Protein AF-A0A955R612-F1 (afdb_monomer_lite)

Secondary structure (DSSP, 8-state):
-EEEETTEEEEEEESHHHHHHHHHHHHHTT-EE---SS-SEEEEEE-SPPPPP-SEEEEEETTEEEEE-SSEEEEE-SSEEEEEETTSSEEEEEEGGG-PPPHHHHHHHHHHHHHHTTEEEESEEEEEETTEEEEEE-STTSSHHHHHHHHHHTTPEEEESS-EEEEEETTEEEEEES--SEEE-GGG-TTS-EE--TTSSTT-EEE---S--B-SEEEEEEEEEEEE--SSS-EEEE--THHHHHHHHHHTTGGGS-HHHHHHHHHHHHHHHHH-EEEEEEE-THHHH-HHHHHHHHHHHHHHHHTT--PPPPPSS--SSPPPPPSSS-EEE-TTS-EEEE-TTT--EEEE-HHHHHHHHHGGG-HHHHHHHHHHHH---HHHHHHHHHHHHHHHHHTTSS-S--

Foldseek 3Di:
DWKAQQNFIEAEEEDVLQSVVLVVLVVQQVIGDDDDDDGQAYEYEYADDDDDDDADFQFADDQWTWGDDPAFIWTDHPFKIKTAGPLLRYMYIHGPPPDHDDLVNSVVSVQVSVLQLQKAKFQWWWWADVQEIEIEFEDPPLCRLLLLVLLQVLAIAGFEHRMWIWGDDPLFIKTFYRRFFRKDACVVPVVFDFDADSNDPDRITTTDDPDGHYDGIHRYAEYEYGHAQQAADKDKDWDQLLVCLLRRLVRSVLLRDGQFSSLSNQQSSQSSLVRYTYIYIHDYPCSPVPSNVVSVVVVVRSVVRPVVDDDDDDDSGRHHRDDTRDPAWRKHAHPQQKIWTQANPRGNIDTGHNVLSLLVVQPVVHLVSSLVVVCVVPVDDSVVSSVVSQVSVVVCVVSVRDPDHD

Sequence (406 aa):
MDLALHGLLVRVEGEPASVERAVEILTHFGAERASGAHPQLSLSFDLDAAPSPAGDVTAHHLDLTITRDDHGLWLSSAAAVAWIDVDGTRSRTWVSGGGVVPIPVFTAVLFHQLRLRGGYAVHAACVARGDAGALVVGPSGSGKSTLTLALARAGLELVSDDSVLLAAEAGHVYALALRRGIHLDPADHPDRTFVPCPLLEGTKQQLVVEGIGRRAACDPVLVLVPELSGEPRTTFEALAPIDVCWTLCAESRLGELDHRDAGRHLAVLGALMGQVQVFRARLGTDVLTDPVSVASAVSDLLRATRSARHAPERPEGLGPRAAPSPPGPPYATLPDGAAILLHPADLTPIALDAQGARVWEALADGVDAAVDTLTAESGAPRAEVEEAVRAFADELHEAGIVRGSP

Structure (mmCIF, N/CA/C/O backbone):
data_AF-A0A955R612-F1
#
_entry.id   AF-A0A955R612-F1
#
loop_
_atom_site.group_PDB
_atom_site.id
_atom_site.type_symbol
_atom_site.label_atom_id
_atom_site.label_alt_id
_atom_site.label_comp_id
_atom_site.label_asym_id
_atom_site.label_entity_id
_atom_site.label_seq_id
_atom_site.pdbx_PDB_ins_code
_atom_site.Cartn_x
_atom_site.Cartn_y
_atom_site.Cartn_z
_atom_site.occupancy
_atom_site.B_iso_or_equiv
_atom_site.auth_seq_id
_atom_site.auth_comp_id
_atom_site.auth_asym_id
_atom_site.auth_atom_id
_atom_site.pdbx_PDB_model_num
ATOM 1 N N . MET A 1 1 ? 7.004 -14.180 -22.805 1.00 93.19 1 MET A N 1
ATOM 2 C CA . MET A 1 1 ? 6.251 -15.060 -21.894 1.00 93.19 1 MET A CA 1
ATOM 3 C C . MET A 1 1 ? 5.050 -14.291 -21.390 1.00 93.19 1 MET A C 1
ATOM 5 O O . MET A 1 1 ? 5.216 -13.141 -21.009 1.00 93.19 1 MET A O 1
ATOM 9 N N . ASP A 1 2 ? 3.877 -14.917 -21.410 1.00 96.25 2 ASP A N 1
ATOM 10 C CA . ASP A 1 2 ? 2.623 -14.281 -21.013 1.00 96.25 2 ASP A CA 1
ATOM 11 C C . ASP A 1 2 ? 2.169 -14.830 -19.649 1.00 96.25 2 ASP A C 1
ATOM 13 O O . ASP A 1 2 ? 2.189 -16.040 -19.395 1.00 96.25 2 ASP A O 1
ATOM 17 N N . LEU A 1 3 ? 1.808 -13.916 -18.753 1.00 96.81 3 LEU A N 1
ATOM 18 C CA . LEU A 1 3 ? 1.451 -14.168 -17.359 1.00 96.81 3 LEU A CA 1
ATOM 19 C C . LEU A 1 3 ? 0.167 -13.409 -17.005 1.00 96.81 3 LEU A C 1
ATOM 21 O O . LEU A 1 3 ? -0.105 -12.362 -17.579 1.00 96.81 3 LEU A O 1
ATOM 25 N N . ALA A 1 4 ? -0.609 -13.903 -16.047 1.00 95.12 4 ALA A N 1
ATOM 26 C CA . ALA A 1 4 ? -1.752 -13.212 -15.469 1.00 95.12 4 ALA A CA 1
ATOM 27 C C . ALA A 1 4 ? -1.417 -12.778 -14.043 1.00 95.12 4 ALA A C 1
ATOM 29 O O . ALA A 1 4 ? -1.112 -13.622 -13.203 1.00 95.12 4 ALA A O 1
ATOM 30 N N . LEU A 1 5 ? -1.503 -11.479 -13.759 1.00 94.31 5 LEU A N 1
ATOM 31 C CA . LEU A 1 5 ? -1.311 -10.909 -12.425 1.00 94.31 5 LEU A CA 1
ATOM 32 C C . LEU A 1 5 ? -2.481 -9.972 -12.119 1.00 94.31 5 LEU A C 1
ATOM 34 O O . LEU A 1 5 ? -2.677 -8.981 -12.813 1.00 94.31 5 LEU A O 1
ATOM 38 N N . HIS A 1 6 ? -3.278 -10.296 -11.098 1.00 92.19 6 HIS A N 1
ATOM 39 C CA . HIS A 1 6 ? -4.452 -9.502 -10.701 1.00 92.19 6 HIS A CA 1
ATOM 40 C C . HIS A 1 6 ? -5.418 -9.175 -11.860 1.00 92.19 6 HIS A C 1
ATOM 42 O O . HIS A 1 6 ? -5.918 -8.058 -11.970 1.00 92.19 6 HIS A O 1
ATOM 48 N N . GLY A 1 7 ? -5.659 -10.151 -12.742 1.00 89.94 7 GLY A N 1
ATOM 49 C CA . GLY A 1 7 ? -6.530 -10.003 -13.917 1.00 89.94 7 GLY A CA 1
ATOM 50 C C . GLY A 1 7 ? -5.894 -9.270 -15.107 1.00 89.94 7 GLY A C 1
ATOM 51 O O . GLY A 1 7 ? -6.517 -9.157 -16.160 1.00 89.94 7 GLY A O 1
ATOM 52 N N . LEU A 1 8 ? -4.646 -8.806 -14.984 1.00 93.19 8 LEU A N 1
ATOM 53 C CA . LEU A 1 8 ? -3.890 -8.210 -16.084 1.00 93.19 8 LEU A CA 1
ATOM 54 C C . LEU A 1 8 ? -3.082 -9.278 -16.820 1.00 93.19 8 LEU A C 1
ATOM 56 O O . LEU A 1 8 ? -2.338 -10.028 -16.186 1.00 93.19 8 LEU A O 1
ATOM 60 N N . LEU A 1 9 ? -3.166 -9.302 -18.152 1.00 95.62 9 LEU A N 1
ATOM 61 C CA . LEU A 1 9 ? -2.219 -10.039 -18.981 1.00 95.62 9 LEU A CA 1
ATOM 62 C C . LEU A 1 9 ? -0.921 -9.230 -19.084 1.00 95.62 9 LEU A C 1
ATOM 64 O O . LEU A 1 9 ? -0.903 -8.111 -19.603 1.00 95.62 9 LEU A O 1
ATOM 68 N N . VAL A 1 10 ? 0.160 -9.815 -18.585 1.00 97.19 10 VAL A N 1
ATOM 69 C CA . VAL A 1 10 ? 1.511 -9.262 -18.558 1.00 97.19 10 VAL A CA 1
ATOM 70 C C . VAL A 1 10 ? 2.370 -10.026 -19.555 1.00 97.19 10 VAL A C 1
ATOM 72 O O . VAL A 1 10 ? 2.573 -11.233 -19.412 1.00 97.19 10 VAL A O 1
ATOM 75 N N . ARG A 1 11 ? 2.892 -9.326 -20.561 1.00 97.75 11 ARG A N 1
ATOM 76 C CA . ARG A 1 11 ? 3.867 -9.864 -21.509 1.00 97.75 11 ARG A CA 1
ATOM 77 C C . ARG A 1 11 ? 5.271 -9.472 -21.085 1.00 97.75 11 ARG A C 1
ATOM 79 O O . ARG A 1 11 ? 5.548 -8.300 -20.869 1.00 97.75 11 ARG A O 1
ATOM 86 N N . VAL A 1 12 ? 6.153 -10.459 -21.005 1.00 97.81 12 VAL A N 1
ATOM 87 C CA . VAL A 1 12 ? 7.567 -10.284 -20.667 1.00 97.81 12 VAL A CA 1
ATOM 88 C C . VAL A 1 12 ? 8.432 -10.774 -21.821 1.00 97.81 12 VAL A C 1
ATOM 90 O O . VAL A 1 12 ? 8.302 -11.930 -22.230 1.00 97.81 12 VAL A O 1
ATOM 93 N N . GLU A 1 13 ? 9.306 -9.934 -22.357 1.00 96.88 13 GLU A N 1
ATOM 94 C CA . GLU A 1 13 ? 10.134 -10.264 -23.523 1.00 96.88 13 GLU A CA 1
ATOM 95 C C . GLU A 1 13 ? 11.515 -9.599 -23.481 1.00 96.88 13 GLU A C 1
ATOM 97 O O . GLU A 1 13 ? 11.776 -8.741 -22.641 1.00 96.88 13 GLU A O 1
ATOM 102 N N . GLY A 1 14 ? 12.410 -10.014 -24.380 1.00 95.12 14 GLY A N 1
ATOM 103 C CA . GLY A 1 14 ? 13.768 -9.479 -24.479 1.00 95.12 14 GLY A CA 1
ATOM 104 C C . GLY A 1 14 ? 14.845 -10.468 -24.036 1.00 95.12 14 GLY A C 1
ATOM 105 O O . GLY A 1 14 ? 14.737 -11.669 -24.293 1.00 95.12 14 GLY A O 1
ATOM 106 N N . GLU A 1 15 ? 15.897 -9.945 -23.409 1.00 94.38 15 GLU A N 1
ATOM 107 C CA . GLU A 1 15 ? 17.072 -10.697 -22.957 1.00 94.38 15 GLU A CA 1
ATOM 108 C C . GLU A 1 15 ? 16.687 -11.890 -22.046 1.00 94.38 15 GLU A C 1
ATOM 110 O O . GLU A 1 15 ? 16.000 -11.687 -21.040 1.00 94.38 15 GLU A O 1
ATOM 115 N N . PRO A 1 16 ? 17.098 -13.135 -22.372 1.00 94.81 16 PRO A N 1
ATOM 116 C CA . PRO A 1 16 ? 16.617 -14.337 -21.690 1.00 94.81 16 PRO A CA 1
ATOM 117 C C . PRO A 1 16 ? 16.796 -14.368 -20.167 1.00 94.81 16 PRO A C 1
ATOM 119 O O . PRO A 1 16 ? 15.863 -14.775 -19.475 1.00 94.81 16 PRO A O 1
ATOM 122 N N . ALA A 1 17 ? 17.944 -13.949 -19.629 1.00 93.69 17 ALA A N 1
ATOM 123 C CA . ALA A 1 17 ? 18.201 -14.018 -18.189 1.00 93.69 17 ALA A CA 1
ATOM 124 C C . ALA A 1 17 ? 17.342 -13.009 -17.404 1.00 93.69 17 ALA A C 1
ATOM 126 O O . ALA A 1 17 ? 16.840 -13.303 -16.318 1.00 93.69 17 ALA A O 1
ATOM 127 N N . SER A 1 18 ? 17.103 -11.833 -17.981 1.00 95.38 18 SER A N 1
ATOM 128 C CA . SER A 1 18 ? 16.208 -10.805 -17.449 1.00 95.38 18 SER A CA 1
ATOM 129 C C . SER A 1 18 ? 14.745 -11.223 -17.543 1.00 95.38 18 SER A C 1
ATOM 131 O O . SER A 1 18 ? 13.989 -10.998 -16.599 1.00 95.38 18 SER A O 1
ATOM 133 N N . VAL A 1 19 ? 14.350 -11.901 -18.626 1.00 96.19 19 VAL A N 1
ATOM 134 C CA . VAL A 1 19 ? 13.022 -12.521 -18.744 1.00 96.19 19 VAL A CA 1
ATOM 135 C C . VAL A 1 19 ? 12.823 -13.585 -17.664 1.00 96.19 19 VAL A C 1
ATOM 137 O O . VAL A 1 19 ? 11.791 -13.577 -16.997 1.00 96.19 19 VAL A O 1
ATOM 140 N N . GLU A 1 20 ? 13.794 -14.477 -17.455 1.00 95.25 20 GLU A N 1
ATOM 141 C CA . GLU A 1 20 ? 13.725 -15.512 -16.416 1.00 95.25 20 GLU A CA 1
ATOM 142 C C . GLU A 1 20 ? 13.574 -14.894 -15.021 1.00 95.25 20 GLU A C 1
ATOM 144 O O . GLU A 1 20 ? 12.649 -15.250 -14.286 1.00 95.25 20 GLU A O 1
ATOM 149 N N . ARG A 1 21 ? 14.402 -13.894 -14.692 1.00 93.94 21 ARG A N 1
ATOM 150 C CA . ARG A 1 21 ? 14.307 -13.166 -13.422 1.00 93.94 21 ARG A CA 1
ATOM 151 C C . ARG A 1 21 ? 12.965 -12.458 -13.262 1.00 93.94 21 ARG A C 1
ATOM 153 O O . ARG A 1 21 ? 12.350 -12.551 -12.207 1.00 93.94 21 ARG A O 1
ATOM 160 N N . ALA A 1 22 ? 12.478 -11.765 -14.285 1.00 95.50 22 ALA A N 1
ATOM 161 C CA . ALA A 1 22 ? 11.180 -11.098 -14.231 1.00 95.50 22 ALA A CA 1
ATOM 162 C C . ALA A 1 22 ? 10.033 -12.090 -13.983 1.00 95.50 22 ALA A C 1
ATOM 164 O O . ALA A 1 22 ? 9.141 -11.821 -13.179 1.00 95.50 22 ALA A O 1
ATOM 165 N N . VAL A 1 23 ? 10.067 -13.259 -14.630 1.00 95.38 23 VAL A N 1
ATOM 166 C CA . VAL A 1 23 ? 9.079 -14.328 -14.430 1.00 95.38 23 VAL A CA 1
ATOM 167 C C . VAL A 1 23 ? 9.157 -14.895 -13.011 1.00 95.38 23 VAL A C 1
ATOM 169 O O . VAL A 1 23 ? 8.111 -15.105 -12.398 1.00 95.38 23 VAL A O 1
ATOM 172 N N . GLU A 1 24 ? 10.357 -15.109 -12.468 1.00 92.44 24 GLU A N 1
ATOM 173 C CA . GLU A 1 24 ? 10.568 -15.538 -11.078 1.00 92.44 24 GLU A CA 1
ATOM 174 C C . GLU A 1 24 ? 9.910 -14.556 -10.094 1.00 92.44 24 GLU A C 1
ATOM 176 O O . GLU A 1 24 ? 9.115 -14.956 -9.239 1.00 92.44 24 GLU A O 1
ATOM 181 N N . ILE A 1 25 ? 10.165 -13.257 -10.274 1.00 92.75 25 ILE A N 1
ATOM 182 C CA . ILE A 1 25 ? 9.602 -12.192 -9.439 1.00 92.75 25 ILE A CA 1
ATOM 183 C C . ILE A 1 25 ? 8.075 -12.135 -9.557 1.00 92.75 25 ILE A C 1
ATOM 185 O O . ILE A 1 25 ? 7.373 -12.101 -8.548 1.00 92.75 25 ILE A O 1
ATOM 189 N N . LEU A 1 26 ? 7.541 -12.145 -10.781 1.00 94.62 26 LEU A N 1
ATOM 190 C CA . LEU A 1 26 ? 6.096 -12.117 -11.011 1.00 94.62 26 LEU A CA 1
ATOM 191 C C . LEU A 1 26 ? 5.413 -13.347 -10.405 1.00 94.62 26 LEU A C 1
ATOM 193 O O . LEU A 1 26 ? 4.351 -13.219 -9.802 1.00 94.62 26 LEU A O 1
ATOM 197 N N . THR A 1 27 ? 6.036 -14.523 -10.499 1.00 91.94 27 THR A N 1
ATOM 198 C CA . THR A 1 27 ? 5.530 -15.756 -9.878 1.00 91.94 27 THR A CA 1
ATOM 199 C C . THR A 1 27 ? 5.505 -15.637 -8.355 1.00 91.94 27 THR A C 1
ATOM 201 O O . THR A 1 27 ? 4.536 -16.061 -7.725 1.00 91.94 27 THR A O 1
ATOM 204 N N . HIS A 1 28 ? 6.514 -15.003 -7.747 1.00 89.06 28 HIS A N 1
ATOM 205 C CA . HIS A 1 28 ? 6.483 -14.686 -6.317 1.00 89.06 28 HIS A CA 1
ATOM 206 C C . HIS A 1 28 ? 5.323 -13.744 -5.963 1.00 89.06 28 HIS A C 1
ATOM 208 O O . HIS A 1 28 ? 4.683 -13.922 -4.923 1.00 89.06 28 HIS A O 1
ATOM 214 N N . PHE A 1 29 ? 4.989 -12.803 -6.853 1.00 91.81 29 PHE A N 1
ATOM 215 C CA . PHE A 1 29 ? 3.787 -11.978 -6.720 1.00 91.81 29 PHE A CA 1
ATOM 216 C C . PHE A 1 29 ? 2.473 -12.706 -7.059 1.00 91.81 29 PHE A C 1
ATOM 218 O O . PHE A 1 29 ? 1.392 -12.120 -7.063 1.00 91.81 29 PHE A O 1
ATOM 225 N N . GLY A 1 30 ? 2.539 -14.014 -7.310 1.00 90.44 30 GLY A N 1
ATOM 226 C CA . GLY A 1 30 ? 1.377 -14.844 -7.585 1.00 90.44 30 GLY A CA 1
ATOM 227 C C . GLY A 1 30 ? 0.880 -14.769 -9.022 1.00 90.44 30 GLY A C 1
ATOM 228 O O . GLY A 1 30 ? -0.282 -15.099 -9.258 1.00 90.44 30 GLY A O 1
ATOM 229 N N . ALA A 1 31 ? 1.719 -14.329 -9.962 1.00 93.88 31 ALA A N 1
ATOM 230 C CA . ALA A 1 31 ? 1.394 -14.397 -11.373 1.00 93.88 31 ALA A CA 1
ATOM 231 C C . ALA A 1 31 ? 1.366 -15.851 -11.857 1.00 93.88 31 ALA A C 1
ATOM 233 O O . ALA A 1 31 ? 2.213 -16.669 -11.495 1.00 93.88 31 ALA A O 1
ATOM 234 N N . GLU A 1 32 ? 0.404 -16.160 -12.716 1.00 94.31 32 GLU A N 1
ATOM 235 C CA . GLU A 1 32 ? 0.203 -17.499 -13.268 1.00 94.31 32 GLU A CA 1
ATOM 236 C C . GLU A 1 32 ? 0.389 -17.474 -14.783 1.00 94.31 32 GLU A C 1
ATOM 238 O O . GLU A 1 32 ? 0.231 -16.436 -15.419 1.00 94.31 32 GLU A O 1
ATOM 243 N N . ARG A 1 33 ? 0.747 -18.606 -15.397 1.00 94.69 33 ARG A N 1
ATOM 244 C CA . ARG A 1 33 ? 0.858 -18.666 -16.862 1.00 94.69 33 ARG A CA 1
ATOM 245 C C . ARG A 1 33 ? -0.498 -18.387 -17.500 1.00 94.69 33 ARG A C 1
ATOM 247 O O . ARG A 1 33 ? -1.495 -18.996 -17.128 1.00 94.69 33 ARG A O 1
ATOM 254 N N . ALA A 1 34 ? -0.499 -17.526 -18.508 1.00 93.69 34 ALA A N 1
ATOM 255 C CA . ALA A 1 34 ? -1.688 -17.183 -19.270 1.00 93.69 34 ALA A CA 1
ATOM 256 C C . ALA A 1 34 ? -1.367 -17.070 -20.760 1.00 93.69 34 ALA A C 1
ATOM 258 O O . ALA A 1 34 ? -0.210 -17.083 -21.179 1.00 93.69 34 ALA A O 1
ATOM 259 N N . SER A 1 35 ? -2.416 -16.982 -21.570 1.00 87.88 35 SER A N 1
ATOM 260 C CA . SER A 1 35 ? -2.319 -16.764 -23.009 1.00 87.88 35 SER A CA 1
ATOM 261 C C . SER A 1 35 ? -3.362 -15.744 -23.437 1.00 87.88 35 SER A C 1
ATOM 263 O O . SER A 1 35 ? -4.535 -15.892 -23.096 1.00 87.88 35 SER A O 1
ATOM 265 N N . GLY A 1 36 ? -2.961 -14.752 -24.226 1.00 84.75 36 GLY A N 1
ATOM 266 C CA . GLY A 1 36 ? -3.889 -13.793 -24.811 1.00 84.75 36 GLY A CA 1
ATOM 267 C C . GLY A 1 36 ? -3.219 -12.907 -25.856 1.00 84.75 36 GLY A C 1
ATOM 268 O O . GLY A 1 36 ? -2.000 -12.745 -25.884 1.00 84.75 36 GLY A O 1
ATOM 269 N N . ALA A 1 37 ? -4.025 -12.346 -26.755 1.00 81.38 37 ALA A N 1
ATOM 270 C CA . ALA A 1 37 ? -3.511 -11.542 -27.862 1.00 81.38 37 ALA A CA 1
ATOM 271 C C . ALA A 1 37 ? -3.097 -10.124 -27.428 1.00 81.38 37 ALA A C 1
ATOM 273 O O . ALA A 1 37 ? -2.147 -9.568 -27.980 1.00 81.38 37 ALA A O 1
ATOM 274 N N . HIS A 1 38 ? -3.783 -9.559 -26.431 1.00 87.69 38 HIS A N 1
ATOM 275 C CA . HIS A 1 38 ? -3.678 -8.148 -26.057 1.00 87.69 38 HIS A CA 1
ATOM 276 C C . HIS A 1 38 ? -3.207 -8.004 -24.603 1.00 87.69 38 HIS A C 1
ATOM 278 O O . HIS A 1 38 ? -4.044 -8.032 -23.702 1.00 87.69 38 HIS A O 1
ATOM 284 N N . PRO A 1 39 ? -1.889 -7.892 -24.351 1.00 92.25 39 PRO A N 1
ATOM 285 C CA . PRO A 1 39 ? -1.383 -7.666 -23.003 1.00 92.25 39 PRO A CA 1
ATOM 286 C C . PRO A 1 39 ? -1.744 -6.260 -22.510 1.00 92.25 39 PRO A C 1
ATOM 288 O O . PRO A 1 39 ? -1.552 -5.278 -23.227 1.00 92.25 39 PRO A O 1
ATOM 291 N N . GLN A 1 40 ? -2.234 -6.154 -21.274 1.00 94.00 40 GLN A N 1
ATOM 292 C CA . GLN A 1 40 ? -2.456 -4.865 -20.611 1.00 94.00 40 GLN A CA 1
ATOM 293 C C . GLN A 1 40 ? -1.144 -4.215 -20.155 1.00 94.00 40 GLN A C 1
ATOM 295 O O . GLN A 1 40 ? -1.091 -2.984 -20.054 1.00 94.00 40 GLN A O 1
ATOM 300 N N . LEU A 1 41 ? -0.121 -5.035 -19.878 1.00 96.19 41 LEU A N 1
ATOM 301 C CA . LEU A 1 41 ? 1.233 -4.626 -19.505 1.00 96.19 41 LEU A CA 1
ATOM 302 C C . LEU A 1 41 ? 2.262 -5.374 -20.361 1.00 96.19 41 LEU A C 1
ATOM 304 O O . LEU A 1 41 ? 2.180 -6.592 -20.508 1.00 96.19 41 LEU A O 1
ATOM 308 N N . SER A 1 42 ? 3.241 -4.660 -20.904 1.00 97.19 42 SER A N 1
ATOM 309 C CA . SER A 1 42 ? 4.373 -5.226 -21.641 1.00 97.19 42 SER A CA 1
ATOM 310 C C . SER A 1 42 ? 5.683 -4.749 -21.023 1.00 97.19 42 SER A C 1
ATOM 312 O O . SER A 1 42 ? 5.902 -3.548 -20.880 1.00 97.19 42 SER A O 1
ATOM 314 N N . LEU A 1 43 ? 6.542 -5.697 -20.666 1.00 98.12 43 LEU A N 1
ATOM 315 C CA . LEU A 1 43 ? 7.835 -5.498 -20.026 1.00 98.12 43 LEU A CA 1
ATOM 316 C C . LEU A 1 43 ? 8.913 -6.037 -20.979 1.00 98.12 43 LEU A C 1
ATOM 318 O O . LEU A 1 43 ? 8.976 -7.250 -21.195 1.00 98.12 43 LEU A O 1
ATOM 322 N N . SER A 1 44 ? 9.734 -5.162 -21.565 1.00 97.25 44 SER A N 1
ATOM 323 C CA . SER A 1 44 ? 10.820 -5.561 -22.470 1.00 97.25 44 SER A CA 1
ATOM 324 C C . SER A 1 44 ? 12.205 -5.282 -21.879 1.00 97.25 44 SER A C 1
ATOM 326 O O . SER A 1 44 ? 12.431 -4.219 -21.297 1.00 97.25 44 SER A O 1
ATOM 328 N N . PHE A 1 45 ? 13.143 -6.211 -22.065 1.00 96.62 45 PHE A N 1
ATOM 329 C CA . PHE A 1 45 ? 14.531 -6.089 -21.606 1.00 96.62 45 PHE A CA 1
ATOM 330 C C . PHE A 1 45 ? 15.507 -6.052 -22.779 1.00 96.62 45 PHE A C 1
ATOM 332 O O . PHE A 1 45 ? 15.623 -7.029 -23.521 1.00 96.62 45 PHE A O 1
ATOM 339 N N . ASP A 1 46 ? 16.235 -4.949 -22.909 1.00 90.88 46 ASP A N 1
ATOM 340 C CA . ASP A 1 46 ? 17.142 -4.698 -24.025 1.00 90.88 46 ASP A CA 1
ATOM 341 C C . ASP A 1 46 ? 18.610 -4.795 -23.578 1.00 90.88 46 ASP A C 1
ATOM 343 O O . ASP A 1 46 ? 18.976 -4.408 -22.465 1.00 90.88 46 ASP A O 1
ATOM 347 N N . LEU A 1 47 ? 19.459 -5.296 -24.481 1.00 82.38 47 LEU A N 1
ATOM 348 C CA . LEU A 1 47 ? 20.920 -5.371 -24.315 1.00 82.38 47 LEU A CA 1
ATOM 349 C C . LEU A 1 47 ? 21.665 -4.179 -24.930 1.00 82.38 47 LEU A C 1
ATOM 351 O O . LEU A 1 47 ? 22.877 -4.048 -24.755 1.00 82.38 47 LEU A O 1
ATOM 355 N N . ASP A 1 48 ? 20.955 -3.344 -25.686 1.00 84.75 48 ASP A N 1
ATOM 356 C CA . ASP A 1 48 ? 21.542 -2.201 -26.372 1.00 84.75 48 ASP A CA 1
ATOM 357 C C . ASP A 1 48 ? 21.945 -1.098 -25.384 1.00 84.75 48 ASP A C 1
ATOM 359 O O . ASP A 1 48 ? 21.588 -1.109 -24.203 1.00 84.75 48 ASP A O 1
ATOM 363 N N . ALA A 1 49 ? 22.698 -0.114 -25.876 1.00 85.50 49 ALA A N 1
ATOM 364 C CA . ALA A 1 49 ? 23.053 1.047 -25.074 1.00 85.50 49 ALA A CA 1
ATOM 365 C C . ALA A 1 49 ? 21.788 1.771 -24.587 1.00 85.50 49 ALA A C 1
ATOM 367 O O . ALA A 1 49 ? 20.920 2.135 -25.386 1.00 85.50 49 ALA A O 1
ATOM 368 N N . ALA A 1 50 ? 21.717 1.999 -23.275 1.00 88.44 50 ALA A N 1
ATOM 369 C CA . ALA A 1 50 ? 20.635 2.758 -22.675 1.00 88.44 50 ALA A CA 1
ATOM 370 C C . ALA A 1 50 ? 20.601 4.185 -23.254 1.00 88.44 50 ALA A C 1
ATOM 372 O O . ALA A 1 50 ? 21.654 4.824 -23.375 1.00 88.44 50 ALA A O 1
ATOM 373 N N . PRO A 1 51 ? 19.415 4.716 -23.585 1.00 88.50 51 PRO A N 1
ATOM 374 C CA . PRO A 1 51 ? 19.276 6.130 -23.889 1.00 88.50 51 PRO A CA 1
ATOM 375 C C . PRO A 1 51 ? 19.571 6.960 -22.634 1.00 88.50 51 PRO A C 1
ATOM 377 O O . PRO A 1 51 ? 19.450 6.485 -21.503 1.00 88.50 51 PRO A O 1
ATOM 380 N N . SER A 1 52 ? 19.946 8.221 -22.831 1.00 85.31 52 SER A N 1
ATOM 381 C CA . SER A 1 52 ? 20.070 9.159 -21.717 1.00 85.31 52 SER A CA 1
ATOM 382 C C . SER A 1 52 ? 18.673 9.532 -21.213 1.00 85.31 52 SER A C 1
ATOM 384 O O . SER A 1 52 ? 17.878 10.019 -22.021 1.00 85.31 52 SER A O 1
ATOM 386 N N . PRO A 1 53 ? 18.368 9.329 -19.916 1.00 85.12 53 PRO A N 1
ATOM 387 C CA . PRO A 1 53 ? 17.125 9.811 -19.328 1.00 85.12 53 PRO A CA 1
ATOM 388 C C . PRO A 1 53 ? 16.969 11.309 -19.585 1.00 85.12 53 PRO A C 1
ATOM 390 O O . PRO A 1 53 ? 17.925 12.073 -19.434 1.00 85.12 53 PRO A O 1
ATOM 393 N N . ALA A 1 54 ? 15.771 11.713 -19.990 1.00 78.81 54 ALA A N 1
ATOM 394 C CA . ALA A 1 54 ? 15.419 13.105 -20.218 1.00 78.81 54 ALA A CA 1
ATOM 395 C C . ALA A 1 54 ? 14.366 13.562 -19.199 1.00 78.81 54 ALA A C 1
ATOM 397 O O . ALA A 1 54 ? 13.744 12.751 -18.505 1.00 78.81 54 ALA A O 1
ATOM 398 N N . GLY A 1 55 ? 14.173 14.878 -19.125 1.00 85.75 55 GLY A N 1
ATOM 399 C CA . GLY A 1 55 ? 13.151 15.496 -18.289 1.00 85.75 55 GLY A CA 1
ATOM 400 C C . GLY A 1 55 ? 13.616 15.867 -16.884 1.00 85.75 55 GLY A C 1
ATOM 401 O O . GLY A 1 55 ? 14.786 15.724 -16.524 1.00 85.75 55 GLY A O 1
ATOM 402 N N . ASP A 1 56 ? 12.668 16.377 -16.107 1.00 86.25 56 ASP A N 1
ATOM 403 C CA . ASP A 1 56 ? 12.919 16.887 -14.764 1.00 86.25 56 ASP A CA 1
ATOM 404 C C . ASP A 1 56 ? 12.926 15.742 -13.751 1.00 86.25 56 ASP A C 1
ATOM 406 O O . ASP A 1 56 ? 12.146 14.792 -13.866 1.00 86.25 56 ASP A O 1
ATOM 410 N N . VAL A 1 57 ? 13.795 15.834 -12.741 1.00 89.06 57 VAL A N 1
ATOM 411 C CA . VAL A 1 57 ? 13.778 14.907 -11.603 1.00 89.06 57 VAL A CA 1
ATOM 412 C C . VAL A 1 57 ? 12.498 15.140 -10.811 1.00 89.06 57 VAL A C 1
ATOM 414 O O . VAL A 1 57 ? 12.267 16.237 -10.309 1.00 89.06 57 VAL A O 1
ATOM 417 N N . THR A 1 58 ? 11.676 14.100 -10.697 1.00 85.88 58 THR A N 1
ATOM 418 C CA . THR A 1 58 ? 10.395 14.160 -9.985 1.00 85.88 58 THR A CA 1
ATOM 419 C C . THR A 1 58 ? 10.445 13.485 -8.623 1.00 85.88 58 THR A C 1
ATOM 421 O O . THR A 1 58 ? 9.655 13.845 -7.761 1.00 85.88 58 THR A O 1
ATOM 424 N N . ALA A 1 59 ? 11.322 12.491 -8.433 1.00 87.06 59 ALA A N 1
ATOM 425 C CA . ALA A 1 59 ? 11.437 11.746 -7.179 1.00 87.06 59 ALA A CA 1
ATOM 426 C C . ALA A 1 59 ? 12.736 10.921 -7.098 1.00 87.06 59 ALA A C 1
ATOM 428 O O . ALA A 1 59 ? 13.421 10.692 -8.100 1.00 87.06 59 ALA A O 1
ATOM 429 N N . HIS A 1 60 ? 13.022 10.416 -5.898 1.00 88.38 60 HIS A N 1
ATOM 430 C CA . HIS A 1 60 ? 14.038 9.398 -5.641 1.00 88.38 60 HIS A CA 1
ATOM 431 C C . HIS A 1 60 ? 13.411 8.211 -4.901 1.00 88.38 60 HIS A C 1
ATOM 433 O O . HIS A 1 60 ? 12.620 8.407 -3.982 1.00 88.38 60 HIS A O 1
ATOM 439 N N . HIS A 1 61 ? 13.788 6.991 -5.282 1.00 85.50 61 HIS A N 1
ATOM 440 C CA . HIS A 1 61 ? 13.357 5.750 -4.633 1.00 85.50 61 HIS A CA 1
ATOM 441 C C . HIS A 1 61 ? 14.566 4.833 -4.467 1.00 85.50 61 HIS A C 1
ATOM 443 O O . HIS A 1 61 ? 15.059 4.290 -5.454 1.00 85.50 61 HIS A O 1
ATOM 449 N N . LEU A 1 62 ? 15.044 4.646 -3.233 1.00 84.25 62 LEU A N 1
ATOM 450 C CA . LEU A 1 62 ? 16.290 3.915 -2.960 1.00 84.25 62 LEU A CA 1
ATOM 451 C C . LEU A 1 62 ? 17.471 4.519 -3.753 1.00 84.25 62 LEU A C 1
ATOM 453 O O . LEU A 1 62 ? 17.797 5.689 -3.567 1.00 84.25 62 LEU A O 1
ATOM 457 N N . ASP A 1 63 ? 18.108 3.745 -4.636 1.00 87.81 63 ASP A N 1
ATOM 458 C CA . ASP A 1 63 ? 19.178 4.183 -5.539 1.00 87.81 63 ASP A CA 1
ATOM 459 C C . ASP A 1 63 ? 18.669 4.666 -6.913 1.00 87.81 63 ASP A C 1
ATOM 461 O O . ASP A 1 63 ? 19.471 5.010 -7.785 1.00 87.81 63 ASP A O 1
ATOM 465 N N . LEU A 1 64 ? 17.348 4.700 -7.123 1.00 91.56 64 LEU A N 1
ATOM 466 C CA . LEU A 1 64 ? 16.727 5.143 -8.367 1.00 91.56 64 LEU A CA 1
ATOM 467 C C . LEU A 1 64 ? 16.479 6.649 -8.348 1.00 91.56 64 LEU A C 1
ATOM 469 O O . LEU A 1 64 ? 15.854 7.198 -7.440 1.00 91.56 64 LEU A O 1
ATOM 473 N N . THR A 1 65 ? 16.910 7.306 -9.419 1.00 93.38 65 THR A N 1
ATOM 474 C CA . THR A 1 65 ? 16.442 8.644 -9.788 1.00 93.38 65 THR A CA 1
ATOM 475 C C . THR A 1 65 ? 15.286 8.502 -10.763 1.00 93.38 65 THR A C 1
ATOM 477 O O . THR A 1 65 ? 15.403 7.773 -11.750 1.00 93.38 65 THR A O 1
ATOM 480 N N . ILE A 1 66 ? 14.182 9.187 -10.477 1.00 92.12 66 ILE A N 1
ATOM 481 C CA . ILE A 1 66 ? 12.972 9.156 -11.291 1.00 92.12 66 ILE A CA 1
ATOM 482 C C . ILE A 1 66 ? 12.843 10.498 -12.009 1.00 92.12 66 ILE A C 1
ATOM 484 O O . ILE A 1 66 ? 12.785 11.542 -11.356 1.00 92.12 66 ILE A O 1
ATOM 488 N N . THR A 1 67 ? 12.793 10.472 -13.342 1.00 92.50 67 THR A N 1
ATOM 489 C CA . THR A 1 67 ? 12.570 11.668 -14.170 1.00 92.50 67 THR A CA 1
ATOM 490 C C . THR A 1 67 ? 11.353 11.499 -15.066 1.00 92.50 67 THR A C 1
ATOM 492 O O . THR A 1 67 ? 10.961 10.379 -15.397 1.00 92.50 67 THR A O 1
ATOM 495 N N . ARG A 1 68 ? 10.723 12.605 -15.464 1.00 90.50 68 ARG A N 1
ATOM 496 C CA . ARG A 1 68 ? 9.541 12.580 -16.335 1.00 90.50 68 ARG A CA 1
ATOM 497 C C . ARG A 1 68 ? 9.678 13.576 -17.479 1.00 90.50 68 ARG A C 1
ATOM 499 O O . ARG A 1 68 ? 10.077 14.718 -17.268 1.00 90.50 68 ARG A O 1
ATOM 506 N N . ASP A 1 69 ? 9.273 13.147 -18.669 1.00 90.19 69 ASP A N 1
ATOM 507 C CA . ASP A 1 69 ? 9.137 13.981 -19.863 1.00 90.19 69 ASP A CA 1
ATOM 508 C C . ASP A 1 69 ? 7.752 13.783 -20.520 1.00 90.19 69 ASP A C 1
ATOM 510 O O . ASP A 1 69 ? 6.866 13.116 -19.973 1.00 90.19 69 ASP A O 1
ATOM 514 N N . ASP A 1 70 ? 7.555 14.370 -21.702 1.00 88.44 70 ASP A N 1
ATOM 515 C CA . ASP A 1 70 ? 6.310 14.254 -22.477 1.00 88.44 70 ASP A CA 1
ATOM 516 C C . ASP A 1 70 ? 6.061 12.839 -23.033 1.00 88.44 70 ASP A C 1
ATOM 518 O O . ASP A 1 70 ? 4.960 12.524 -23.493 1.00 88.44 70 ASP A O 1
ATOM 522 N N . HIS A 1 71 ? 7.072 11.972 -23.013 1.00 89.00 71 HIS A N 1
ATOM 523 C CA . HIS A 1 71 ? 7.041 10.629 -23.581 1.00 89.00 71 HIS A CA 1
ATOM 524 C C . HIS A 1 71 ? 6.910 9.534 -22.523 1.00 89.00 71 HIS A C 1
ATOM 526 O O . HIS A 1 71 ? 6.517 8.413 -22.860 1.00 89.00 71 HIS A O 1
ATOM 532 N N . GLY A 1 72 ? 7.192 9.822 -21.254 1.00 91.75 72 GLY A N 1
ATOM 533 C CA . GLY A 1 72 ? 7.013 8.854 -20.188 1.00 91.75 72 GLY A CA 1
ATOM 534 C C . GLY A 1 72 ? 7.752 9.162 -18.894 1.00 91.75 72 GLY A C 1
ATOM 535 O O . GLY A 1 72 ? 8.108 10.296 -18.583 1.00 91.75 72 GLY A O 1
ATOM 536 N N . LEU A 1 73 ? 7.916 8.104 -18.107 1.00 93.19 73 LEU A N 1
ATOM 537 C CA . LEU A 1 73 ? 8.654 8.088 -16.851 1.00 93.19 73 LEU A CA 1
ATOM 538 C C . LEU A 1 73 ? 9.957 7.319 -17.053 1.00 93.19 73 LEU A C 1
ATOM 540 O O . LEU A 1 73 ? 9.942 6.219 -17.603 1.00 93.19 73 LEU A O 1
ATOM 544 N N . TRP A 1 74 ? 11.056 7.860 -16.557 1.00 94.88 74 TRP A N 1
ATOM 545 C CA . TRP A 1 74 ? 12.361 7.222 -16.540 1.00 94.88 74 TRP A CA 1
ATOM 546 C C . TRP A 1 74 ? 12.748 6.868 -15.108 1.00 94.88 74 TRP A C 1
ATOM 548 O O . TRP A 1 74 ? 12.534 7.652 -14.189 1.00 94.88 74 TRP A O 1
ATOM 558 N N . LEU A 1 75 ? 13.333 5.688 -14.926 1.00 94.50 75 LEU A N 1
ATOM 559 C CA . LEU A 1 75 ? 13.922 5.234 -13.672 1.00 94.50 75 LEU A CA 1
ATOM 560 C C . LEU A 1 75 ? 15.371 4.855 -13.959 1.00 94.50 75 LEU A C 1
ATOM 562 O O . LEU A 1 75 ? 15.624 3.981 -14.785 1.00 94.50 75 LEU A O 1
ATOM 566 N N . SER A 1 76 ? 16.325 5.500 -13.301 1.00 94.00 76 SER A N 1
ATOM 567 C CA . SER A 1 76 ? 17.748 5.284 -13.574 1.00 94.00 76 SER A CA 1
ATOM 568 C C . SER A 1 76 ? 18.552 5.056 -12.303 1.00 94.00 76 SER A C 1
ATOM 570 O O . SER A 1 76 ? 18.433 5.831 -11.354 1.00 94.00 76 SER A O 1
ATOM 572 N N . SER A 1 77 ? 19.424 4.051 -12.329 1.00 92.75 77 SER A N 1
ATOM 573 C CA . SER A 1 77 ? 20.532 3.871 -11.388 1.00 92.75 77 SER A CA 1
ATOM 574 C C . SER A 1 77 ? 21.816 3.522 -12.142 1.00 92.75 77 SER A C 1
ATOM 576 O O . SER A 1 77 ? 21.845 3.458 -13.372 1.00 92.75 77 SER A O 1
ATOM 578 N N . ALA A 1 78 ? 22.901 3.260 -11.412 1.00 90.81 78 ALA A N 1
ATOM 579 C CA . ALA A 1 78 ? 24.136 2.762 -12.017 1.00 90.81 78 ALA A CA 1
ATOM 580 C C . ALA A 1 78 ? 23.948 1.394 -12.710 1.00 90.81 78 ALA A C 1
ATOM 582 O O . ALA A 1 78 ? 24.656 1.074 -13.667 1.00 90.81 78 ALA A O 1
ATOM 583 N N . ALA A 1 79 ? 22.999 0.582 -12.230 1.00 91.00 79 ALA A N 1
ATOM 584 C CA . ALA A 1 79 ? 22.815 -0.795 -12.675 1.00 91.00 79 ALA A CA 1
ATOM 585 C C . ALA A 1 79 ? 21.859 -0.941 -13.869 1.00 91.00 79 ALA A C 1
ATOM 587 O O . ALA A 1 79 ? 22.001 -1.893 -14.635 1.00 91.00 79 ALA A O 1
ATOM 588 N N . ALA A 1 80 ? 20.891 -0.039 -14.036 1.00 94.00 80 ALA A N 1
ATOM 589 C CA . ALA A 1 80 ? 19.962 -0.079 -15.161 1.00 94.00 80 ALA A CA 1
ATOM 590 C C . ALA A 1 80 ? 19.273 1.270 -15.395 1.00 94.00 80 ALA A C 1
ATOM 592 O O . ALA A 1 80 ? 19.156 2.101 -14.492 1.00 94.00 80 ALA A O 1
ATOM 593 N N . VAL A 1 81 ? 18.745 1.432 -16.605 1.00 95.62 81 VAL A N 1
ATOM 594 C CA . VAL A 1 81 ? 17.804 2.493 -16.971 1.00 95.62 81 VAL A CA 1
ATOM 595 C C . VAL A 1 81 ? 16.516 1.830 -17.430 1.00 95.62 81 VAL A C 1
ATOM 597 O O . VAL A 1 81 ? 16.555 0.873 -18.196 1.00 95.62 81 VAL A O 1
ATOM 600 N N . ALA A 1 82 ? 15.373 2.326 -16.983 1.00 96.38 82 ALA A N 1
ATOM 601 C CA . ALA A 1 82 ? 14.066 1.890 -17.436 1.00 96.38 82 ALA A CA 1
ATOM 602 C C . ALA A 1 82 ? 13.230 3.086 -17.881 1.00 96.38 82 ALA A C 1
ATOM 604 O O . ALA A 1 82 ? 13.317 4.168 -17.310 1.00 96.38 82 ALA A O 1
ATOM 605 N N . TRP A 1 83 ? 12.400 2.864 -18.889 1.00 96.56 83 TRP A N 1
ATOM 606 C CA . TRP A 1 83 ? 11.403 3.804 -19.373 1.00 96.56 83 TRP A CA 1
ATOM 607 C C . TRP A 1 83 ? 10.024 3.161 -19.309 1.00 96.56 83 TRP A C 1
ATOM 609 O O . TRP A 1 83 ? 9.879 1.981 -19.628 1.00 96.56 83 TRP A O 1
ATOM 619 N N . ILE A 1 84 ? 9.016 3.937 -18.925 1.00 95.81 84 ILE A N 1
ATOM 620 C CA . ILE A 1 84 ? 7.604 3.559 -18.904 1.00 95.81 84 ILE A CA 1
ATOM 621 C C . ILE A 1 84 ? 6.840 4.579 -19.740 1.00 95.81 84 ILE A C 1
ATOM 623 O O . ILE A 1 84 ? 6.957 5.781 -19.501 1.00 95.81 84 ILE A O 1
ATOM 627 N N . ASP A 1 85 ? 6.035 4.113 -20.693 1.00 94.31 85 ASP A N 1
ATOM 628 C CA . ASP A 1 85 ? 5.242 5.012 -21.529 1.00 94.31 85 ASP A CA 1
ATOM 629 C C . ASP A 1 85 ? 4.161 5.764 -20.734 1.00 94.31 85 ASP A C 1
ATOM 631 O O . ASP A 1 85 ? 3.763 5.367 -19.637 1.00 94.31 85 ASP A O 1
ATOM 635 N N . VAL A 1 86 ? 3.662 6.872 -21.292 1.00 90.31 86 VAL A N 1
ATOM 636 C CA . VAL A 1 86 ? 2.660 7.745 -20.640 1.00 90.31 86 VAL A CA 1
ATOM 637 C C . VAL A 1 86 ? 1.405 6.981 -20.187 1.00 90.31 86 VAL A C 1
ATOM 639 O O . VAL A 1 86 ? 0.767 7.342 -19.190 1.00 90.31 86 VAL A O 1
ATOM 642 N N . ASP A 1 87 ? 1.040 5.921 -20.909 1.00 89.62 87 ASP A N 1
ATOM 643 C CA . ASP A 1 87 ? -0.116 5.076 -20.610 1.00 89.62 87 ASP A CA 1
ATOM 644 C C . ASP A 1 87 ? 0.159 3.989 -19.558 1.00 89.62 87 ASP A C 1
ATOM 646 O O . ASP A 1 87 ? -0.782 3.328 -19.096 1.00 89.62 87 ASP A O 1
ATOM 650 N N . GLY A 1 88 ? 1.423 3.773 -19.182 1.00 91.69 88 GLY A N 1
ATOM 651 C CA . GLY A 1 88 ? 1.842 2.690 -18.294 1.00 91.69 88 GLY A CA 1
ATOM 652 C C . GLY A 1 88 ? 1.601 1.302 -18.875 1.00 91.69 88 GLY A C 1
ATOM 653 O O . GLY A 1 88 ? 1.466 0.342 -18.125 1.00 91.69 88 GLY A O 1
ATOM 654 N N . THR A 1 89 ? 1.443 1.194 -20.195 1.00 94.31 89 THR A N 1
ATOM 655 C CA . THR A 1 89 ? 1.184 -0.072 -20.898 1.00 94.31 89 THR A CA 1
ATOM 656 C C . THR A 1 89 ? 2.471 -0.793 -21.247 1.00 94.31 89 THR A C 1
ATOM 658 O O . THR A 1 89 ? 2.484 -2.019 -21.335 1.00 94.31 89 THR A O 1
ATOM 661 N N . ARG A 1 90 ? 3.545 -0.038 -21.480 1.00 96.44 90 ARG A N 1
ATOM 662 C CA . ARG A 1 90 ? 4.817 -0.556 -21.963 1.00 96.44 90 ARG A CA 1
ATOM 663 C C . ARG A 1 90 ? 5.933 -0.021 -21.099 1.00 96.44 90 ARG A C 1
ATOM 665 O O . ARG A 1 90 ? 5.948 1.158 -20.753 1.00 96.44 90 ARG A O 1
ATOM 672 N N . SER A 1 91 ? 6.879 -0.889 -20.788 1.00 97.56 91 SER A N 1
ATOM 673 C CA . SER A 1 91 ? 8.165 -0.483 -20.260 1.00 97.56 91 SER A CA 1
ATOM 674 C C . SER A 1 91 ? 9.284 -1.159 -21.014 1.00 97.56 91 SER A C 1
ATOM 676 O O . SER A 1 91 ? 9.144 -2.286 -21.494 1.00 97.56 91 SER A O 1
ATOM 678 N N . ARG A 1 92 ? 10.417 -0.477 -21.038 1.00 97.19 92 ARG A N 1
ATOM 679 C CA . ARG A 1 92 ? 11.656 -0.977 -21.597 1.00 97.19 92 ARG A CA 1
ATOM 680 C C . ARG A 1 92 ? 12.778 -0.732 -20.610 1.00 97.19 92 ARG A C 1
ATOM 682 O O . ARG A 1 92 ? 12.903 0.382 -20.112 1.00 97.19 92 ARG A O 1
ATOM 689 N N . THR A 1 93 ? 13.575 -1.756 -20.349 1.00 97.38 93 THR A N 1
ATOM 690 C CA . THR A 1 93 ? 14.666 -1.695 -19.379 1.00 97.38 93 THR A CA 1
ATOM 691 C C . THR A 1 93 ? 15.969 -2.127 -20.030 1.00 97.38 93 THR A C 1
ATOM 693 O O . THR A 1 93 ? 16.047 -3.203 -20.617 1.00 97.38 93 THR A O 1
ATOM 696 N N . TRP A 1 94 ? 16.993 -1.294 -19.884 1.00 96.12 94 TRP A N 1
ATOM 697 C CA . TRP A 1 94 ? 18.360 -1.526 -20.330 1.00 96.12 94 TRP A CA 1
ATOM 698 C C . TRP A 1 94 ? 19.240 -1.799 -19.117 1.00 96.12 94 TRP A C 1
ATOM 700 O O . TRP A 1 94 ? 19.318 -0.971 -18.204 1.00 96.12 94 TRP A O 1
ATOM 710 N N . VAL A 1 95 ? 19.897 -2.956 -19.096 1.00 93.38 95 VAL A N 1
ATOM 711 C CA . VAL A 1 95 ? 20.730 -3.381 -17.964 1.00 93.38 95 VAL A CA 1
ATOM 712 C C . VAL A 1 95 ? 22.201 -3.099 -18.256 1.00 93.38 95 VAL A C 1
ATOM 714 O O . VAL A 1 95 ? 22.742 -3.510 -19.282 1.00 93.38 95 VAL A O 1
ATOM 717 N N . SER A 1 96 ? 22.874 -2.411 -17.336 1.00 87.88 96 SER A N 1
ATOM 718 C CA . SER A 1 96 ? 24.290 -2.075 -17.467 1.00 87.88 96 SER A CA 1
ATOM 719 C C . SER A 1 96 ? 25.174 -3.323 -17.372 1.00 87.88 96 SER A C 1
ATOM 721 O O . SER A 1 96 ? 24.951 -4.213 -16.551 1.00 87.88 96 SER A O 1
ATOM 723 N N . GLY A 1 97 ? 26.234 -3.375 -18.185 1.00 80.06 97 GLY A N 1
ATOM 724 C CA . GLY A 1 97 ? 27.312 -4.362 -18.038 1.00 80.06 97 GLY A CA 1
ATOM 725 C C . GLY A 1 97 ? 26.945 -5.816 -18.362 1.00 80.06 97 GLY A C 1
ATOM 726 O O . GLY A 1 97 ? 27.666 -6.713 -17.934 1.00 80.06 97 GLY A O 1
ATOM 727 N N . GLY A 1 98 ? 25.852 -6.064 -19.095 1.00 71.75 98 GLY A N 1
ATOM 728 C CA . GLY A 1 98 ? 25.411 -7.422 -19.449 1.00 71.75 98 GLY A CA 1
ATOM 729 C C . GLY A 1 98 ? 24.870 -8.227 -18.262 1.00 71.75 98 GLY A C 1
ATOM 730 O O . GLY A 1 98 ? 24.901 -9.456 -18.286 1.00 71.75 98 GLY A O 1
ATOM 731 N N . GLY A 1 99 ? 24.434 -7.537 -17.204 1.00 82.44 99 GLY A N 1
ATOM 732 C CA . GLY A 1 99 ? 23.796 -8.147 -16.044 1.00 82.44 99 GLY A CA 1
ATOM 733 C C . GLY A 1 99 ? 22.336 -8.537 -16.287 1.00 82.44 99 GLY A C 1
ATOM 734 O O . GLY A 1 99 ? 21.758 -8.288 -17.340 1.00 82.44 99 GLY A O 1
ATOM 735 N N . VAL A 1 100 ? 21.730 -9.120 -15.255 1.00 91.00 100 VAL A N 1
ATOM 736 C CA . VAL A 1 100 ? 20.290 -9.406 -15.184 1.00 91.00 100 VAL A CA 1
ATOM 737 C C . VAL A 1 100 ? 19.574 -8.202 -14.583 1.00 91.00 100 VAL A C 1
ATOM 739 O O . VAL A 1 100 ? 20.141 -7.539 -13.710 1.00 91.00 100 VAL A O 1
ATOM 742 N N . VAL A 1 101 ? 18.332 -7.936 -15.003 1.00 93.00 101 VAL A N 1
ATOM 743 C CA . VAL A 1 101 ? 17.530 -6.833 -14.451 1.00 93.00 101 VAL A CA 1
ATOM 744 C C . VAL A 1 101 ? 17.580 -6.796 -12.907 1.00 93.00 101 VAL A C 1
ATOM 746 O O . VAL A 1 101 ? 17.236 -7.788 -12.250 1.00 93.00 101 VAL A O 1
ATOM 749 N N . PRO A 1 102 ? 18.008 -5.667 -12.302 1.00 91.62 102 PRO A N 1
ATOM 750 C CA . PRO A 1 102 ? 18.020 -5.520 -10.854 1.00 91.62 102 PRO A CA 1
ATOM 751 C C . PRO A 1 102 ? 16.607 -5.565 -10.282 1.00 91.62 102 PRO A C 1
ATOM 753 O O . PRO A 1 102 ? 15.673 -4.984 -10.835 1.00 91.62 102 PRO A O 1
ATOM 756 N N . ILE A 1 103 ? 16.465 -6.219 -9.134 1.00 89.94 103 ILE A N 1
ATOM 757 C CA . ILE A 1 103 ? 15.171 -6.390 -8.474 1.00 89.94 103 ILE A CA 1
ATOM 758 C C . ILE A 1 103 ? 14.512 -5.046 -8.134 1.00 89.94 103 ILE A C 1
ATOM 760 O O . ILE A 1 103 ? 13.364 -4.886 -8.544 1.00 89.94 103 ILE A O 1
ATOM 764 N N . PRO A 1 104 ? 15.203 -4.066 -7.507 1.00 89.00 104 PRO A N 1
ATOM 765 C CA . PRO A 1 104 ? 14.599 -2.766 -7.204 1.00 89.00 104 PRO A CA 1
ATOM 766 C C . PRO A 1 104 ? 14.069 -2.051 -8.452 1.00 89.00 104 PRO A C 1
ATOM 768 O O . PRO A 1 104 ? 12.954 -1.533 -8.443 1.00 89.00 104 PRO A O 1
ATOM 771 N N . VAL A 1 105 ? 14.824 -2.102 -9.558 1.00 92.50 105 VAL A N 1
ATOM 772 C CA . VAL A 1 105 ? 14.424 -1.521 -10.852 1.00 92.50 105 VAL A CA 1
ATOM 773 C C . VAL A 1 105 ? 13.167 -2.213 -11.374 1.00 92.50 105 VAL A C 1
ATOM 775 O O . VAL A 1 105 ? 12.198 -1.547 -11.735 1.00 92.50 105 VAL A O 1
ATOM 778 N N . PHE A 1 106 ? 13.154 -3.549 -11.390 1.00 94.00 106 PHE A N 1
ATOM 779 C CA . PHE A 1 106 ? 12.006 -4.313 -11.868 1.00 94.00 106 PHE A CA 1
ATOM 780 C C . PHE A 1 106 ? 10.750 -4.052 -11.028 1.00 94.00 106 PHE A C 1
ATOM 782 O O . PHE A 1 106 ? 9.682 -3.796 -11.583 1.00 94.00 106 PHE A O 1
ATOM 789 N N . THR A 1 107 ? 10.860 -4.093 -9.696 1.00 92.94 107 THR A N 1
ATOM 790 C CA . THR A 1 107 ? 9.718 -3.863 -8.803 1.00 92.94 107 THR A CA 1
ATOM 791 C C . THR A 1 107 ? 9.208 -2.433 -8.893 1.00 92.94 107 THR A C 1
ATOM 793 O O . THR A 1 107 ? 7.996 -2.240 -8.910 1.00 92.94 107 THR A O 1
ATOM 796 N N . ALA A 1 108 ? 10.093 -1.439 -9.029 1.00 92.62 108 ALA A N 1
ATOM 797 C CA . ALA A 1 108 ? 9.686 -0.052 -9.223 1.00 92.62 108 ALA A CA 1
ATOM 798 C C . ALA A 1 108 ? 8.911 0.120 -10.541 1.00 92.62 108 ALA A C 1
ATOM 800 O O . ALA A 1 108 ? 7.808 0.670 -10.537 1.00 92.62 108 ALA A O 1
ATOM 801 N N . VAL A 1 109 ? 9.419 -0.433 -11.651 1.00 95.31 109 VAL A N 1
ATOM 802 C CA . VAL A 1 109 ? 8.720 -0.419 -12.949 1.00 95.31 109 VAL A CA 1
ATOM 803 C C . VAL A 1 109 ? 7.346 -1.079 -12.848 1.00 95.31 109 VAL A C 1
ATOM 805 O O . VAL A 1 109 ? 6.342 -0.486 -13.253 1.00 95.31 109 VAL A O 1
ATOM 808 N N . LEU A 1 110 ? 7.283 -2.280 -12.266 1.00 95.38 110 LEU A N 1
ATOM 809 C CA . LEU A 1 110 ? 6.032 -3.010 -12.092 1.00 95.38 110 LEU A CA 1
ATOM 810 C C . LEU A 1 110 ? 5.036 -2.216 -11.239 1.00 95.38 110 LEU A C 1
ATOM 812 O O . LEU A 1 110 ? 3.875 -2.094 -11.617 1.00 95.38 110 LEU A O 1
ATOM 816 N N . PHE A 1 111 ? 5.464 -1.651 -10.110 1.00 93.56 111 PHE A N 1
ATOM 817 C CA . PHE A 1 111 ? 4.572 -0.919 -9.209 1.00 93.56 111 PHE A CA 1
ATOM 818 C C . PHE A 1 111 ? 4.070 0.393 -9.816 1.00 93.56 111 PHE A C 1
ATOM 820 O O . PHE A 1 111 ? 2.903 0.731 -9.617 1.00 93.56 111 PHE A O 1
ATOM 827 N N . HIS A 1 112 ? 4.875 1.098 -10.618 1.00 92.50 112 HIS A N 1
ATOM 828 C CA . HIS A 1 112 ? 4.389 2.247 -11.390 1.00 92.50 112 HIS A CA 1
ATOM 829 C C . HIS A 1 112 ? 3.338 1.836 -12.430 1.00 92.50 112 HIS A C 1
ATOM 831 O O . HIS A 1 112 ? 2.297 2.486 -12.545 1.00 92.50 112 HIS A O 1
ATOM 837 N N . GLN A 1 113 ? 3.554 0.735 -13.154 1.00 94.12 113 GLN A N 1
ATOM 838 C CA . GLN A 1 113 ? 2.569 0.233 -14.113 1.00 94.12 113 GLN A CA 1
ATOM 839 C C . GLN A 1 113 ? 1.273 -0.246 -13.439 1.00 94.12 113 GLN A C 1
ATOM 841 O O . GLN A 1 113 ? 0.183 0.105 -13.894 1.00 94.12 113 GLN A O 1
ATOM 846 N N . LEU A 1 114 ? 1.368 -0.986 -12.327 1.00 94.12 114 LEU A N 1
ATOM 847 C CA . LEU A 1 114 ? 0.206 -1.408 -11.536 1.00 94.12 114 LEU A CA 1
ATOM 848 C C . LEU A 1 114 ? -0.580 -0.198 -11.021 1.00 94.12 114 LEU A C 1
ATOM 850 O O . LEU A 1 114 ? -1.806 -0.185 -11.126 1.00 94.12 114 LEU A O 1
ATOM 854 N N . ARG A 1 115 ? 0.105 0.859 -10.567 1.00 91.56 115 ARG A N 1
ATOM 855 C CA . ARG A 1 115 ? -0.525 2.116 -10.130 1.00 91.56 115 ARG A CA 1
ATOM 856 C C . ARG A 1 115 ? -1.334 2.770 -11.238 1.00 91.56 115 ARG A C 1
ATOM 858 O O . ARG A 1 115 ? -2.468 3.187 -11.014 1.00 91.56 115 ARG A O 1
ATOM 865 N N . LEU A 1 116 ? -0.801 2.789 -12.458 1.00 89.69 116 LEU A N 1
ATOM 866 C CA . LEU A 1 116 ? -1.517 3.292 -13.632 1.00 89.69 116 LEU A CA 1
ATOM 867 C C . LEU A 1 116 ? -2.694 2.396 -14.053 1.00 89.69 116 LEU A C 1
ATOM 869 O O . LEU A 1 116 ? -3.506 2.826 -14.870 1.00 89.69 116 LEU A O 1
ATOM 873 N N . ARG A 1 117 ? -2.826 1.195 -13.478 1.00 91.00 117 ARG A N 1
ATOM 874 C CA . ARG A 1 117 ? -3.987 0.290 -13.579 1.00 91.00 117 ARG A CA 1
ATOM 875 C C . ARG A 1 117 ? -4.837 0.253 -12.305 1.00 91.00 117 ARG A C 1
ATOM 877 O O . ARG A 1 117 ? -5.672 -0.625 -12.144 1.00 91.00 117 ARG A O 1
ATOM 884 N N . GLY A 1 118 ? -4.638 1.200 -11.389 1.00 89.75 118 GLY A N 1
ATOM 885 C CA . GLY A 1 118 ? -5.429 1.303 -10.162 1.00 89.75 118 GLY A CA 1
ATOM 886 C C . GLY A 1 118 ? -5.026 0.328 -9.052 1.00 89.75 118 GLY A C 1
ATOM 887 O O . GLY A 1 118 ? -5.818 0.114 -8.139 1.00 89.75 118 GLY A O 1
ATOM 888 N N . GLY A 1 119 ? -3.828 -0.261 -9.120 1.00 93.19 119 GLY A N 1
ATOM 889 C CA . GLY A 1 119 ? -3.231 -1.067 -8.056 1.00 93.19 119 GLY A CA 1
ATOM 890 C C . GLY A 1 119 ? -2.165 -0.288 -7.284 1.00 93.19 119 GLY A C 1
ATOM 891 O O . GLY A 1 119 ? -1.145 0.101 -7.845 1.00 93.19 119 GLY A O 1
ATOM 892 N N . TYR A 1 120 ? -2.360 -0.094 -5.987 1.00 94.06 120 TYR A N 1
ATOM 893 C CA . TYR A 1 120 ? -1.544 0.768 -5.140 1.00 94.06 120 TYR A CA 1
ATOM 894 C C . TYR A 1 120 ? -0.857 -0.045 -4.042 1.00 94.06 120 TYR A C 1
ATOM 896 O O . TYR A 1 120 ? -1.510 -0.575 -3.147 1.00 94.06 120 TYR A O 1
ATOM 904 N N . ALA A 1 121 ? 0.464 -0.198 -4.135 1.00 94.44 121 ALA A N 1
ATOM 905 C CA . ALA A 1 121 ? 1.227 -0.986 -3.171 1.00 94.44 121 ALA A CA 1
ATOM 906 C C . ALA A 1 121 ? 1.431 -0.219 -1.855 1.00 94.44 121 ALA A C 1
ATOM 908 O O . ALA A 1 121 ? 1.856 0.935 -1.875 1.00 94.44 121 ALA A O 1
ATOM 909 N N . VAL A 1 122 ? 1.186 -0.894 -0.731 1.00 94.81 122 VAL A N 1
ATOM 910 C CA . VAL A 1 122 ? 1.395 -0.392 0.635 1.00 94.81 122 VAL A CA 1
ATOM 911 C C . VAL A 1 122 ? 2.256 -1.391 1.407 1.00 94.81 122 VAL A C 1
ATOM 913 O O . VAL A 1 122 ? 2.007 -2.599 1.335 1.00 94.81 122 VAL A O 1
ATOM 916 N N . HIS A 1 123 ? 3.248 -0.913 2.164 1.00 93.94 123 HIS A N 1
ATOM 917 C CA . HIS A 1 123 ? 4.040 -1.740 3.077 1.00 93.94 123 HIS A CA 1
ATOM 918 C C . HIS A 1 123 ? 3.205 -2.131 4.307 1.00 93.94 123 HIS A C 1
ATOM 920 O O . HIS A 1 123 ? 3.236 -1.523 5.375 1.00 93.94 123 HIS A O 1
ATOM 926 N N . ALA A 1 124 ? 2.406 -3.172 4.138 1.00 95.69 124 ALA A N 1
ATOM 927 C CA . ALA A 1 124 ? 1.492 -3.685 5.141 1.00 95.69 124 ALA A CA 1
ATOM 928 C C . ALA A 1 124 ? 1.441 -5.211 5.066 1.00 95.69 124 ALA A C 1
ATOM 930 O O . ALA A 1 124 ? 1.937 -5.829 4.122 1.00 95.69 124 ALA A O 1
ATOM 931 N N . ALA A 1 125 ? 0.799 -5.814 6.057 1.00 97.50 125 ALA A N 1
ATOM 932 C CA . ALA A 1 125 ? 0.345 -7.193 5.979 1.00 97.50 125 ALA A CA 1
ATOM 933 C C . ALA A 1 125 ? -1.186 -7.238 6.007 1.00 97.50 125 ALA A C 1
ATOM 935 O O . ALA A 1 125 ? -1.843 -6.259 6.360 1.00 97.50 125 ALA A O 1
ATOM 936 N N . CYS A 1 126 ? -1.769 -8.359 5.602 1.00 98.19 126 CYS A N 1
ATOM 937 C CA . CYS A 1 126 ? -3.208 -8.528 5.558 1.00 98.19 126 CYS A CA 1
ATOM 938 C C . CYS A 1 126 ? -3.613 -9.975 5.831 1.00 98.19 126 CYS A C 1
ATOM 940 O O . CYS A 1 126 ? -3.102 -10.914 5.212 1.00 98.19 126 CYS A O 1
ATOM 942 N N . VAL A 1 127 ? -4.576 -10.137 6.734 1.00 98.25 127 VAL A N 1
ATOM 943 C CA . VAL A 1 127 ? -5.252 -11.406 7.023 1.00 98.25 127 VAL A CA 1
ATOM 944 C C . VAL A 1 127 ? -6.755 -11.234 6.881 1.00 98.25 127 VAL A C 1
ATOM 946 O O . VAL A 1 127 ? -7.267 -10.127 7.017 1.00 98.25 127 VAL A O 1
ATOM 949 N N . ALA A 1 128 ? -7.481 -12.317 6.643 1.00 97.44 128 ALA A N 1
ATOM 950 C CA . ALA A 1 128 ? -8.923 -12.274 6.464 1.00 97.44 128 ALA A CA 1
ATOM 951 C C . ALA A 1 128 ? -9.644 -13.415 7.182 1.00 97.44 128 ALA A C 1
ATOM 953 O O . ALA A 1 128 ? -9.067 -14.457 7.497 1.00 97.44 128 ALA A O 1
ATOM 954 N N . ARG A 1 129 ? -10.942 -13.219 7.416 1.00 95.19 129 ARG A N 1
ATOM 955 C CA . ARG A 1 129 ? -11.879 -14.266 7.823 1.00 95.19 129 ARG A CA 1
ATOM 956 C C . ARG A 1 129 ? -13.077 -14.246 6.882 1.00 95.19 129 ARG A C 1
ATOM 958 O O . ARG A 1 129 ? -13.981 -13.419 7.032 1.00 95.19 129 ARG A O 1
ATOM 965 N N . GLY A 1 130 ? -13.095 -15.159 5.912 1.00 90.50 130 GLY A N 1
ATOM 966 C CA . GLY A 1 130 ? -13.983 -14.991 4.764 1.00 90.50 130 GLY A CA 1
ATOM 967 C C . GLY A 1 130 ? -13.558 -13.741 3.994 1.00 90.50 130 GLY A C 1
ATOM 968 O O . GLY A 1 130 ? -12.368 -13.493 3.834 1.00 90.50 130 GLY A O 1
ATOM 969 N N . ASP A 1 131 ? -14.508 -12.916 3.566 1.00 89.75 131 ASP A N 1
ATOM 970 C CA . ASP A 1 131 ? -14.170 -11.718 2.785 1.00 89.75 131 ASP A CA 1
ATOM 971 C C . ASP A 1 131 ? -13.748 -10.522 3.645 1.00 89.75 131 ASP A C 1
ATOM 973 O O . ASP A 1 131 ? -13.189 -9.585 3.100 1.00 89.75 131 ASP A O 1
ATOM 977 N N . ALA A 1 132 ? -13.960 -10.547 4.967 1.00 94.50 132 ALA A N 1
ATOM 978 C CA . ALA A 1 132 ? -13.571 -9.445 5.849 1.00 94.50 132 ALA A CA 1
ATOM 979 C C . ALA A 1 132 ? -12.076 -9.509 6.186 1.00 94.50 132 ALA A C 1
ATOM 981 O O . ALA A 1 132 ? -11.612 -10.475 6.799 1.00 94.50 132 ALA A O 1
ATOM 982 N N . GLY A 1 133 ? -11.344 -8.469 5.798 1.00 96.56 133 GLY A N 1
ATOM 983 C CA . GLY A 1 133 ? -9.905 -8.329 5.964 1.00 96.56 133 GLY A CA 1
ATOM 984 C C . GLY A 1 133 ? -9.498 -7.370 7.078 1.00 96.56 133 GLY A C 1
ATOM 985 O O . GLY A 1 133 ? -10.143 -6.346 7.309 1.00 96.56 133 GLY A O 1
ATOM 986 N N . ALA A 1 134 ? -8.383 -7.693 7.726 1.00 98.12 134 ALA A N 1
ATOM 987 C CA . ALA A 1 134 ? -7.630 -6.814 8.602 1.00 98.12 134 ALA A CA 1
ATOM 988 C C . ALA A 1 134 ? -6.290 -6.480 7.941 1.00 98.12 134 ALA A C 1
ATOM 990 O O . ALA A 1 134 ? -5.483 -7.375 7.676 1.00 98.12 134 ALA A O 1
ATOM 991 N N . LEU A 1 135 ? -6.050 -5.197 7.686 1.00 98.19 135 LEU A N 1
ATOM 992 C CA . LEU A 1 135 ? -4.729 -4.680 7.351 1.00 98.19 135 LEU A CA 1
ATOM 993 C C . LEU A 1 135 ? -3.934 -4.487 8.640 1.00 98.19 135 LEU A C 1
ATOM 995 O O . LEU A 1 135 ? -4.461 -3.991 9.631 1.00 98.19 135 LEU A O 1
ATOM 999 N N . VAL A 1 136 ? -2.660 -4.854 8.622 1.00 98.25 136 VAL A N 1
ATOM 1000 C CA . VAL A 1 136 ? -1.722 -4.628 9.720 1.00 98.25 136 VAL A CA 1
ATOM 1001 C C . VAL A 1 136 ? -0.663 -3.657 9.223 1.00 98.25 136 VAL A C 1
ATOM 1003 O O . VAL A 1 136 ? 0.112 -3.989 8.322 1.00 98.25 136 VAL A O 1
ATOM 1006 N N . VAL A 1 137 ? -0.655 -2.451 9.785 1.00 96.81 137 VAL A N 1
ATOM 1007 C CA . VAL A 1 137 ? 0.114 -1.308 9.276 1.00 96.81 137 VAL A CA 1
ATOM 1008 C C . VAL A 1 137 ? 0.922 -0.695 10.407 1.00 96.81 137 VAL A C 1
ATOM 1010 O O . VAL A 1 137 ? 0.417 -0.489 11.502 1.00 96.81 137 VAL A O 1
ATOM 1013 N N . GLY A 1 138 ? 2.187 -0.402 10.145 1.00 94.06 138 GLY A N 1
ATOM 1014 C CA . GLY A 1 138 ? 3.113 0.142 11.129 1.00 94.06 138 GLY A CA 1
ATOM 1015 C C . GLY A 1 138 ? 4.544 0.076 10.609 1.00 94.06 138 GLY A C 1
ATOM 1016 O O . GLY A 1 138 ? 4.792 -0.641 9.637 1.00 94.06 138 GLY A O 1
ATOM 1017 N N . PRO A 1 139 ? 5.499 0.742 11.271 1.00 91.88 139 PRO A N 1
ATOM 1018 C CA . PRO A 1 139 ? 6.892 0.767 10.837 1.00 91.88 139 PRO A CA 1
ATOM 1019 C C . PRO A 1 139 ? 7.518 -0.633 10.795 1.00 91.88 139 PRO A C 1
ATOM 1021 O O . PRO A 1 139 ? 6.990 -1.609 11.353 1.00 91.88 139 PRO A O 1
ATOM 1024 N N . SER A 1 140 ? 8.662 -0.767 10.121 1.00 88.38 140 SER A N 1
ATOM 1025 C CA . SER A 1 140 ? 9.473 -1.988 10.209 1.00 88.38 140 SER A CA 1
ATOM 1026 C C . SER A 1 140 ? 9.792 -2.315 11.677 1.00 88.38 140 SER A C 1
ATOM 1028 O O . SER A 1 140 ? 10.021 -1.419 12.484 1.00 88.38 140 SER A O 1
ATOM 1030 N N . GLY A 1 141 ? 9.744 -3.597 12.045 1.00 89.00 141 GLY A N 1
ATOM 1031 C CA . GLY A 1 141 ? 9.963 -4.048 13.427 1.00 89.00 141 GLY A CA 1
ATOM 1032 C C . GLY A 1 141 ? 8.765 -3.911 14.383 1.00 89.00 141 GLY A C 1
ATOM 1033 O O . GLY A 1 141 ? 8.817 -4.463 15.475 1.00 89.00 141 GLY A O 1
ATOM 1034 N N . SER A 1 142 ? 7.647 -3.291 13.982 1.00 92.94 142 SER A N 1
ATOM 1035 C CA . SER A 1 142 ? 6.430 -3.175 14.822 1.00 92.94 142 SER A CA 1
ATOM 1036 C C . SER A 1 142 ? 5.702 -4.499 15.115 1.00 92.94 142 SER A C 1
ATOM 1038 O O . SER A 1 142 ? 4.756 -4.527 15.895 1.00 92.94 142 SER A O 1
ATOM 1040 N N . GLY A 1 143 ? 6.120 -5.609 14.496 1.00 93.31 143 GLY A N 1
ATOM 1041 C CA . GLY A 1 143 ? 5.510 -6.927 14.695 1.00 93.31 143 GLY A CA 1
ATOM 1042 C C . GLY A 1 143 ? 4.454 -7.330 13.658 1.00 93.31 143 GLY A C 1
ATOM 1043 O O . GLY A 1 143 ? 3.800 -8.350 13.860 1.00 93.31 143 GLY A O 1
ATOM 1044 N N . LYS A 1 144 ? 4.299 -6.603 12.535 1.00 95.38 144 LYS A N 1
ATOM 1045 C CA . LYS A 1 144 ? 3.310 -6.910 11.470 1.00 95.38 144 LYS A CA 1
ATOM 1046 C C . LYS A 1 144 ? 3.320 -8.376 11.023 1.00 95.38 144 LYS A C 1
ATOM 1048 O O . LYS A 1 144 ? 2.291 -9.049 11.077 1.00 95.38 144 LYS A O 1
ATOM 1053 N N . SER A 1 145 ? 4.485 -8.870 10.608 1.00 94.38 145 SER A N 1
ATOM 1054 C CA . SER A 1 145 ? 4.649 -10.227 10.073 1.00 94.38 145 SER A CA 1
ATOM 1055 C C . SER A 1 145 ? 4.496 -11.291 11.163 1.00 94.38 145 SER A C 1
ATOM 1057 O O . SER A 1 145 ? 3.887 -12.334 10.931 1.00 94.38 145 SER A O 1
ATOM 1059 N N . THR A 1 146 ? 4.953 -11.004 12.388 1.00 94.31 146 THR A N 1
ATOM 1060 C CA . THR A 1 146 ? 4.775 -11.883 13.556 1.00 94.31 146 THR A CA 1
ATOM 1061 C C . THR A 1 146 ? 3.304 -12.017 13.947 1.00 94.31 146 THR A C 1
ATOM 1063 O O . THR A 1 146 ? 2.823 -13.134 14.138 1.00 94.31 146 THR A O 1
ATOM 1066 N N . LEU A 1 147 ? 2.567 -10.904 14.001 1.00 96.81 147 LEU A N 1
ATOM 1067 C CA . LEU A 1 147 ? 1.126 -10.900 14.249 1.00 96.81 147 LEU A CA 1
ATOM 1068 C C . LEU A 1 147 ? 0.376 -11.624 13.125 1.00 96.81 147 LEU A C 1
ATOM 1070 O O . LEU A 1 147 ? -0.447 -12.493 13.389 1.00 96.81 147 LEU A O 1
ATOM 1074 N N . THR A 1 148 ? 0.702 -11.326 11.869 1.00 97.25 148 THR A N 1
ATOM 1075 C CA . THR A 1 148 ? 0.102 -11.965 10.687 1.00 97.25 148 THR A CA 1
ATOM 1076 C C . THR A 1 148 ? 0.273 -13.481 10.715 1.00 97.25 148 THR A C 1
ATOM 1078 O O . THR A 1 148 ? -0.682 -14.225 10.505 1.00 97.25 148 THR A O 1
ATOM 1081 N N . LEU A 1 149 ? 1.472 -13.954 11.055 1.00 95.94 149 LEU A N 1
ATOM 1082 C CA . LEU A 1 149 ? 1.770 -15.368 11.241 1.00 95.94 149 LEU A CA 1
ATOM 1083 C C . LEU A 1 149 ? 0.970 -16.003 12.383 1.00 95.94 149 LEU A C 1
ATOM 1085 O O . LEU A 1 149 ? 0.468 -17.117 12.220 1.00 95.94 149 LEU A O 1
ATOM 1089 N N . ALA A 1 150 ? 0.875 -15.327 13.530 1.00 95.94 150 ALA A N 1
ATOM 1090 C CA . ALA A 1 150 ? 0.102 -15.793 14.677 1.00 95.94 150 ALA A CA 1
ATOM 1091 C C . ALA A 1 150 ? -1.378 -15.969 14.304 1.00 95.94 150 ALA A C 1
ATOM 1093 O O . ALA A 1 150 ? -1.945 -17.046 14.494 1.00 95.94 150 ALA A O 1
ATOM 1094 N N . LEU A 1 151 ? -1.965 -14.952 13.670 1.00 98.00 151 LEU A N 1
ATOM 1095 C CA . LEU A 1 151 ? -3.351 -14.961 13.207 1.00 98.00 151 LEU A CA 1
ATOM 1096 C C . LEU A 1 151 ? -3.596 -16.045 12.146 1.00 98.00 151 LEU A C 1
ATOM 1098 O O . LEU A 1 151 ? -4.571 -16.790 12.245 1.00 98.00 151 LEU A O 1
ATOM 1102 N N . ALA A 1 152 ? -2.694 -16.183 11.169 1.00 96.88 152 ALA A N 1
ATOM 1103 C CA . ALA A 1 152 ? -2.817 -17.183 10.110 1.00 96.88 152 ALA A CA 1
ATOM 1104 C C . ALA A 1 152 ? -2.761 -18.622 10.652 1.00 96.88 152 ALA A C 1
ATOM 1106 O O . ALA A 1 152 ? -3.538 -19.486 10.246 1.00 96.88 152 ALA A O 1
ATOM 1107 N N . ARG A 1 153 ? -1.874 -18.892 11.619 1.00 95.12 153 ARG A N 1
ATOM 1108 C CA . ARG A 1 153 ? -1.789 -20.202 12.291 1.00 95.12 153 ARG A CA 1
ATOM 1109 C C . ARG A 1 153 ? -3.007 -20.519 13.150 1.00 95.12 153 ARG A C 1
ATOM 1111 O O . ARG A 1 153 ? -3.329 -21.687 13.334 1.00 95.12 153 ARG A O 1
ATOM 1118 N N . ALA A 1 154 ? -3.674 -19.491 13.658 1.00 96.56 154 ALA A N 1
ATOM 1119 C CA . ALA A 1 154 ? -4.890 -19.610 14.448 1.00 96.56 154 ALA A CA 1
ATOM 1120 C C . ALA A 1 154 ? -6.181 -19.586 13.600 1.00 96.56 154 ALA A C 1
ATOM 1122 O O . ALA A 1 154 ? -7.279 -19.468 14.144 1.00 96.56 154 ALA A O 1
ATOM 1123 N N . GLY A 1 155 ? -6.068 -19.743 12.276 1.00 95.81 155 GLY A N 1
ATOM 1124 C CA . GLY A 1 155 ? -7.203 -20.009 11.390 1.00 95.81 155 GLY A CA 1
ATOM 1125 C C . GLY A 1 155 ? -7.750 -18.802 10.628 1.00 95.81 155 GLY A C 1
ATOM 1126 O O . GLY A 1 155 ? -8.772 -18.949 9.957 1.00 95.81 155 GLY A O 1
ATOM 1127 N N . LEU A 1 156 ? -7.101 -17.634 10.693 1.00 97.75 156 LEU A N 1
ATOM 1128 C CA . LEU A 1 156 ? -7.327 -16.592 9.686 1.00 97.75 156 LEU A CA 1
ATOM 1129 C C . LEU A 1 156 ? -6.589 -16.955 8.387 1.00 97.75 156 LEU A C 1
ATOM 1131 O O . LEU A 1 156 ? -5.622 -17.714 8.376 1.00 97.75 156 LEU A O 1
ATOM 1135 N N . GLU A 1 157 ? -7.053 -16.413 7.270 1.00 97.38 157 GLU A N 1
ATOM 1136 C CA . GLU A 1 157 ? -6.462 -16.633 5.954 1.00 97.38 157 GLU A CA 1
ATOM 1137 C C . GLU A 1 157 ? -5.440 -15.534 5.664 1.00 97.38 157 GLU A C 1
ATOM 1139 O O . GLU A 1 157 ? -5.753 -14.350 5.766 1.00 97.38 157 GLU A O 1
ATOM 1144 N N . LEU A 1 158 ? -4.220 -15.905 5.277 1.00 97.69 158 LEU A N 1
ATOM 1145 C CA . LEU A 1 158 ? -3.220 -14.949 4.813 1.00 97.69 158 LEU A CA 1
ATOM 1146 C C . LEU A 1 158 ? -3.656 -14.366 3.465 1.00 97.69 158 LEU A C 1
ATOM 1148 O O . LEU A 1 158 ? -3.855 -15.113 2.504 1.00 97.69 158 LEU A O 1
ATOM 1152 N N . VAL A 1 159 ? -3.749 -13.042 3.383 1.00 96.62 159 VAL A N 1
ATOM 1153 C CA . VAL A 1 159 ? -3.914 -12.337 2.108 1.00 96.62 159 VAL A CA 1
ATOM 1154 C C . VAL A 1 159 ? -2.546 -11.910 1.597 1.00 96.62 159 VAL A C 1
ATOM 1156 O O . VAL A 1 159 ? -2.143 -12.318 0.515 1.00 96.62 159 VAL A O 1
ATOM 1159 N N . SER A 1 160 ? -1.788 -11.151 2.386 1.00 95.62 160 SER A N 1
ATOM 1160 C CA . SER A 1 160 ? -0.443 -10.711 2.004 1.00 95.62 160 SER A CA 1
ATOM 1161 C C . SER A 1 160 ? 0.417 -10.431 3.231 1.00 95.62 160 SER A C 1
ATOM 1163 O O . SER A 1 160 ? -0.112 -10.144 4.300 1.00 95.62 160 SER A O 1
ATOM 1165 N N . ASP A 1 161 ? 1.735 -10.448 3.078 1.00 94.38 161 ASP A N 1
ATOM 1166 C CA . ASP A 1 161 ? 2.683 -9.960 4.087 1.00 94.38 161 ASP A CA 1
ATOM 1167 C C . ASP A 1 161 ? 3.792 -9.145 3.409 1.00 94.38 161 ASP A C 1
ATOM 1169 O O . ASP A 1 161 ? 4.118 -9.392 2.250 1.00 94.38 161 ASP A O 1
ATOM 1173 N N . ASP A 1 162 ? 4.359 -8.167 4.117 1.00 91.19 162 ASP A N 1
ATOM 1174 C CA . ASP A 1 162 ? 5.363 -7.192 3.641 1.00 91.19 162 ASP A CA 1
ATOM 1175 C C . ASP A 1 162 ? 4.879 -6.184 2.576 1.00 91.19 162 ASP A C 1
ATOM 1177 O O . ASP A 1 162 ? 5.275 -5.019 2.593 1.00 91.19 162 ASP A O 1
ATOM 1181 N N . SER A 1 163 ? 4.003 -6.577 1.653 1.00 92.19 163 SER A N 1
ATOM 1182 C CA . SER A 1 163 ? 3.375 -5.648 0.708 1.00 92.19 163 SER A CA 1
ATOM 1183 C C . SER A 1 163 ? 1.954 -6.086 0.385 1.00 92.19 163 SER A C 1
ATOM 1185 O O . SER A 1 163 ? 1.733 -7.242 0.033 1.00 92.19 163 SER A O 1
ATOM 1187 N N . VAL A 1 164 ? 0.989 -5.174 0.465 1.00 95.88 164 VAL A N 1
ATOM 1188 C CA . VAL A 1 164 ? -0.414 -5.382 0.067 1.00 95.88 164 VAL A CA 1
ATOM 1189 C C . VAL A 1 164 ? -0.704 -4.483 -1.128 1.00 95.88 164 VAL A C 1
ATOM 1191 O O . VAL A 1 164 ? -0.259 -3.338 -1.151 1.00 95.88 164 VAL A O 1
ATOM 1194 N N . LEU A 1 165 ? -1.448 -4.980 -2.116 1.00 95.94 165 LEU A N 1
ATOM 1195 C CA . LEU A 1 165 ? -1.892 -4.163 -3.242 1.00 95.94 165 LEU A CA 1
ATOM 1196 C C . LEU A 1 165 ? -3.337 -3.721 -3.003 1.00 95.94 165 LEU A C 1
ATOM 1198 O O . LEU A 1 165 ? -4.244 -4.548 -3.008 1.00 95.94 165 LEU A O 1
ATOM 1202 N N . LEU A 1 166 ? -3.560 -2.430 -2.787 1.00 95.50 166 LEU A N 1
ATOM 1203 C CA . LEU A 1 166 ? -4.899 -1.858 -2.709 1.00 95.50 166 LEU A CA 1
ATOM 1204 C C . LEU A 1 166 ? -5.436 -1.606 -4.116 1.00 95.50 166 LEU A C 1
ATOM 1206 O O . LEU A 1 166 ? -4.715 -1.116 -4.980 1.00 95.50 166 LEU A O 1
ATOM 1210 N N . ALA A 1 167 ? -6.703 -1.910 -4.347 1.00 92.19 167 ALA A N 1
ATOM 1211 C CA . ALA A 1 167 ? -7.403 -1.567 -5.576 1.00 92.19 167 ALA A CA 1
ATOM 1212 C C . ALA A 1 167 ? -8.676 -0.809 -5.222 1.00 92.19 167 ALA A C 1
ATOM 1214 O O . ALA A 1 167 ? -9.349 -1.181 -4.267 1.00 92.19 167 ALA A O 1
ATOM 1215 N N . ALA A 1 168 ? -9.008 0.235 -5.977 1.00 86.69 168 ALA A N 1
ATOM 1216 C CA . ALA A 1 168 ? -10.237 0.990 -5.765 1.00 86.69 168 ALA A CA 1
ATOM 1217 C C . ALA A 1 168 ? -11.154 0.883 -6.982 1.00 86.69 168 ALA A C 1
ATOM 1219 O O . ALA A 1 168 ? -10.721 1.103 -8.113 1.00 86.69 168 ALA A O 1
ATOM 1220 N N . GLU A 1 169 ? -12.427 0.593 -6.739 1.00 81.62 169 GLU A N 1
ATOM 1221 C CA . GLU A 1 169 ? -13.475 0.594 -7.753 1.00 81.62 169 GLU A CA 1
ATOM 1222 C C . GLU A 1 169 ? -14.733 1.248 -7.187 1.00 81.62 169 GLU A C 1
ATOM 1224 O O . GLU A 1 169 ? -15.163 0.927 -6.083 1.00 81.62 169 GLU A O 1
ATOM 1229 N N . ALA A 1 170 ? -15.304 2.203 -7.930 1.00 78.62 170 ALA A N 1
ATOM 1230 C CA . ALA A 1 170 ? -16.504 2.942 -7.523 1.00 78.62 170 ALA A CA 1
ATOM 1231 C C . ALA A 1 170 ? -16.442 3.508 -6.080 1.00 78.62 170 ALA A C 1
ATOM 1233 O O . ALA A 1 170 ? -17.450 3.557 -5.381 1.00 78.62 170 ALA A O 1
ATOM 1234 N N . GLY A 1 171 ? -15.251 3.929 -5.630 1.00 79.00 171 GLY A N 1
ATOM 1235 C CA . GLY A 1 171 ? -15.025 4.479 -4.286 1.00 79.00 171 GLY A CA 1
ATOM 1236 C C . GLY A 1 171 ? -14.881 3.440 -3.167 1.00 79.00 171 GLY A C 1
ATOM 1237 O O . GLY A 1 171 ? -14.678 3.826 -2.020 1.00 79.00 171 GLY A O 1
ATOM 1238 N N . HIS A 1 172 ? -14.950 2.144 -3.477 1.00 88.50 172 HIS A N 1
ATOM 1239 C CA . HIS A 1 172 ? -14.706 1.054 -2.533 1.00 88.50 172 HIS A CA 1
ATOM 1240 C C . HIS A 1 172 ? -13.300 0.479 -2.723 1.00 88.50 172 HIS A C 1
ATOM 1242 O O . HIS A 1 172 ? -12.837 0.333 -3.857 1.00 88.50 172 HIS A O 1
ATOM 1248 N N . VAL A 1 173 ? -12.618 0.152 -1.624 1.00 92.88 173 VAL A N 1
ATOM 1249 C CA . VAL A 1 173 ? -11.233 -0.332 -1.639 1.00 92.88 173 VAL A CA 1
ATOM 1250 C C . VAL A 1 173 ? -11.190 -1.825 -1.341 1.00 92.88 173 VAL A C 1
ATOM 1252 O O . VAL A 1 173 ? -11.777 -2.295 -0.379 1.00 92.88 173 VAL A O 1
ATOM 1255 N N . TYR A 1 174 ? -10.429 -2.576 -2.128 1.00 94.06 174 TYR A N 1
ATOM 1256 C CA . TYR A 1 174 ? -10.119 -3.983 -1.900 1.00 94.06 174 TYR A CA 1
ATOM 1257 C C . TYR A 1 174 ? -8.632 -4.150 -1.600 1.00 94.06 174 TYR A C 1
ATOM 1259 O O . TYR A 1 174 ? -7.792 -3.456 -2.173 1.00 94.06 174 TYR A O 1
ATOM 1267 N N . ALA A 1 175 ? -8.293 -5.119 -0.753 1.00 95.44 175 ALA A N 1
ATOM 1268 C CA . ALA A 1 175 ? -6.915 -5.526 -0.514 1.00 95.44 175 ALA A CA 1
ATOM 1269 C C . ALA A 1 175 ? -6.626 -6.814 -1.288 1.00 95.44 175 ALA A C 1
ATOM 1271 O O . ALA A 1 175 ? -7.319 -7.817 -1.122 1.00 95.44 175 ALA A O 1
ATOM 1272 N N . LEU A 1 176 ? -5.604 -6.787 -2.139 1.00 95.06 176 LEU A N 1
ATOM 1273 C CA . LEU A 1 176 ? -5.163 -7.899 -2.971 1.00 95.06 176 LEU A CA 1
ATOM 1274 C C . LEU A 1 176 ? -3.823 -8.445 -2.464 1.00 95.06 176 LEU A C 1
ATOM 1276 O O . LEU A 1 176 ? -2.934 -7.706 -2.029 1.00 95.06 176 LEU A O 1
ATOM 1280 N N . ALA A 1 177 ? -3.682 -9.763 -2.559 1.00 94.19 177 ALA A N 1
ATOM 1281 C CA . ALA A 1 177 ? -2.474 -10.497 -2.218 1.00 94.19 177 ALA A CA 1
ATOM 1282 C C . ALA A 1 177 ? -1.335 -10.163 -3.185 1.00 94.19 177 ALA A C 1
ATOM 1284 O O . ALA A 1 177 ? -1.319 -10.697 -4.290 1.00 94.19 177 ALA A O 1
ATOM 1285 N N . LEU A 1 178 ? -0.371 -9.338 -2.779 1.00 91.50 178 LEU A N 1
ATOM 1286 C CA . LEU A 1 178 ? 0.806 -9.074 -3.607 1.00 91.50 178 LEU A CA 1
ATOM 1287 C C . LEU A 1 178 ? 1.919 -10.075 -3.307 1.00 91.50 178 LEU A C 1
ATOM 1289 O O . LEU A 1 178 ? 2.471 -10.658 -4.220 1.00 91.50 178 LEU A O 1
ATOM 1293 N N . ARG A 1 179 ? 2.222 -10.340 -2.036 1.00 89.50 179 ARG A N 1
ATOM 1294 C CA . ARG A 1 179 ? 3.236 -11.310 -1.605 1.00 89.50 179 ARG A CA 1
ATOM 1295 C C . ARG A 1 179 ? 2.555 -12.428 -0.822 1.00 89.50 179 ARG A C 1
ATOM 1297 O O . ARG A 1 179 ? 2.079 -12.226 0.289 1.00 89.50 179 ARG A O 1
ATOM 1304 N N . ARG A 1 180 ? 2.511 -13.633 -1.400 1.00 85.00 180 ARG A N 1
ATOM 1305 C CA . ARG A 1 180 ? 1.737 -14.778 -0.862 1.00 85.00 180 ARG A CA 1
ATOM 1306 C C . ARG A 1 180 ? 2.449 -15.571 0.251 1.00 85.00 180 ARG A C 1
ATOM 1308 O O . ARG A 1 180 ? 1.907 -16.565 0.750 1.00 85.00 180 ARG A O 1
ATOM 1315 N N . GLY A 1 181 ? 3.674 -15.180 0.600 1.00 89.44 181 GLY A N 1
ATOM 1316 C CA . GLY A 1 181 ? 4.491 -15.770 1.664 1.00 89.44 181 GLY A CA 1
ATOM 1317 C C . GLY A 1 181 ? 4.625 -14.836 2.865 1.00 89.44 181 GLY A C 1
ATOM 1318 O O . GLY A 1 181 ? 4.423 -13.637 2.728 1.00 89.44 181 GLY A O 1
ATOM 1319 N N . ILE A 1 182 ? 4.982 -15.394 4.024 1.00 91.69 182 ILE A N 1
ATOM 1320 C CA . ILE A 1 182 ? 5.327 -14.626 5.230 1.00 91.69 182 ILE A CA 1
ATOM 1321 C C . ILE A 1 182 ? 6.839 -14.463 5.277 1.00 91.69 182 ILE A C 1
ATOM 1323 O O . ILE A 1 182 ? 7.557 -15.438 5.047 1.00 91.69 182 ILE A O 1
ATOM 1327 N N . HIS A 1 183 ? 7.316 -13.267 5.607 1.00 90.31 183 HIS A N 1
ATOM 1328 C CA . HIS A 1 183 ? 8.730 -12.932 5.550 1.00 90.31 183 HIS A CA 1
ATOM 1329 C C . HIS A 1 183 ? 9.248 -12.443 6.900 1.00 90.31 183 HIS A C 1
ATOM 1331 O O . HIS A 1 183 ? 8.797 -11.433 7.436 1.00 90.31 183 HIS A O 1
ATOM 1337 N N . LEU A 1 184 ? 10.211 -13.173 7.456 1.00 90.44 184 LEU A N 1
ATOM 1338 C CA . LEU A 1 184 ? 10.770 -12.920 8.785 1.00 90.44 184 LEU A CA 1
ATOM 1339 C C . LEU A 1 184 ? 12.289 -13.057 8.743 1.00 90.44 184 LEU A C 1
ATOM 1341 O O . LEU A 1 184 ? 12.831 -13.667 7.820 1.00 90.44 184 LEU A O 1
ATOM 1345 N N . ASP A 1 185 ? 12.970 -12.504 9.742 1.00 89.62 185 ASP A N 1
ATOM 1346 C CA . ASP A 1 185 ? 14.396 -12.753 9.932 1.00 89.62 185 ASP A CA 1
ATOM 1347 C C . ASP A 1 185 ? 14.594 -14.165 10.522 1.00 89.62 185 ASP A C 1
ATOM 1349 O O . ASP A 1 185 ? 14.023 -14.471 11.577 1.00 89.62 185 ASP A O 1
ATOM 1353 N N . PRO A 1 186 ? 15.371 -15.053 9.872 1.00 90.00 186 PRO A N 1
ATOM 1354 C CA . PRO A 1 186 ? 15.703 -16.356 10.439 1.00 90.00 186 PRO A CA 1
ATOM 1355 C C . PRO A 1 186 ? 16.385 -16.278 11.811 1.00 90.00 186 PRO A C 1
ATOM 1357 O O . PRO A 1 186 ? 16.220 -17.197 12.613 1.00 90.00 186 PRO A O 1
ATOM 1360 N N . ALA A 1 187 ? 17.117 -15.196 12.105 1.00 89.12 187 ALA A N 1
ATOM 1361 C CA . ALA A 1 187 ? 17.786 -14.998 13.390 1.00 89.12 187 ALA A CA 1
ATOM 1362 C C . ALA A 1 187 ? 16.795 -14.905 14.563 1.00 89.12 187 ALA A C 1
ATOM 1364 O O . ALA A 1 187 ? 17.092 -15.394 15.653 1.00 89.12 187 ALA A O 1
ATOM 1365 N N . ASP A 1 188 ? 15.598 -14.361 14.324 1.00 85.38 188 ASP A N 1
ATOM 1366 C CA . ASP A 1 188 ? 14.532 -14.246 15.328 1.00 85.38 188 ASP A CA 1
ATOM 1367 C C . ASP A 1 188 ? 13.751 -15.562 15.511 1.00 85.38 188 ASP A C 1
ATOM 1369 O O . ASP A 1 188 ? 12.950 -15.718 16.440 1.00 85.38 188 ASP A O 1
ATOM 1373 N N . HIS A 1 189 ? 13.958 -16.532 14.615 1.00 86.56 189 HIS A N 1
ATOM 1374 C CA . HIS A 1 189 ? 13.187 -17.770 14.548 1.00 86.56 189 HIS A CA 1
ATOM 1375 C C . HIS A 1 189 ? 14.051 -18.986 14.155 1.00 86.56 189 HIS A C 1
ATOM 1377 O O . HIS A 1 189 ? 13.737 -19.661 13.169 1.00 86.56 189 HIS A O 1
ATOM 1383 N N . PRO A 1 190 ? 15.096 -19.322 14.934 1.00 86.88 190 PRO A N 1
ATOM 1384 C CA . PRO A 1 190 ? 16.089 -20.333 14.556 1.00 86.88 190 PRO A CA 1
ATOM 1385 C C . PRO A 1 190 ? 15.507 -21.745 14.387 1.00 86.88 190 PRO A C 1
ATOM 1387 O O . PRO A 1 190 ? 16.033 -22.542 13.617 1.00 86.88 190 PRO A O 1
ATOM 1390 N N . ASP A 1 191 ? 14.391 -22.046 15.055 1.00 89.75 191 ASP A N 1
ATOM 1391 C CA . ASP A 1 191 ? 13.726 -23.355 14.995 1.00 89.75 191 ASP A CA 1
ATOM 1392 C C . ASP A 1 191 ? 12.819 -23.527 13.761 1.00 89.75 191 ASP A C 1
ATOM 1394 O O . ASP A 1 191 ? 12.019 -24.465 13.690 1.00 89.75 191 ASP A O 1
ATOM 1398 N N . ARG A 1 192 ? 12.869 -22.598 12.798 1.00 90.62 192 ARG A N 1
ATOM 1399 C CA . ARG A 1 192 ? 11.989 -22.591 11.625 1.00 90.62 192 ARG A CA 1
ATOM 1400 C C . ARG A 1 192 ? 12.751 -22.752 10.321 1.00 90.62 192 ARG A C 1
ATOM 1402 O O . ARG A 1 192 ? 13.914 -22.390 10.192 1.00 90.62 192 ARG A O 1
ATOM 1409 N N . THR A 1 193 ? 12.049 -23.276 9.322 1.00 94.00 193 THR A N 1
ATOM 1410 C CA . THR A 1 193 ? 12.586 -23.460 7.974 1.00 94.00 193 THR A CA 1
ATOM 1411 C C . THR A 1 193 ? 12.282 -22.247 7.105 1.00 94.00 193 THR A C 1
ATOM 1413 O O . THR A 1 193 ? 11.142 -21.784 7.043 1.00 94.00 193 THR A O 1
ATOM 1416 N N . PHE A 1 194 ? 13.299 -21.773 6.393 1.00 93.38 194 PHE A N 1
ATOM 1417 C CA . PHE A 1 194 ? 13.218 -20.622 5.505 1.00 93.38 194 PHE A CA 1
ATOM 1418 C C . PHE A 1 194 ? 13.720 -20.970 4.111 1.00 93.38 194 PHE A C 1
ATOM 1420 O O . PHE A 1 194 ? 14.581 -21.836 3.944 1.00 93.38 194 PHE A O 1
ATOM 1427 N N . VAL A 1 195 ? 13.185 -20.268 3.116 1.00 91.00 195 VAL A N 1
ATOM 1428 C CA . VAL A 1 195 ? 13.725 -20.241 1.759 1.00 91.00 195 VAL A CA 1
ATOM 1429 C C . VAL A 1 195 ? 14.162 -18.816 1.419 1.00 91.00 195 VAL A C 1
ATOM 1431 O O . VAL A 1 195 ? 13.469 -17.861 1.795 1.00 91.00 195 VAL A O 1
ATOM 1434 N N . PRO A 1 196 ? 15.300 -18.639 0.722 1.00 87.00 196 PRO A N 1
ATOM 1435 C CA . PRO A 1 196 ? 15.729 -17.325 0.269 1.00 87.00 196 PRO A CA 1
ATOM 1436 C C . PRO A 1 196 ? 14.627 -16.634 -0.536 1.00 87.00 196 PRO A C 1
ATOM 1438 O O . PRO A 1 196 ? 14.031 -17.235 -1.428 1.00 87.00 196 PRO A O 1
ATOM 1441 N N . CYS A 1 197 ? 14.373 -15.366 -0.225 1.00 83.00 197 CYS A N 1
ATOM 1442 C CA . CYS A 1 197 ? 13.478 -14.519 -0.998 1.00 83.00 197 CYS A CA 1
ATOM 1443 C C . CYS A 1 197 ? 14.323 -13.403 -1.618 1.00 83.00 197 CYS A C 1
ATOM 1445 O O . CYS A 1 197 ? 14.724 -12.489 -0.899 1.00 83.00 197 CYS A O 1
ATOM 1447 N N . PRO A 1 198 ? 14.620 -13.453 -2.927 1.00 70.88 198 PRO A N 1
ATOM 1448 C CA . PRO A 1 198 ? 15.498 -12.465 -3.553 1.00 70.88 198 PRO A CA 1
ATOM 1449 C C . PRO A 1 198 ? 14.862 -11.065 -3.597 1.00 70.88 198 PRO A C 1
ATOM 1451 O O . PRO A 1 198 ? 15.546 -10.081 -3.850 1.00 70.88 198 PRO A O 1
ATOM 1454 N N . LEU A 1 199 ? 13.555 -10.969 -3.338 1.00 77.88 199 LEU A N 1
ATOM 1455 C CA . LEU A 1 199 ? 12.756 -9.748 -3.418 1.00 77.88 199 LEU A CA 1
ATOM 1456 C C . LEU A 1 199 ? 12.740 -8.884 -2.162 1.00 77.88 199 LEU A C 1
ATOM 1458 O O . LEU A 1 199 ? 11.972 -7.919 -2.113 1.00 77.88 199 LEU A O 1
ATOM 1462 N N . LEU A 1 200 ? 13.494 -9.265 -1.141 1.00 73.25 200 LEU A N 1
ATOM 1463 C CA . LEU A 1 200 ? 13.569 -8.528 0.106 1.00 73.25 200 LEU A CA 1
ATOM 1464 C C . LEU A 1 200 ? 14.958 -7.953 0.282 1.00 73.25 200 LEU A C 1
ATOM 1466 O O . LEU A 1 200 ? 15.963 -8.609 0.020 1.00 73.25 200 LEU A O 1
ATOM 1470 N N . GLU A 1 201 ? 14.991 -6.722 0.768 1.00 63.03 201 GLU A N 1
ATOM 1471 C CA . GLU A 1 201 ? 16.215 -6.121 1.261 1.00 63.03 201 GLU A CA 1
ATOM 1472 C C . GLU A 1 201 ? 16.521 -6.648 2.668 1.00 63.03 201 GLU A C 1
ATOM 1474 O O . GLU A 1 201 ? 15.624 -6.874 3.486 1.00 63.03 201 GLU A O 1
ATOM 1479 N N . GLY A 1 202 ? 17.808 -6.827 2.959 1.00 73.00 202 GLY A N 1
ATOM 1480 C CA . GLY A 1 202 ? 18.283 -7.258 4.271 1.00 73.00 202 GLY A CA 1
ATOM 1481 C C . GLY A 1 202 ? 18.257 -8.774 4.479 1.00 73.00 202 GLY A C 1
ATOM 1482 O O . GLY A 1 202 ? 18.525 -9.557 3.573 1.00 73.00 202 GLY A O 1
ATOM 1483 N N . THR A 1 203 ? 18.014 -9.182 5.722 1.00 81.81 203 THR A N 1
ATOM 1484 C CA . THR A 1 203 ? 18.162 -10.564 6.212 1.00 81.81 203 THR A CA 1
ATOM 1485 C C . THR A 1 203 ? 16.875 -11.382 6.155 1.00 81.81 203 THR A C 1
ATOM 1487 O O . THR A 1 203 ? 16.910 -12.593 6.383 1.00 81.81 203 THR A O 1
ATOM 1490 N N . LYS A 1 204 ? 15.734 -10.751 5.845 1.00 87.25 204 LYS A N 1
ATOM 1491 C CA . LYS A 1 204 ? 14.436 -11.427 5.827 1.00 87.25 204 LYS A CA 1
ATOM 1492 C C . LYS A 1 204 ? 14.386 -12.505 4.750 1.00 87.25 204 LYS A C 1
ATOM 1494 O O . LYS A 1 204 ? 14.749 -12.289 3.596 1.00 87.25 204 LYS A O 1
ATOM 1499 N N . GLN A 1 205 ? 13.846 -13.655 5.123 1.00 89.88 205 GLN A N 1
ATOM 1500 C CA . GLN A 1 205 ? 13.614 -14.778 4.228 1.00 89.88 205 GLN A CA 1
ATOM 1501 C C . GLN A 1 205 ? 12.154 -15.207 4.291 1.00 89.88 205 GLN A C 1
ATOM 1503 O O . GLN A 1 205 ? 11.426 -14.888 5.234 1.00 89.88 205 GLN A O 1
ATOM 1508 N N . GLN A 1 206 ? 11.709 -15.937 3.272 1.00 91.62 206 GLN A N 1
ATOM 1509 C CA . GLN A 1 206 ? 10.353 -16.455 3.260 1.00 91.62 206 GLN A CA 1
ATOM 1510 C C . GLN A 1 206 ? 10.267 -17.662 4.194 1.00 91.62 206 GLN A C 1
ATOM 1512 O O . GLN A 1 206 ? 10.977 -18.654 4.031 1.00 91.62 206 GLN A O 1
ATOM 1517 N N . LEU A 1 207 ? 9.369 -17.583 5.169 1.00 93.25 207 LEU A N 1
ATOM 1518 C CA . LEU A 1 207 ? 9.073 -18.675 6.079 1.00 93.25 207 LEU A CA 1
ATOM 1519 C C . LEU A 1 207 ? 8.343 -19.797 5.331 1.00 93.25 207 LEU A C 1
ATOM 1521 O O . LEU A 1 207 ? 7.297 -19.576 4.710 1.00 93.25 207 LEU A O 1
ATOM 1525 N N . VAL A 1 208 ? 8.840 -21.025 5.467 1.00 92.44 208 VAL A N 1
ATOM 1526 C CA . VAL A 1 208 ? 8.111 -22.223 5.049 1.00 92.44 208 VAL A CA 1
ATOM 1527 C C . VAL A 1 208 ? 7.059 -22.525 6.110 1.00 92.44 208 VAL A C 1
ATOM 1529 O O . VAL A 1 208 ? 7.365 -22.899 7.242 1.00 92.44 208 VAL A O 1
ATOM 1532 N N . VAL A 1 209 ? 5.794 -22.316 5.750 1.00 89.88 209 VAL A N 1
ATOM 1533 C CA . VAL A 1 209 ? 4.653 -22.554 6.632 1.00 89.88 209 VAL A CA 1
ATOM 1534 C C . VAL A 1 209 ? 3.571 -23.348 5.905 1.00 89.88 209 VAL A C 1
ATOM 1536 O O . VAL A 1 209 ? 3.011 -22.918 4.889 1.00 89.88 209 VAL A O 1
ATOM 1539 N N . GLU A 1 210 ? 3.288 -24.526 6.451 1.00 88.44 210 GLU A N 1
ATOM 1540 C CA . GLU A 1 210 ? 2.233 -25.426 5.997 1.00 88.44 210 GLU A CA 1
ATOM 1541 C C . GLU A 1 210 ? 0.935 -25.189 6.775 1.00 88.44 210 GLU A C 1
ATOM 1543 O O . GLU A 1 210 ? 0.934 -24.606 7.860 1.00 88.44 210 GLU A O 1
ATOM 1548 N N . GLY A 1 211 ? -0.186 -25.635 6.207 1.00 88.56 211 GLY A N 1
ATOM 1549 C CA . GLY A 1 211 ? -1.475 -25.658 6.902 1.00 88.56 211 GLY A CA 1
ATOM 1550 C C . GLY A 1 211 ? -2.148 -24.301 7.130 1.00 88.56 211 GLY A C 1
ATOM 1551 O O . GLY A 1 211 ? -3.198 -24.270 7.762 1.00 88.56 211 GLY A O 1
ATOM 1552 N N . ILE A 1 212 ? -1.599 -23.193 6.617 1.00 93.94 212 ILE A N 1
ATOM 1553 C CA . ILE A 1 212 ? -2.279 -21.888 6.659 1.00 93.94 212 ILE A CA 1
ATOM 1554 C C . ILE A 1 212 ? -3.210 -21.703 5.458 1.00 93.94 212 ILE A C 1
ATOM 1556 O O . ILE A 1 212 ? -2.857 -22.032 4.320 1.00 93.94 212 ILE A O 1
ATOM 1560 N N . GLY A 1 213 ? -4.388 -21.130 5.711 1.00 94.75 213 GLY A N 1
ATOM 1561 C CA . GLY A 1 213 ? -5.287 -20.662 4.659 1.00 94.75 213 GLY A CA 1
ATOM 1562 C C . GLY A 1 213 ? -4.679 -19.471 3.919 1.00 94.75 213 GLY A C 1
ATOM 1563 O O . GLY A 1 213 ? -3.981 -18.653 4.520 1.00 94.75 213 GLY A O 1
ATOM 1564 N N . ARG A 1 214 ? -4.929 -19.373 2.612 1.00 94.25 214 ARG A N 1
ATOM 1565 C CA . ARG A 1 214 ? -4.496 -18.246 1.777 1.00 94.25 214 ARG A CA 1
ATOM 1566 C C . ARG A 1 214 ? -5.655 -17.749 0.939 1.00 94.25 214 ARG A C 1
ATOM 1568 O O . ARG A 1 214 ? -6.452 -18.547 0.453 1.00 94.25 214 ARG A O 1
ATOM 1575 N N . ARG A 1 215 ? -5.696 -16.442 0.722 1.00 92.50 215 ARG A N 1
ATOM 1576 C CA . ARG A 1 215 ? -6.755 -15.777 -0.026 1.00 92.50 215 ARG A CA 1
ATOM 1577 C C . ARG A 1 215 ? -6.153 -14.741 -0.963 1.00 92.50 215 ARG A C 1
ATOM 1579 O O . ARG A 1 215 ? -5.236 -14.021 -0.597 1.00 92.50 215 ARG A O 1
ATOM 1586 N N . ALA A 1 216 ? -6.673 -14.662 -2.184 1.00 91.69 216 ALA A N 1
ATOM 1587 C CA . ALA A 1 216 ? -6.148 -13.741 -3.191 1.00 91.69 216 ALA A CA 1
ATOM 1588 C C . ALA A 1 216 ? -6.558 -12.276 -2.954 1.00 91.69 216 ALA A C 1
ATOM 1590 O O . ALA A 1 216 ? -5.896 -11.374 -3.464 1.00 91.69 216 ALA A O 1
ATOM 1591 N N . ALA A 1 217 ? -7.664 -12.041 -2.241 1.00 92.94 217 ALA A N 1
ATOM 1592 C CA . ALA A 1 217 ? -8.198 -10.711 -1.965 1.00 92.94 217 ALA A CA 1
ATOM 1593 C C . ALA A 1 217 ? -9.232 -10.712 -0.834 1.00 92.94 217 ALA A C 1
ATOM 1595 O O . ALA A 1 217 ? -9.909 -11.719 -0.633 1.00 92.94 217 ALA A O 1
ATOM 1596 N N . CYS A 1 218 ? -9.431 -9.573 -0.182 1.00 94.00 218 CYS A N 1
ATOM 1597 C CA . CYS A 1 218 ? -10.500 -9.347 0.789 1.00 94.00 218 CYS A CA 1
ATOM 1598 C C . CYS A 1 218 ? -11.049 -7.912 0.709 1.00 94.00 218 CYS A C 1
ATOM 1600 O O . CYS A 1 218 ? -10.409 -7.027 0.139 1.00 94.00 218 CYS A O 1
ATOM 1602 N N . ASP A 1 219 ? -12.209 -7.695 1.323 1.00 93.75 219 ASP A N 1
ATOM 1603 C CA . ASP A 1 219 ? -12.747 -6.390 1.712 1.00 93.75 219 ASP A CA 1
ATOM 1604 C C . ASP A 1 219 ? -12.091 -5.973 3.047 1.00 93.75 219 ASP A C 1
ATOM 1606 O O . ASP A 1 219 ? -12.406 -6.558 4.092 1.00 93.75 219 ASP A O 1
ATOM 1610 N N . PRO A 1 220 ? -11.117 -5.042 3.050 1.00 95.12 220 PRO A N 1
ATOM 1611 C CA . PRO A 1 220 ? -10.519 -4.553 4.280 1.00 95.12 220 PRO A CA 1
ATOM 1612 C C . PRO A 1 220 ? -11.554 -3.750 5.075 1.00 95.12 220 PRO A C 1
ATOM 1614 O O . PRO A 1 220 ? -12.001 -2.689 4.657 1.00 95.12 220 PRO A O 1
ATOM 1617 N N . VAL A 1 221 ? -11.891 -4.233 6.269 1.00 95.56 221 VAL A N 1
ATOM 1618 C CA . VAL A 1 221 ? -12.828 -3.562 7.191 1.00 95.56 221 VAL A CA 1
ATOM 1619 C C . VAL A 1 221 ? -12.157 -3.144 8.498 1.00 95.56 221 VAL A C 1
ATOM 1621 O O . VAL A 1 221 ? -12.761 -2.473 9.333 1.00 95.56 221 VAL A O 1
ATOM 1624 N N . LEU A 1 222 ? -10.907 -3.550 8.701 1.00 96.75 222 LEU A N 1
ATOM 1625 C CA . LEU A 1 222 ? -10.153 -3.310 9.921 1.00 96.75 222 LEU A CA 1
ATOM 1626 C C . LEU A 1 222 ? -8.716 -2.912 9.578 1.00 96.75 222 LEU A C 1
ATOM 1628 O O . LEU A 1 222 ? -8.081 -3.538 8.732 1.00 96.75 222 LEU A O 1
ATOM 1632 N N . VAL A 1 223 ? -8.192 -1.908 10.274 1.00 97.62 223 VAL A N 1
ATOM 1633 C CA . VAL A 1 223 ? -6.762 -1.590 10.328 1.00 97.62 223 VAL A CA 1
ATOM 1634 C C . VAL A 1 223 ? -6.279 -1.796 11.757 1.00 97.62 223 VAL A C 1
ATOM 1636 O O . VAL A 1 223 ? -6.847 -1.256 12.704 1.00 97.62 223 VAL A O 1
ATOM 1639 N N . LEU A 1 224 ? -5.221 -2.586 11.900 1.00 98.12 224 LEU A N 1
ATOM 1640 C CA . LEU A 1 224 ? -4.514 -2.831 13.145 1.00 98.12 224 LEU A CA 1
ATOM 1641 C C . LEU A 1 224 ? -3.152 -2.142 13.094 1.00 98.12 224 LEU A C 1
ATOM 1643 O O . LEU A 1 224 ? -2.354 -2.412 12.195 1.00 98.12 224 LEU A O 1
ATOM 1647 N N . VAL A 1 225 ? -2.876 -1.303 14.088 1.00 97.69 225 VAL A N 1
ATOM 1648 C CA . VAL A 1 225 ? -1.568 -0.676 14.294 1.00 97.69 225 VAL A CA 1
ATOM 1649 C C . VAL A 1 225 ? -0.869 -1.383 15.452 1.00 97.69 225 VAL A C 1
ATOM 1651 O O . VAL A 1 225 ? -1.258 -1.171 16.603 1.00 97.69 225 VAL A O 1
ATOM 1654 N N . PRO A 1 226 ? 0.098 -2.279 15.186 1.00 97.56 226 PRO A N 1
ATOM 1655 C CA . PRO A 1 226 ? 0.730 -3.056 16.235 1.00 97.56 226 PRO A CA 1
ATOM 1656 C C . PRO A 1 226 ? 1.723 -2.208 17.043 1.00 97.56 226 PRO A C 1
ATOM 1658 O O . PRO A 1 226 ? 2.522 -1.456 16.486 1.00 97.56 226 PRO A O 1
ATOM 1661 N N . GLU A 1 227 ? 1.692 -2.374 18.363 1.00 96.44 227 GLU A N 1
ATOM 1662 C CA . GLU A 1 227 ? 2.616 -1.758 19.320 1.00 96.44 227 GLU A CA 1
ATOM 1663 C C . GLU A 1 227 ? 3.077 -2.826 20.314 1.00 96.44 227 GLU A C 1
ATOM 1665 O O . GLU A 1 227 ? 2.252 -3.445 20.980 1.00 96.44 227 GLU A O 1
ATOM 1670 N N . LEU A 1 228 ? 4.382 -3.073 20.424 1.00 95.31 228 LEU A N 1
ATOM 1671 C CA . LEU A 1 228 ? 4.911 -4.078 21.351 1.00 95.31 228 LEU A CA 1
ATOM 1672 C C . LEU A 1 228 ? 4.774 -3.574 22.796 1.00 95.31 228 LEU A C 1
ATOM 1674 O O . LEU A 1 228 ? 5.362 -2.552 23.137 1.00 95.31 228 LEU A O 1
ATOM 1678 N N . SER A 1 229 ? 4.028 -4.283 23.649 1.00 93.00 229 SER A N 1
ATOM 1679 C CA . SER A 1 229 ? 3.793 -3.857 25.040 1.00 93.00 229 SER A CA 1
ATOM 1680 C C . SER A 1 229 ? 4.610 -4.636 26.074 1.00 93.00 229 SER A C 1
ATOM 1682 O O . SER A 1 229 ? 4.841 -4.139 27.171 1.00 93.00 229 SER A O 1
ATOM 1684 N N . GLY A 1 230 ? 5.038 -5.862 25.750 1.00 88.38 230 GLY A N 1
ATOM 1685 C CA . GLY A 1 230 ? 5.691 -6.775 26.699 1.00 88.38 230 GLY A CA 1
ATOM 1686 C C . GLY A 1 230 ? 4.747 -7.379 27.750 1.00 88.38 230 GLY A C 1
ATOM 1687 O O . GLY A 1 230 ? 5.168 -8.229 28.532 1.00 88.38 230 GLY A O 1
ATOM 1688 N N . GLU A 1 231 ? 3.472 -6.985 27.750 1.00 96.69 231 GLU A N 1
ATOM 1689 C CA . GLU A 1 231 ? 2.453 -7.484 28.673 1.00 96.69 231 GLU A CA 1
ATOM 1690 C C . GLU A 1 231 ? 2.042 -8.934 28.349 1.00 96.69 231 GLU A C 1
ATOM 1692 O O . GLU A 1 231 ? 2.254 -9.417 27.234 1.00 96.69 231 GLU A O 1
ATOM 1697 N N . PRO A 1 232 ? 1.409 -9.673 29.277 1.00 97.00 232 PRO A N 1
ATOM 1698 C CA . PRO A 1 232 ? 0.962 -11.038 28.999 1.00 97.00 232 PRO A CA 1
ATOM 1699 C C . PRO A 1 232 ? -0.134 -11.131 27.934 1.00 97.00 232 PRO A C 1
ATOM 1701 O O . PRO A 1 232 ? -0.232 -12.147 27.256 1.00 97.00 232 PRO A O 1
ATOM 1704 N N . ARG A 1 233 ? -0.976 -10.098 27.810 1.00 97.50 233 ARG A N 1
ATOM 1705 C CA . ARG A 1 233 ? -2.172 -10.117 26.962 1.00 97.50 233 ARG A CA 1
ATOM 1706 C C . ARG A 1 233 ? -2.187 -8.984 25.955 1.00 97.50 233 ARG A C 1
ATOM 1708 O O . ARG A 1 233 ? -1.863 -7.848 26.295 1.00 97.50 233 ARG A O 1
ATOM 1715 N N . THR A 1 234 ? -2.657 -9.298 24.756 1.00 98.31 234 THR A N 1
ATOM 1716 C CA . THR A 1 234 ? -2.905 -8.328 23.699 1.00 98.31 234 THR A CA 1
ATOM 1717 C C . THR A 1 234 ? -4.201 -7.568 23.962 1.00 98.31 234 THR A C 1
ATOM 1719 O O . THR A 1 234 ? -5.227 -8.161 24.306 1.00 98.31 234 THR A O 1
ATOM 1722 N N . THR A 1 235 ? -4.175 -6.247 23.789 1.00 98.12 235 THR A N 1
ATOM 1723 C CA . THR A 1 235 ? -5.360 -5.385 23.913 1.00 98.12 235 THR A CA 1
ATOM 1724 C C . THR A 1 235 ? -5.558 -4.524 22.670 1.00 98.12 235 THR A C 1
ATOM 1726 O O . THR A 1 235 ? -4.612 -4.249 21.931 1.00 98.12 235 THR A O 1
ATOM 1729 N N . PHE A 1 236 ? -6.806 -4.118 22.432 1.00 98.12 236 PHE A N 1
ATOM 1730 C CA . PHE A 1 236 ? -7.203 -3.325 21.271 1.00 98.12 236 PHE A CA 1
ATOM 1731 C C . PHE A 1 236 ? -7.837 -2.015 21.735 1.00 98.12 236 PHE A C 1
ATOM 1733 O O . PHE A 1 236 ? -8.815 -2.024 22.482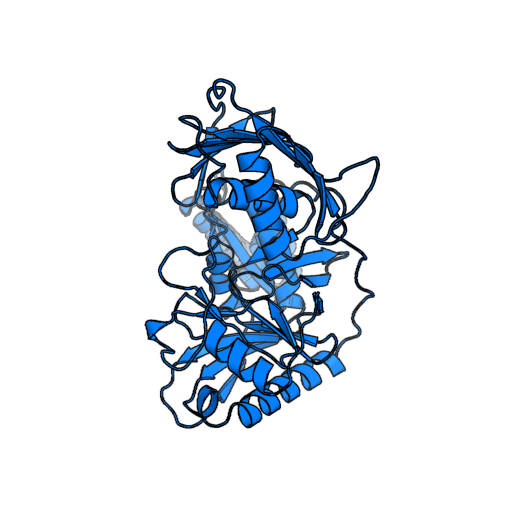 1.00 98.12 236 PHE A O 1
ATOM 1740 N N . GLU A 1 237 ? -7.275 -0.897 21.292 1.00 97.19 237 GLU A N 1
ATOM 1741 C CA . GLU A 1 237 ? -7.722 0.462 21.606 1.00 97.19 237 GLU A CA 1
ATOM 1742 C C . GLU A 1 237 ? -8.174 1.131 20.304 1.00 97.19 237 GLU A C 1
ATOM 1744 O O . GLU A 1 237 ? -7.405 1.176 19.346 1.00 97.19 237 GLU A O 1
ATOM 1749 N N . A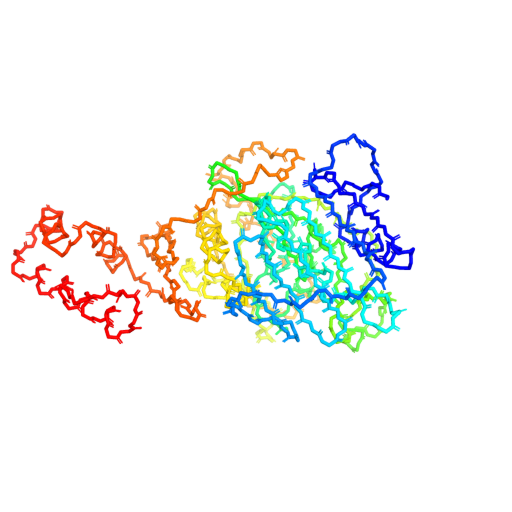LA A 1 238 ? -9.422 1.603 20.240 1.00 96.38 238 ALA A N 1
ATOM 1750 C CA . ALA A 1 238 ? -9.941 2.269 19.047 1.00 96.38 238 ALA A CA 1
ATOM 1751 C C . ALA A 1 238 ? -9.216 3.602 18.808 1.00 96.38 238 ALA A C 1
ATOM 1753 O O . ALA A 1 238 ? -8.953 4.338 19.759 1.00 96.38 238 ALA A O 1
ATOM 1754 N N . LEU A 1 239 ? -8.924 3.907 17.544 1.00 94.00 239 LEU A N 1
ATOM 1755 C CA . LEU A 1 239 ? -8.293 5.155 17.111 1.00 94.00 239 LEU A CA 1
ATOM 1756 C C . LEU A 1 239 ? -9.194 5.914 16.140 1.00 94.00 239 LEU A C 1
ATOM 1758 O O . LEU A 1 239 ? -10.011 5.304 15.441 1.00 94.00 239 LEU A O 1
ATOM 1762 N N . ALA A 1 240 ? -9.006 7.232 16.055 1.00 89.44 240 ALA A N 1
ATOM 1763 C CA . ALA A 1 240 ? -9.578 7.999 14.960 1.00 89.44 240 ALA A CA 1
ATOM 1764 C C . ALA A 1 240 ? -8.791 7.701 13.667 1.00 89.44 240 ALA A C 1
ATOM 1766 O O . ALA A 1 240 ? -7.576 7.494 13.724 1.00 89.44 240 ALA A O 1
ATOM 1767 N N . PRO A 1 241 ? -9.435 7.679 12.485 1.00 88.06 241 PRO A N 1
ATOM 1768 C CA . PRO A 1 241 ? -8.733 7.428 11.227 1.00 88.06 241 PRO A CA 1
ATOM 1769 C C . PRO A 1 241 ? -7.559 8.382 10.982 1.00 88.06 241 PRO A C 1
ATOM 1771 O O . PRO A 1 241 ? -6.495 7.939 10.541 1.00 88.06 241 PRO A O 1
ATOM 1774 N N . ILE A 1 242 ? -7.716 9.665 11.332 1.00 83.88 242 ILE A N 1
ATOM 1775 C CA . ILE A 1 242 ? -6.669 10.684 11.180 1.00 83.88 242 ILE A CA 1
ATOM 1776 C C . ILE A 1 242 ? -5.360 10.301 11.895 1.00 83.88 242 ILE A C 1
ATOM 1778 O O . ILE A 1 242 ? -4.283 10.534 11.347 1.00 83.88 242 ILE A O 1
ATOM 1782 N N . ASP A 1 243 ? -5.435 9.604 13.036 1.00 87.38 243 ASP A N 1
ATOM 1783 C CA . ASP A 1 243 ? -4.267 9.215 13.842 1.00 87.38 243 ASP A CA 1
ATOM 1784 C C . ASP A 1 243 ? -3.357 8.192 13.141 1.00 87.38 243 ASP A C 1
ATOM 1786 O O . ASP A 1 243 ? -2.194 8.028 13.511 1.00 87.38 243 ASP A O 1
ATOM 1790 N N . VAL A 1 244 ? -3.873 7.471 12.140 1.00 89.56 244 VAL A N 1
ATOM 1791 C CA . VAL A 1 244 ? -3.152 6.382 11.450 1.00 89.56 244 VAL A CA 1
ATOM 1792 C C . VAL A 1 244 ? -2.819 6.729 10.006 1.00 89.56 244 VAL A C 1
ATOM 1794 O O . VAL A 1 244 ? -1.961 6.098 9.382 1.00 89.56 244 VAL A O 1
ATOM 1797 N N . CYS A 1 245 ? -3.434 7.771 9.463 1.00 85.50 245 CYS A N 1
ATOM 1798 C CA . CYS A 1 245 ? -3.215 8.147 8.081 1.00 85.50 245 CYS A CA 1
ATOM 1799 C C . CYS A 1 245 ? -1.770 8.563 7.780 1.00 85.50 245 CYS A C 1
ATOM 1801 O O . CYS A 1 245 ? -1.276 8.252 6.698 1.00 85.50 245 CYS A O 1
ATOM 1803 N N . TRP A 1 246 ? -1.071 9.208 8.724 1.00 85.94 246 TRP A N 1
ATOM 1804 C CA . TRP A 1 246 ? 0.359 9.494 8.564 1.00 85.94 246 TRP A CA 1
ATOM 1805 C C . TRP A 1 246 ? 1.151 8.202 8.350 1.00 85.94 246 TRP A C 1
ATOM 1807 O O . TRP A 1 246 ? 1.918 8.088 7.394 1.00 85.94 246 TRP A O 1
ATOM 1817 N N . THR A 1 247 ? 0.920 7.196 9.200 1.00 90.25 247 THR A N 1
ATOM 1818 C CA . THR A 1 247 ? 1.549 5.878 9.070 1.00 90.25 247 THR A CA 1
ATOM 1819 C C . THR A 1 247 ? 1.210 5.247 7.725 1.00 90.25 247 THR A C 1
ATOM 1821 O O . THR A 1 247 ? 2.105 4.764 7.046 1.00 90.25 247 THR A O 1
ATOM 1824 N N . LEU A 1 248 ? -0.047 5.303 7.282 1.00 91.88 248 LEU A N 1
ATOM 1825 C CA . LEU A 1 248 ? -0.429 4.798 5.961 1.00 91.88 248 LEU A CA 1
ATOM 1826 C C . LEU A 1 248 ? 0.292 5.522 4.822 1.00 91.88 248 LEU A C 1
ATOM 1828 O O . LEU A 1 248 ? 0.762 4.852 3.907 1.00 91.88 248 LEU A O 1
ATOM 1832 N N . CYS A 1 249 ? 0.420 6.849 4.871 1.00 91.25 249 CYS A N 1
ATOM 1833 C CA . CYS A 1 249 ? 1.145 7.625 3.861 1.00 91.25 249 CYS A CA 1
ATOM 1834 C C . CYS A 1 249 ? 2.638 7.263 3.832 1.00 91.25 249 CYS A C 1
ATOM 1836 O O . CYS A 1 249 ? 3.210 7.077 2.755 1.00 91.25 249 CYS A O 1
ATOM 1838 N N . ALA A 1 250 ? 3.251 7.107 5.008 1.00 89.69 250 ALA A N 1
ATOM 1839 C CA . ALA A 1 250 ? 4.650 6.719 5.149 1.00 89.69 250 ALA A CA 1
ATOM 1840 C C . ALA A 1 250 ? 4.903 5.289 4.639 1.00 89.69 250 ALA A C 1
ATOM 1842 O O . ALA A 1 250 ? 5.765 5.080 3.789 1.00 89.69 250 ALA A O 1
ATOM 1843 N N . GLU A 1 251 ? 4.099 4.312 5.068 1.00 92.56 251 GLU A N 1
ATOM 1844 C CA . GLU A 1 251 ? 4.208 2.916 4.617 1.00 92.56 251 GLU A CA 1
ATOM 1845 C C . GLU A 1 251 ? 3.805 2.740 3.137 1.00 92.56 251 GLU A C 1
ATOM 1847 O O . GLU A 1 251 ? 4.176 1.763 2.488 1.00 92.56 251 GLU A O 1
ATOM 1852 N N . SER A 1 252 ? 3.081 3.705 2.569 1.00 92.00 252 SER A N 1
ATOM 1853 C CA . SER A 1 252 ? 2.782 3.805 1.133 1.00 92.00 252 SER A CA 1
ATOM 1854 C C . SER A 1 252 ? 3.894 4.468 0.316 1.00 92.00 252 SER A C 1
ATOM 1856 O O . SER A 1 252 ? 3.779 4.537 -0.912 1.00 92.00 252 SER A O 1
ATOM 1858 N N . ARG A 1 253 ? 4.940 4.974 0.988 1.00 88.81 253 ARG A N 1
ATOM 1859 C CA . ARG A 1 253 ? 6.087 5.691 0.411 1.00 88.81 253 ARG A CA 1
ATOM 1860 C C . ARG A 1 253 ? 5.674 6.813 -0.542 1.00 88.81 253 ARG A C 1
ATOM 1862 O O . ARG A 1 253 ? 6.242 6.964 -1.620 1.00 88.81 253 ARG A O 1
ATOM 1869 N N . LEU A 1 254 ? 4.663 7.601 -0.162 1.00 87.69 254 LEU A N 1
ATOM 1870 C CA . LEU A 1 254 ? 4.142 8.665 -1.032 1.00 87.69 254 LEU A CA 1
ATOM 1871 C C . LEU A 1 254 ? 5.203 9.713 -1.395 1.00 87.69 254 LEU A C 1
ATOM 1873 O O . LEU A 1 254 ? 5.193 10.190 -2.524 1.00 87.69 254 LEU A O 1
ATOM 1877 N N . GLY A 1 255 ? 6.143 10.001 -0.488 1.00 82.81 255 GLY A N 1
ATOM 1878 C CA . GLY A 1 255 ? 7.268 10.918 -0.728 1.00 82.81 255 GLY A CA 1
ATOM 1879 C C . GLY A 1 255 ? 8.280 10.446 -1.777 1.00 82.81 255 GLY A C 1
ATOM 1880 O O . GLY A 1 255 ? 9.113 11.225 -2.221 1.00 82.81 255 GLY A O 1
ATOM 1881 N N . GLU A 1 256 ? 8.204 9.184 -2.202 1.00 85.25 256 GLU A N 1
ATOM 1882 C CA . GLU A 1 256 ? 9.079 8.600 -3.226 1.00 85.25 256 GLU A CA 1
ATOM 1883 C C . GLU A 1 256 ? 8.390 8.558 -4.607 1.00 85.25 256 GLU A C 1
ATOM 1885 O O . GLU A 1 256 ? 8.888 7.929 -5.542 1.00 85.25 256 GLU A O 1
ATOM 1890 N N . LEU A 1 257 ? 7.224 9.202 -4.748 1.00 84.69 257 LEU A N 1
ATOM 1891 C CA . LEU A 1 257 ? 6.426 9.229 -5.974 1.00 84.69 257 LEU A CA 1
AT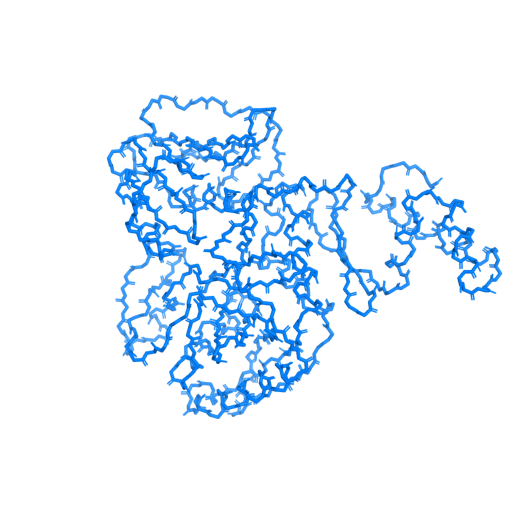OM 1892 C C . LEU A 1 257 ? 6.437 10.607 -6.640 1.00 84.69 257 LEU A C 1
ATOM 1894 O O . LEU A 1 257 ? 6.620 11.637 -6.004 1.00 84.69 257 LEU A O 1
ATOM 1898 N N . ASP A 1 258 ? 6.136 10.622 -7.937 1.00 81.38 258 ASP A N 1
ATOM 1899 C CA . ASP A 1 258 ? 5.729 11.843 -8.632 1.00 81.38 258 ASP A CA 1
ATOM 1900 C C . ASP A 1 258 ? 4.394 12.365 -8.063 1.00 81.38 258 ASP A C 1
ATOM 1902 O O . ASP A 1 258 ? 3.481 11.582 -7.781 1.00 81.38 258 ASP A O 1
ATOM 1906 N N . HIS A 1 259 ? 4.243 13.688 -7.962 1.00 77.62 259 HIS A N 1
ATOM 1907 C CA . HIS A 1 259 ? 3.063 14.356 -7.391 1.00 77.62 259 HIS A CA 1
ATOM 1908 C C . HIS A 1 259 ? 1.725 13.831 -7.943 1.00 77.62 259 HIS A C 1
ATOM 1910 O O . HIS A 1 259 ? 0.766 13.616 -7.196 1.00 77.62 259 HIS A O 1
ATOM 1916 N N . ARG A 1 260 ? 1.660 13.566 -9.257 1.00 76.81 260 ARG A N 1
ATOM 1917 C CA . ARG A 1 260 ? 0.452 13.055 -9.928 1.00 76.81 260 ARG A CA 1
ATOM 1918 C C . ARG A 1 260 ? 0.080 11.667 -9.434 1.00 76.81 260 ARG A C 1
ATOM 1920 O O . ARG A 1 260 ? -1.102 11.372 -9.274 1.00 76.81 260 ARG A O 1
ATOM 1927 N N . ASP A 1 261 ? 1.078 10.823 -9.211 1.00 83.69 261 ASP A N 1
ATOM 1928 C CA . ASP A 1 261 ? 0.910 9.441 -8.777 1.00 83.69 261 ASP A CA 1
ATOM 1929 C C . ASP A 1 261 ? 0.615 9.356 -7.274 1.00 83.69 261 ASP A C 1
ATOM 1931 O O . ASP A 1 261 ? -0.192 8.517 -6.858 1.00 83.69 261 ASP A O 1
ATOM 1935 N N . ALA A 1 262 ? 1.193 10.263 -6.482 1.00 88.62 262 ALA A N 1
ATOM 1936 C CA . ALA A 1 262 ? 0.912 10.401 -5.059 1.00 88.62 262 ALA A CA 1
ATOM 1937 C C . ALA A 1 262 ? -0.555 10.762 -4.793 1.00 88.62 262 ALA A C 1
ATOM 1939 O O . ALA A 1 262 ? -1.185 10.127 -3.950 1.00 88.62 262 ALA A O 1
ATOM 1940 N N . GLY A 1 263 ? -1.141 11.697 -5.553 1.00 87.44 263 GLY A N 1
ATOM 1941 C CA . GLY A 1 263 ? -2.539 12.095 -5.344 1.00 87.44 263 GLY A CA 1
ATOM 1942 C C . GLY A 1 263 ? -3.565 10.998 -5.600 1.00 87.44 263 GLY A C 1
ATOM 1943 O O . GLY A 1 263 ? -4.496 10.838 -4.814 1.00 87.44 263 GLY A O 1
ATOM 1944 N N . ARG A 1 264 ? -3.354 10.156 -6.617 1.00 87.38 264 ARG A N 1
ATOM 1945 C CA . ARG A 1 264 ? -4.217 8.985 -6.838 1.00 87.38 264 ARG A CA 1
ATOM 1946 C C . ARG A 1 264 ? -4.123 7.992 -5.687 1.00 87.38 264 ARG A C 1
ATOM 1948 O O . ARG A 1 264 ? -5.133 7.442 -5.262 1.00 87.38 264 ARG A O 1
ATOM 1955 N N . HIS A 1 265 ? -2.905 7.754 -5.200 1.00 91.94 265 HIS A N 1
ATOM 1956 C CA . HIS A 1 265 ? -2.682 6.842 -4.085 1.00 91.94 265 HIS A CA 1
ATOM 1957 C C . HIS A 1 265 ? -3.333 7.382 -2.808 1.00 91.94 265 HIS A C 1
ATOM 1959 O O . HIS A 1 265 ? -4.062 6.651 -2.146 1.00 91.94 265 HIS A O 1
ATOM 1965 N N . LEU A 1 266 ? -3.153 8.671 -2.514 1.00 92.06 266 LEU A N 1
ATOM 1966 C CA . LEU A 1 266 ? -3.767 9.331 -1.367 1.00 92.06 266 LEU A CA 1
ATOM 1967 C C . LEU A 1 266 ? -5.297 9.234 -1.396 1.00 92.06 266 LEU A C 1
ATOM 1969 O O . LEU A 1 266 ? -5.895 8.915 -0.375 1.00 92.06 266 LEU A O 1
ATOM 1973 N N . ALA A 1 267 ? -5.926 9.425 -2.559 1.00 89.06 267 ALA A N 1
ATOM 1974 C CA . ALA A 1 267 ? -7.374 9.270 -2.700 1.00 89.06 267 ALA A CA 1
ATOM 1975 C C . ALA A 1 267 ? -7.849 7.853 -2.321 1.00 89.06 267 ALA A C 1
ATOM 1977 O O . ALA A 1 267 ? -8.872 7.699 -1.655 1.00 89.06 267 ALA A O 1
ATOM 1978 N N . VAL A 1 268 ? -7.087 6.813 -2.685 1.00 91.88 268 VAL A N 1
ATOM 1979 C CA . VAL A 1 268 ? -7.378 5.427 -2.277 1.00 91.88 268 VAL A CA 1
ATOM 1980 C C . VAL A 1 268 ? -7.181 5.223 -0.777 1.00 91.88 268 VAL A C 1
ATOM 1982 O O . VAL A 1 268 ? -7.995 4.547 -0.151 1.00 91.88 268 VAL A O 1
ATOM 1985 N N . LEU A 1 269 ? -6.149 5.823 -0.178 1.00 93.62 269 LEU A N 1
ATOM 1986 C CA . LEU A 1 269 ? -5.953 5.771 1.274 1.00 93.62 269 LEU A CA 1
ATOM 1987 C C . LEU A 1 269 ? -7.094 6.478 2.023 1.00 93.62 269 LEU A C 1
ATOM 1989 O O . LEU A 1 269 ? -7.597 5.931 3.000 1.00 93.62 269 LEU A O 1
ATOM 1993 N N . GLY A 1 270 ? -7.561 7.634 1.543 1.00 90.50 270 GLY A N 1
ATOM 1994 C CA . GLY A 1 270 ? -8.722 8.331 2.106 1.00 90.50 270 GLY A CA 1
ATOM 1995 C C . GLY A 1 270 ? -10.007 7.504 2.008 1.00 90.50 270 GLY A C 1
ATOM 1996 O O . GLY A 1 270 ? -10.706 7.317 3.004 1.00 90.50 270 GLY A O 1
ATOM 1997 N N . ALA A 1 271 ? -10.275 6.907 0.840 1.00 90.44 271 ALA A N 1
ATOM 1998 C CA . ALA A 1 271 ? -11.413 6.004 0.654 1.00 90.44 271 ALA A CA 1
ATOM 1999 C C . ALA A 1 271 ? -11.351 4.788 1.599 1.00 90.44 271 ALA A C 1
ATOM 2001 O O . ALA A 1 271 ? -12.357 4.426 2.212 1.00 90.44 271 ALA A O 1
ATOM 2002 N N . LEU A 1 272 ? -10.161 4.202 1.786 1.00 93.44 272 LEU A N 1
ATOM 2003 C CA . LEU A 1 272 ? -9.936 3.118 2.743 1.00 93.44 272 LEU A CA 1
ATOM 2004 C C . LEU A 1 272 ? -10.283 3.553 4.174 1.00 93.44 272 LEU A C 1
ATOM 2006 O O . LEU A 1 272 ? -10.925 2.796 4.899 1.00 93.44 272 LEU A O 1
ATOM 2010 N N . MET A 1 273 ? -9.912 4.767 4.584 1.00 91.94 273 MET A N 1
ATOM 2011 C CA . MET A 1 273 ? -10.256 5.296 5.911 1.00 91.94 273 MET A CA 1
ATOM 2012 C C . MET A 1 273 ? -11.763 5.462 6.119 1.00 91.94 273 MET A C 1
ATOM 2014 O O . MET A 1 273 ? -12.241 5.239 7.227 1.00 91.94 273 MET A O 1
ATOM 2018 N N . GLY A 1 274 ? -12.534 5.733 5.059 1.00 88.56 274 GLY A N 1
ATOM 2019 C CA . GLY A 1 274 ? -14.007 5.662 5.065 1.00 88.56 274 GLY A CA 1
ATOM 2020 C C . GLY A 1 274 ? -14.607 4.271 5.191 1.00 88.56 274 GLY A C 1
ATOM 2021 O O . GLY A 1 274 ? -15.789 4.114 5.532 1.00 88.56 274 GLY A O 1
ATOM 2022 N N . GLN A 1 275 ? -13.804 3.245 4.957 1.00 89.62 275 GLN A N 1
ATOM 2023 C CA . GLN A 1 275 ? -14.250 1.864 4.934 1.00 89.62 275 GLN A CA 1
ATOM 2024 C C . GLN A 1 275 ? -13.966 1.120 6.240 1.00 89.62 275 GLN A C 1
ATOM 2026 O O . GLN A 1 275 ? -14.789 0.308 6.671 1.00 89.62 275 GLN A O 1
ATOM 2031 N N . VAL A 1 276 ? -12.834 1.406 6.881 1.00 93.12 276 VAL A N 1
ATOM 2032 C CA . VAL A 1 276 ? -12.298 0.598 7.983 1.00 93.12 276 VAL A CA 1
ATOM 2033 C C . VAL A 1 276 ? -12.610 1.168 9.364 1.00 93.12 276 VAL A C 1
ATOM 2035 O O . VAL A 1 276 ? -12.767 2.370 9.547 1.00 93.12 276 VAL A O 1
ATOM 2038 N N . GLN A 1 277 ? -12.631 0.293 10.369 1.00 94.19 277 GLN A N 1
ATOM 2039 C CA . GLN A 1 277 ? -12.358 0.697 11.750 1.00 94.19 277 GLN A CA 1
ATOM 2040 C C . GLN A 1 277 ? -10.864 0.575 12.040 1.00 94.19 277 GLN A C 1
ATOM 2042 O O . GLN A 1 277 ? -10.186 -0.281 11.467 1.00 94.19 277 GLN A O 1
ATOM 2047 N N . VAL A 1 278 ? -10.356 1.396 12.954 1.00 95.50 278 VAL A N 1
ATOM 2048 C CA . VAL A 1 278 ? -8.926 1.471 13.252 1.00 95.50 278 VAL A CA 1
ATOM 2049 C C . VAL A 1 278 ? -8.685 1.178 14.725 1.00 95.50 278 VAL A C 1
ATOM 2051 O O . VAL A 1 278 ? -9.319 1.770 15.597 1.00 95.50 278 VAL A O 1
ATOM 2054 N N . PHE A 1 279 ? -7.766 0.256 15.002 1.00 97.56 279 PHE A N 1
ATOM 2055 C CA . PHE A 1 279 ? -7.381 -0.107 16.360 1.00 97.56 279 PHE A CA 1
ATOM 2056 C C . PHE A 1 279 ? -5.865 -0.147 16.506 1.00 97.56 279 PHE A C 1
ATOM 2058 O O . PHE A 1 279 ? -5.159 -0.756 15.702 1.00 97.56 279 PHE A O 1
ATOM 2065 N N . ARG A 1 280 ? -5.365 0.416 17.602 1.00 97.75 280 ARG A N 1
ATOM 2066 C CA . ARG A 1 280 ? -4.042 0.086 18.123 1.00 97.75 280 ARG A CA 1
ATOM 2067 C C . ARG A 1 280 ? -4.110 -1.293 18.766 1.00 97.75 280 ARG A C 1
ATOM 2069 O O . ARG A 1 280 ? -4.902 -1.506 19.682 1.00 97.75 280 ARG A O 1
ATOM 2076 N N . ALA A 1 281 ? -3.277 -2.217 18.303 1.00 98.00 281 ALA A N 1
ATOM 2077 C CA . ALA A 1 281 ? -3.119 -3.543 18.883 1.00 98.00 281 ALA A CA 1
ATOM 2078 C C . ALA A 1 281 ? -1.857 -3.553 19.755 1.00 98.00 281 ALA A C 1
ATOM 2080 O O . ALA A 1 281 ? -0.745 -3.698 19.246 1.00 98.00 281 ALA A O 1
ATOM 2081 N N . ARG A 1 282 ? -2.018 -3.387 21.071 1.00 98.00 282 ARG A N 1
ATOM 2082 C CA . ARG A 1 282 ? -0.908 -3.473 22.031 1.00 98.00 282 ARG A CA 1
ATOM 2083 C C . ARG A 1 282 ? -0.559 -4.943 22.227 1.00 98.00 282 ARG A C 1
ATOM 2085 O O . ARG A 1 282 ? -1.243 -5.638 22.972 1.00 98.00 282 ARG A O 1
ATOM 2092 N N . LEU A 1 283 ? 0.452 -5.416 21.509 1.00 97.81 283 LEU A N 1
ATOM 2093 C CA . LEU A 1 283 ? 0.826 -6.818 21.378 1.00 97.81 283 LEU A CA 1
ATOM 2094 C C . LEU A 1 283 ? 1.485 -7.337 22.652 1.00 97.81 283 LEU A C 1
ATOM 2096 O O . LEU A 1 283 ? 2.599 -6.932 23.001 1.00 97.81 283 LEU A O 1
ATOM 2100 N N . GLY A 1 284 ? 0.789 -8.262 23.308 1.00 97.25 284 GLY A N 1
ATOM 2101 C CA . GLY A 1 284 ? 1.312 -9.027 24.426 1.00 97.25 284 GLY A CA 1
ATOM 2102 C C . GLY A 1 284 ? 2.088 -10.270 23.984 1.00 97.25 284 GLY A C 1
ATOM 2103 O O . GLY A 1 284 ? 2.201 -10.605 22.804 1.00 97.25 284 GLY A O 1
ATOM 2104 N N . THR A 1 285 ? 2.624 -10.992 24.962 1.00 96.19 285 THR A N 1
ATOM 2105 C CA . THR A 1 285 ? 3.330 -12.269 24.748 1.00 96.19 285 THR A CA 1
ATOM 2106 C C . THR A 1 285 ? 2.397 -13.413 24.321 1.00 96.19 285 THR A C 1
ATOM 2108 O O . THR A 1 285 ? 2.860 -14.428 23.787 1.00 96.19 285 THR A O 1
ATOM 2111 N N . ASP A 1 286 ? 1.081 -13.255 24.480 1.00 96.50 286 ASP A N 1
ATOM 2112 C CA . ASP A 1 286 ? 0.047 -14.155 23.954 1.00 96.50 286 ASP A CA 1
ATOM 2113 C C . ASP A 1 286 ? 0.048 -14.255 22.424 1.00 96.50 286 ASP A C 1
ATOM 2115 O O . ASP A 1 286 ? -0.279 -15.318 21.907 1.00 96.50 286 ASP A O 1
ATOM 2119 N N . VAL A 1 287 ? 0.541 -13.252 21.687 1.00 96.44 287 VAL A N 1
ATOM 2120 C CA . VAL A 1 287 ? 0.751 -13.365 20.226 1.00 96.44 287 VAL A CA 1
ATOM 2121 C C . VAL A 1 287 ? 1.592 -14.597 19.869 1.00 96.44 287 VAL A C 1
ATOM 2123 O O . VAL A 1 287 ? 1.363 -15.234 18.841 1.00 96.44 287 VAL A O 1
ATOM 2126 N N . LEU A 1 288 ? 2.561 -14.951 20.717 1.00 93.12 288 LEU A N 1
ATOM 2127 C CA . LEU A 1 288 ? 3.433 -16.108 20.513 1.00 93.12 288 LEU A CA 1
ATOM 2128 C C . LEU A 1 288 ? 2.981 -17.341 21.301 1.00 93.12 288 LEU A C 1
ATOM 2130 O O . LEU A 1 288 ? 3.119 -18.459 20.805 1.00 93.12 288 LEU A O 1
ATOM 2134 N N . THR A 1 289 ? 2.480 -17.149 22.523 1.00 94.75 289 THR A N 1
ATOM 2135 C CA . THR A 1 289 ? 2.183 -18.246 23.461 1.00 94.75 289 THR A CA 1
ATOM 2136 C C . THR A 1 289 ? 0.752 -18.780 23.361 1.00 94.75 289 THR A C 1
ATOM 2138 O O . THR A 1 289 ? 0.543 -19.973 23.572 1.00 94.75 289 THR A O 1
ATOM 2141 N N . ASP A 1 290 ? -0.216 -17.939 22.992 1.00 95.94 290 ASP A N 1
ATOM 2142 C CA . ASP A 1 290 ? -1.624 -18.292 22.776 1.00 95.94 290 ASP A CA 1
ATOM 2143 C C . ASP A 1 290 ? -2.225 -17.476 21.609 1.00 95.94 290 ASP A C 1
ATOM 2145 O O . ASP A 1 290 ? -3.111 -16.634 21.799 1.00 95.94 290 ASP A O 1
ATOM 2149 N N . PRO A 1 291 ? -1.761 -17.714 20.367 1.00 95.62 291 PRO A N 1
ATOM 2150 C CA . PRO A 1 291 ? -2.220 -16.963 19.198 1.00 95.62 291 PRO A CA 1
ATOM 2151 C C . PRO A 1 291 ? -3.720 -17.145 18.912 1.00 95.62 291 PRO A C 1
ATOM 2153 O O . PRO A 1 291 ? -4.316 -16.335 18.200 1.00 95.62 291 PRO A O 1
ATOM 2156 N N . VAL A 1 292 ? -4.346 -18.195 19.459 1.00 97.75 292 VAL A N 1
ATOM 2157 C CA . VAL A 1 292 ? -5.775 -18.486 19.280 1.00 97.75 292 VAL A CA 1
ATOM 2158 C C . VAL A 1 292 ? -6.640 -17.436 19.970 1.00 97.75 292 VAL A C 1
ATOM 2160 O O . VAL A 1 292 ? -7.627 -16.991 19.381 1.00 97.75 292 VAL A O 1
ATOM 2163 N N . SER A 1 293 ? -6.269 -16.994 21.175 1.00 96.94 293 SER A N 1
ATOM 2164 C CA . SER A 1 293 ? -7.004 -15.932 21.874 1.00 96.94 293 SER A CA 1
ATOM 2165 C C . SER A 1 293 ? -6.963 -14.605 21.104 1.00 96.94 293 SER A C 1
ATOM 2167 O O . SER A 1 293 ? -8.010 -13.991 20.877 1.00 96.94 293 SER A O 1
ATOM 2169 N N . VAL A 1 294 ? -5.785 -14.220 20.600 1.00 98.00 294 VAL A N 1
ATOM 2170 C CA . VAL A 1 294 ? -5.591 -13.012 19.783 1.00 98.00 294 VAL A CA 1
ATOM 2171 C C . VAL A 1 294 ? -6.396 -13.099 18.483 1.00 98.00 294 VAL A C 1
ATOM 2173 O O . VAL A 1 294 ? -7.109 -12.163 18.122 1.00 98.00 294 VAL A O 1
ATOM 2176 N N . ALA A 1 295 ? -6.361 -14.246 17.800 1.00 98.12 295 ALA A N 1
ATOM 2177 C CA . ALA A 1 295 ? -7.138 -14.478 16.585 1.00 98.12 295 ALA A CA 1
ATOM 2178 C C . ALA A 1 295 ? -8.652 -14.470 16.815 1.00 98.12 295 ALA A C 1
ATOM 2180 O O . ALA A 1 295 ? -9.402 -14.006 15.948 1.00 98.12 295 ALA A O 1
ATOM 2181 N N . SER A 1 296 ? -9.112 -14.946 17.975 1.00 97.88 296 SER A N 1
ATOM 2182 C CA . SER A 1 296 ? -10.517 -14.838 18.369 1.00 97.88 296 SER A CA 1
ATOM 2183 C C . SER A 1 296 ? -10.926 -13.375 18.519 1.00 97.88 296 SER A C 1
ATOM 2185 O O . SER A 1 296 ? -11.916 -12.972 17.914 1.00 97.88 296 SER A O 1
ATOM 2187 N N . ALA A 1 297 ? -10.132 -12.567 19.229 1.00 97.69 297 ALA A N 1
ATOM 2188 C CA . ALA A 1 297 ? -10.407 -11.143 19.409 1.00 97.69 297 ALA A CA 1
ATOM 2189 C C . ALA A 1 297 ? -10.435 -10.383 18.070 1.00 97.69 297 ALA A C 1
ATOM 2191 O O . ALA A 1 297 ? -11.381 -9.648 17.794 1.00 97.69 297 ALA A O 1
ATOM 2192 N N . VAL A 1 298 ? -9.463 -10.623 17.180 1.00 98.19 298 VAL A N 1
ATOM 2193 C CA . VAL A 1 298 ? -9.465 -10.030 15.828 1.00 98.19 298 VAL A CA 1
ATOM 2194 C C . VAL A 1 298 ? -10.675 -10.502 15.014 1.00 98.19 298 VAL A C 1
ATOM 2196 O O . VAL A 1 298 ? -11.298 -9.708 14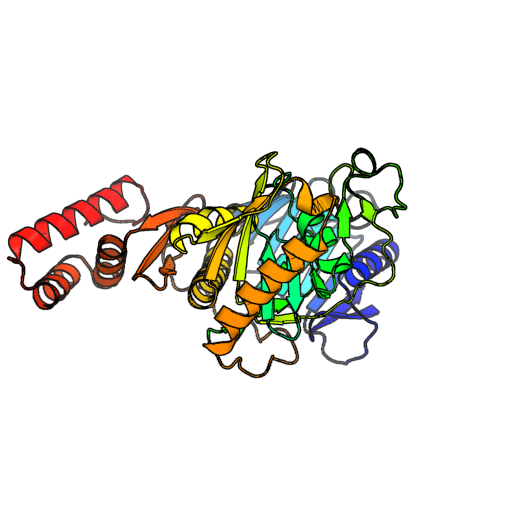.312 1.00 98.19 298 VAL A O 1
ATOM 2199 N N . SER A 1 299 ? -11.064 -11.775 15.128 1.00 97.19 299 SER A N 1
ATOM 2200 C CA . SER A 1 299 ? -12.267 -12.296 14.463 1.00 97.19 299 SER A CA 1
ATOM 2201 C C . SER A 1 299 ? -13.553 -11.640 14.970 1.00 97.19 299 SER A C 1
ATOM 2203 O O . SER A 1 299 ? -14.490 -11.461 14.191 1.00 97.19 299 SER A O 1
ATOM 2205 N N . ASP A 1 300 ? -13.625 -11.300 16.256 1.00 96.00 300 ASP A N 1
ATOM 2206 C CA . ASP A 1 300 ? -14.755 -10.574 16.838 1.00 96.00 300 ASP A CA 1
ATOM 2207 C C . ASP A 1 300 ? -14.833 -9.144 16.299 1.00 96.00 300 ASP A C 1
ATOM 2209 O O . ASP A 1 300 ? -15.908 -8.729 15.861 1.00 96.00 300 ASP A O 1
ATOM 2213 N N . LEU A 1 301 ? -13.697 -8.441 16.210 1.00 96.31 301 LEU A N 1
ATOM 2214 C CA . LEU A 1 301 ? -13.619 -7.118 15.580 1.00 96.31 301 LEU A CA 1
ATOM 2215 C C . LEU A 1 301 ? -14.065 -7.163 14.110 1.00 96.31 301 LEU A C 1
ATOM 2217 O O . LEU A 1 301 ? -14.929 -6.390 13.702 1.00 96.31 301 LEU A O 1
ATOM 2221 N N . LEU A 1 302 ? -13.560 -8.121 13.324 1.00 95.25 302 LEU A N 1
ATOM 2222 C CA . LEU A 1 302 ? -13.962 -8.300 11.922 1.00 95.25 302 LEU A CA 1
ATOM 2223 C C . LEU A 1 302 ? -15.475 -8.538 11.774 1.00 95.25 302 LEU A C 1
ATOM 2225 O O . LEU A 1 302 ? -16.112 -7.980 10.878 1.00 95.25 302 LEU A O 1
ATOM 2229 N N . ARG A 1 303 ? -16.072 -9.354 12.655 1.00 90.94 303 ARG A N 1
ATOM 2230 C CA . ARG A 1 303 ? -17.518 -9.639 12.647 1.00 90.94 303 ARG A CA 1
ATOM 2231 C C . ARG A 1 303 ? -18.358 -8.423 13.021 1.00 90.94 303 ARG A C 1
ATOM 2233 O O . ARG A 1 303 ? -19.392 -8.193 12.384 1.00 90.94 303 ARG A O 1
ATOM 2240 N N . ALA A 1 304 ? -17.926 -7.666 14.026 1.00 87.88 304 ALA A N 1
ATOM 2241 C CA . ALA A 1 304 ? -18.600 -6.448 14.455 1.00 87.88 304 ALA A CA 1
ATOM 2242 C C . ALA A 1 304 ? -18.649 -5.419 13.316 1.00 87.88 304 ALA A C 1
ATOM 2244 O O . ALA A 1 304 ? -19.712 -4.861 13.048 1.00 87.88 304 ALA A O 1
ATOM 2245 N N . THR A 1 305 ? -17.547 -5.241 12.580 1.00 80.44 305 THR A N 1
ATOM 2246 C CA . THR A 1 305 ? -17.498 -4.280 11.470 1.00 80.44 305 THR A CA 1
ATOM 2247 C C . THR A 1 305 ? -18.256 -4.757 10.232 1.00 80.44 305 THR A C 1
ATOM 2249 O O . THR A 1 305 ? -18.976 -3.969 9.619 1.00 80.44 305 THR A O 1
ATOM 2252 N N . ARG A 1 306 ? -18.159 -6.047 9.868 1.00 74.69 306 ARG A N 1
ATOM 2253 C CA . ARG A 1 306 ? -18.847 -6.587 8.679 1.00 74.69 306 ARG A CA 1
ATOM 2254 C C . ARG A 1 306 ? -20.367 -6.550 8.819 1.00 74.69 306 ARG A C 1
ATOM 2256 O O . ARG A 1 306 ? -21.051 -6.259 7.849 1.00 74.69 306 ARG A O 1
ATOM 2263 N N . SER A 1 307 ? -20.911 -6.811 10.009 1.00 59.97 307 SER A N 1
ATOM 2264 C CA . SER A 1 307 ? -22.371 -6.819 10.223 1.00 59.97 307 SER A CA 1
ATOM 2265 C C . SER A 1 307 ? -23.031 -5.462 9.930 1.00 59.97 307 SER A C 1
ATOM 2267 O O . SER A 1 307 ? -24.237 -5.406 9.705 1.00 59.97 307 SER A O 1
ATOM 2269 N N . ALA A 1 308 ? -22.249 -4.381 9.895 1.00 59.06 308 ALA A N 1
ATOM 2270 C CA . ALA A 1 308 ? -22.710 -3.043 9.549 1.00 59.06 308 ALA A CA 1
ATOM 2271 C C . ALA A 1 308 ? -22.668 -2.729 8.037 1.00 59.06 308 ALA A C 1
ATOM 2273 O O . ALA A 1 308 ? -23.118 -1.653 7.647 1.00 59.06 308 ALA A O 1
ATOM 2274 N N . ARG A 1 309 ? -22.117 -3.607 7.178 1.00 61.72 309 ARG A N 1
ATOM 2275 C CA . ARG A 1 309 ? -21.849 -3.301 5.758 1.00 61.72 309 ARG A CA 1
ATOM 2276 C C . ARG A 1 309 ? -22.186 -4.465 4.813 1.00 61.72 309 ARG A C 1
ATOM 2278 O O . ARG A 1 309 ? -22.003 -5.634 5.142 1.00 61.72 309 ARG A O 1
ATOM 2285 N N . HIS A 1 310 ? -22.636 -4.138 3.601 1.00 58.72 310 HIS A N 1
ATOM 2286 C CA . HIS A 1 310 ? -22.710 -5.074 2.475 1.00 58.72 310 HIS A CA 1
ATOM 2287 C C . HIS A 1 310 ? -21.593 -4.722 1.489 1.00 58.72 310 HIS A C 1
ATOM 2289 O O . HIS A 1 310 ? -21.561 -3.597 0.991 1.00 58.72 310 HIS A O 1
ATOM 2295 N N . ALA A 1 311 ? -20.662 -5.648 1.257 1.00 60.75 311 ALA A N 1
ATOM 2296 C CA . ALA A 1 311 ? -19.563 -5.435 0.321 1.00 60.75 311 ALA A CA 1
ATOM 2297 C C . ALA A 1 311 ? -20.071 -5.578 -1.125 1.00 60.75 311 ALA A C 1
ATOM 2299 O O . ALA A 1 311 ? -20.838 -6.511 -1.390 1.00 60.75 311 ALA A O 1
ATOM 2300 N N . PRO A 1 312 ? -19.670 -4.693 -2.053 1.00 63.91 312 PRO A N 1
ATOM 2301 C CA . PRO A 1 312 ? -19.925 -4.901 -3.471 1.00 63.91 312 PRO A CA 1
ATOM 2302 C C . PRO A 1 312 ? -19.218 -6.165 -3.986 1.00 63.91 312 PRO A C 1
ATOM 2304 O O . PRO A 1 312 ? -18.276 -6.673 -3.370 1.00 63.91 312 PRO A O 1
ATOM 2307 N N . GLU A 1 313 ? -19.689 -6.698 -5.118 1.00 65.81 313 GLU A N 1
ATOM 2308 C CA . GLU A 1 313 ? -18.974 -7.779 -5.796 1.00 65.81 313 GLU A CA 1
ATOM 2309 C C . GLU A 1 313 ? -17.588 -7.295 -6.219 1.00 65.81 313 GLU A C 1
ATOM 2311 O O . GLU A 1 313 ? -17.420 -6.197 -6.754 1.00 65.81 313 GLU A O 1
ATOM 2316 N N . ARG A 1 314 ? -16.584 -8.133 -5.959 1.00 70.06 314 ARG A N 1
ATOM 2317 C CA . ARG A 1 314 ? -15.200 -7.830 -6.299 1.00 70.06 314 ARG A CA 1
ATOM 2318 C C . ARG A 1 314 ? -15.034 -7.788 -7.826 1.00 70.06 314 ARG A C 1
ATOM 2320 O O . ARG A 1 314 ? -15.467 -8.733 -8.489 1.00 70.06 314 ARG A O 1
ATOM 2327 N N . PRO A 1 315 ? -14.288 -6.816 -8.374 1.00 63.78 315 PRO A N 1
ATOM 2328 C CA . PRO A 1 315 ? -13.891 -6.853 -9.773 1.00 63.78 315 PRO A CA 1
ATOM 2329 C C . PRO A 1 315 ? -12.972 -8.042 -10.083 1.00 63.78 315 PRO A C 1
ATOM 2331 O O . PRO A 1 315 ? -12.095 -8.418 -9.294 1.00 63.78 315 PRO A O 1
ATOM 2334 N N . GLU A 1 316 ? -13.127 -8.599 -11.286 1.00 68.88 316 GLU A N 1
ATOM 2335 C CA . GLU A 1 316 ? -12.320 -9.723 -11.787 1.00 68.88 316 GLU A CA 1
ATOM 2336 C C . GLU A 1 316 ? -10.832 -9.365 -11.993 1.00 68.88 316 GLU A C 1
ATOM 2338 O O . GLU A 1 316 ? -9.984 -10.252 -12.113 1.00 68.88 316 GLU A O 1
ATOM 2343 N N . GLY A 1 317 ? -10.478 -8.077 -11.972 1.00 76.56 317 GLY A N 1
ATOM 2344 C CA . GLY A 1 317 ? -9.107 -7.610 -12.121 1.00 76.56 317 GLY A CA 1
ATOM 2345 C C . GLY A 1 317 ? -8.926 -6.140 -11.766 1.00 76.56 317 GLY A C 1
ATOM 2346 O O . GLY A 1 317 ? -9.859 -5.455 -11.356 1.00 76.56 317 GLY A O 1
ATOM 2347 N N . LEU A 1 318 ? -7.696 -5.661 -11.923 1.00 84.44 318 LEU A N 1
ATOM 2348 C CA . LEU A 1 318 ? -7.404 -4.234 -11.861 1.00 84.44 318 LEU A CA 1
ATOM 2349 C C . LEU A 1 318 ? -8.120 -3.476 -12.991 1.00 84.44 318 LEU A C 1
ATOM 2351 O O . LEU A 1 318 ? -8.266 -3.982 -14.106 1.00 84.44 318 LEU A O 1
ATOM 2355 N N . GLY A 1 319 ? -8.579 -2.268 -12.670 1.00 71.06 319 GLY A N 1
ATOM 2356 C CA . GLY A 1 319 ? -9.409 -1.449 -13.545 1.00 71.06 319 GLY A CA 1
ATOM 2357 C C . GLY A 1 319 ? -8.666 -0.842 -14.746 1.00 71.06 319 GLY A C 1
ATOM 2358 O O . GLY A 1 319 ? -7.461 -1.045 -14.937 1.00 71.06 319 GLY A O 1
ATOM 2359 N N . PRO A 1 320 ? -9.380 -0.068 -15.586 1.00 70.69 320 PRO A N 1
ATOM 2360 C CA . PRO A 1 320 ? -8.779 0.675 -16.691 1.00 70.69 320 PRO A CA 1
ATOM 2361 C C . PRO A 1 320 ? -7.754 1.707 -16.190 1.00 70.69 320 PRO A C 1
ATOM 2363 O O . PRO A 1 320 ? -7.577 1.912 -14.988 1.00 70.69 320 PRO A O 1
ATOM 2366 N N . ARG A 1 321 ? -7.066 2.381 -17.124 1.00 77.06 321 ARG A N 1
ATOM 2367 C CA . ARG A 1 321 ? -6.085 3.422 -16.782 1.00 77.06 321 ARG A CA 1
ATOM 2368 C C . ARG A 1 321 ? -6.690 4.429 -15.799 1.00 77.06 321 ARG A C 1
ATOM 2370 O O . ARG A 1 321 ? -7.725 5.024 -16.093 1.00 77.06 321 ARG A O 1
ATOM 2377 N N . ALA A 1 322 ? -6.028 4.635 -14.661 1.00 73.88 322 ALA A N 1
ATOM 2378 C CA . ALA A 1 322 ? -6.502 5.576 -13.653 1.00 73.88 322 ALA A CA 1
ATOM 2379 C C . ALA A 1 322 ? -6.559 7.005 -14.224 1.00 73.88 322 ALA A C 1
ATOM 2381 O O . ALA A 1 322 ? -5.593 7.481 -14.839 1.00 73.88 322 ALA A O 1
ATOM 2382 N N . ALA A 1 323 ? -7.678 7.702 -14.000 1.00 73.50 323 ALA A N 1
ATOM 2383 C CA . ALA A 1 323 ? -7.846 9.097 -14.405 1.00 73.50 323 ALA A CA 1
ATOM 2384 C C . ALA A 1 323 ? -6.723 9.976 -13.817 1.00 73.50 323 ALA A C 1
ATOM 2386 O O . ALA A 1 323 ? -6.212 9.662 -12.740 1.00 73.50 323 ALA A O 1
ATOM 2387 N N . PRO A 1 324 ? -6.259 11.029 -14.514 1.00 71.12 324 PRO A N 1
ATOM 2388 C CA . PRO A 1 324 ? -5.279 11.962 -13.956 1.00 71.12 324 PRO A CA 1
ATOM 2389 C C . PRO A 1 324 ? -5.777 12.562 -12.639 1.00 71.12 324 PRO A C 1
ATOM 2391 O O . PRO A 1 324 ? -6.967 12.840 -12.499 1.00 71.12 324 PRO A O 1
ATOM 2394 N N . SER A 1 325 ? -4.859 12.748 -11.686 1.00 71.44 325 SER A N 1
ATOM 2395 C CA . SER A 1 325 ? -5.159 13.500 -10.466 1.00 71.44 325 SER A CA 1
ATOM 2396 C C . SER A 1 325 ? -5.619 14.913 -10.834 1.00 71.44 325 SER A C 1
ATOM 2398 O O . SER A 1 325 ? -5.082 15.483 -11.794 1.00 71.44 325 SER A O 1
ATOM 2400 N N . PRO A 1 326 ? -6.592 15.480 -10.101 1.00 68.75 326 PRO A N 1
ATOM 2401 C CA . PRO A 1 326 ? -6.968 16.874 -10.279 1.00 68.75 326 PRO A CA 1
ATOM 2402 C C . PRO A 1 326 ? -5.750 17.796 -10.074 1.00 68.75 326 PRO A C 1
ATOM 2404 O O . PRO A 1 326 ? -4.813 17.429 -9.359 1.00 68.75 326 PRO A O 1
ATOM 2407 N N . PRO A 1 327 ? -5.726 18.970 -10.728 1.00 68.38 327 PRO A N 1
ATOM 2408 C CA . PRO A 1 327 ? -4.657 19.942 -10.541 1.00 68.38 327 PRO A CA 1
ATOM 2409 C C . PRO A 1 327 ? -4.662 20.489 -9.107 1.00 68.38 327 PRO A C 1
ATOM 2411 O O . PRO A 1 327 ? -5.724 20.702 -8.530 1.00 68.38 327 PRO A O 1
ATOM 2414 N N . GLY A 1 328 ? -3.472 20.756 -8.564 1.00 77.50 328 GLY A N 1
ATOM 2415 C CA . GLY A 1 328 ? -3.280 21.272 -7.205 1.00 77.50 328 GLY A CA 1
ATOM 2416 C C . GLY A 1 328 ? -2.563 20.281 -6.280 1.00 77.50 328 GLY A C 1
ATOM 2417 O O . GLY A 1 328 ? -2.183 19.189 -6.719 1.00 77.50 328 GLY A O 1
ATOM 2418 N N . PRO A 1 329 ? -2.321 20.665 -5.016 1.00 84.38 329 PRO A N 1
ATOM 2419 C CA . PRO A 1 329 ? -1.726 19.774 -4.029 1.00 84.38 329 PRO A CA 1
ATOM 2420 C C . PRO A 1 329 ? -2.634 18.558 -3.770 1.00 84.38 329 PRO A C 1
ATOM 2422 O O . PRO A 1 329 ? -3.850 18.724 -3.646 1.00 84.38 329 PRO A O 1
ATOM 2425 N N . PRO A 1 330 ? -2.081 17.334 -3.695 1.00 87.00 330 PRO A N 1
ATOM 2426 C CA . PRO A 1 330 ? -2.862 16.144 -3.383 1.00 87.00 330 PRO A CA 1
ATOM 2427 C C . PRO A 1 330 ? -3.625 16.255 -2.064 1.00 87.00 330 PRO A C 1
ATOM 2429 O O . PRO A 1 330 ? -3.030 16.583 -1.043 1.00 87.00 330 PRO A O 1
ATOM 2432 N N . TYR A 1 331 ? -4.910 15.9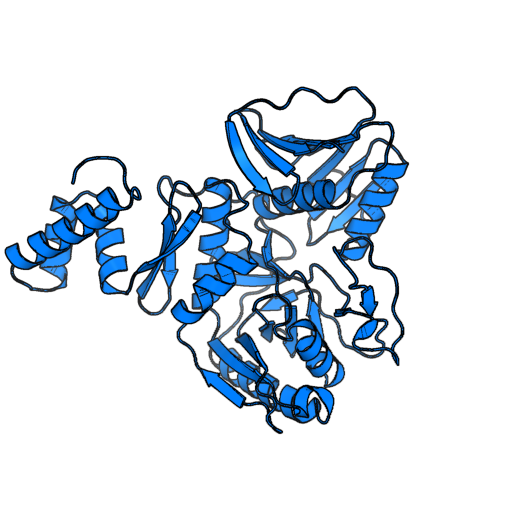12 -2.073 1.00 88.62 331 TYR A N 1
ATOM 2433 C CA . TYR A 1 331 ? -5.797 16.040 -0.918 1.00 88.62 331 TYR A CA 1
ATOM 2434 C C . TYR A 1 331 ? -6.758 14.848 -0.817 1.00 88.62 331 TYR A C 1
ATOM 2436 O O . TYR A 1 331 ? -7.210 14.332 -1.843 1.00 88.62 331 TYR A O 1
ATOM 2444 N N . ALA A 1 332 ? -7.080 14.423 0.406 1.00 88.44 332 ALA A N 1
ATOM 2445 C CA . ALA A 1 332 ? -8.133 13.449 0.677 1.00 88.44 332 ALA A CA 1
ATOM 2446 C C . ALA A 1 332 ? -8.870 13.744 1.991 1.00 88.44 332 ALA A C 1
ATOM 2448 O O . ALA A 1 332 ? -8.249 13.847 3.050 1.00 88.44 332 ALA A O 1
ATOM 2449 N N . THR A 1 333 ? -10.199 13.806 1.915 1.00 87.94 333 THR A N 1
ATOM 2450 C CA . THR A 1 333 ? -11.096 13.927 3.071 1.00 87.94 333 THR A CA 1
ATOM 2451 C C . THR A 1 333 ? -11.255 12.583 3.787 1.00 87.94 333 THR A C 1
ATOM 2453 O O . THR A 1 333 ? -11.265 11.516 3.167 1.00 87.94 333 THR A O 1
ATOM 2456 N N . LEU A 1 334 ? -11.406 12.644 5.104 1.00 88.31 334 LEU A N 1
ATOM 2457 C CA . LEU A 1 334 ? -11.638 11.534 6.018 1.00 88.31 334 LEU A CA 1
ATOM 2458 C C . LEU A 1 334 ? -13.095 11.529 6.517 1.00 88.31 334 LEU A C 1
ATOM 2460 O O . LEU A 1 334 ? -13.827 12.506 6.351 1.00 88.31 334 LEU A O 1
ATOM 2464 N N . PRO A 1 335 ? -13.564 10.431 7.131 1.00 81.75 335 PRO A N 1
ATOM 2465 C CA . PRO A 1 335 ? -14.992 10.251 7.432 1.00 81.75 335 PRO A CA 1
ATOM 2466 C C . PRO A 1 335 ? -15.534 11.152 8.537 1.00 81.75 335 PRO A C 1
ATOM 2468 O O . PRO A 1 335 ? -16.735 11.396 8.600 1.00 81.75 335 PRO A O 1
ATOM 2471 N N . ASP A 1 336 ? -14.658 11.609 9.424 1.00 83.81 336 ASP A N 1
ATOM 2472 C CA . ASP A 1 336 ? -14.947 12.574 10.483 1.00 83.81 336 ASP A CA 1
ATOM 2473 C C . ASP A 1 336 ? -14.915 14.029 9.981 1.00 83.81 336 ASP A C 1
ATOM 2475 O O . ASP A 1 336 ? -15.116 14.955 10.765 1.00 83.81 336 ASP A O 1
ATOM 2479 N N . GLY A 1 337 ? -14.694 14.233 8.679 1.00 87.44 337 GLY A N 1
ATOM 2480 C CA . GLY A 1 337 ? -14.572 15.541 8.044 1.00 87.44 337 GLY A CA 1
ATOM 2481 C C . GLY A 1 337 ? -13.157 16.111 8.083 1.00 87.44 337 GLY A C 1
ATOM 2482 O O . GLY A 1 337 ? -12.913 17.099 7.400 1.00 87.44 337 GLY A O 1
ATOM 2483 N N . ALA A 1 338 ? -12.226 15.499 8.826 1.00 90.44 338 ALA A N 1
ATOM 2484 C CA . ALA A 1 338 ? -10.811 15.853 8.758 1.00 90.44 338 ALA A CA 1
ATOM 2485 C C . ALA A 1 338 ? -10.250 15.546 7.364 1.00 90.44 338 ALA A C 1
ATOM 2487 O O . ALA A 1 338 ? -10.891 14.882 6.549 1.00 90.44 338 ALA A O 1
ATOM 2488 N N . ALA A 1 339 ? -9.036 15.994 7.074 1.00 90.69 339 ALA A N 1
ATOM 2489 C CA . ALA A 1 339 ? -8.413 15.703 5.796 1.00 90.69 339 ALA A CA 1
ATOM 2490 C C . ALA A 1 339 ? -6.897 15.635 5.870 1.00 90.69 339 ALA A C 1
ATOM 2492 O O . ALA A 1 339 ? -6.270 16.098 6.823 1.00 90.69 339 ALA A O 1
ATOM 2493 N N . ILE A 1 340 ? -6.307 15.063 4.824 1.00 91.12 340 ILE A N 1
ATOM 2494 C CA . ILE A 1 340 ? -4.866 15.086 4.612 1.00 91.12 340 ILE A CA 1
ATOM 2495 C C . ILE A 1 340 ? -4.542 15.730 3.290 1.00 91.12 340 ILE A C 1
ATOM 2497 O O . ILE A 1 340 ? -5.072 15.361 2.244 1.00 91.12 340 ILE A O 1
ATOM 2501 N N . LEU A 1 341 ? -3.607 16.660 3.375 1.00 90.31 341 LEU A N 1
ATOM 2502 C CA . LEU A 1 341 ? -3.009 17.375 2.273 1.00 90.31 341 LEU A CA 1
ATOM 2503 C C . LEU A 1 341 ? -1.553 16.931 2.140 1.00 90.31 341 LEU A C 1
ATOM 2505 O O . LEU A 1 341 ? -0.877 16.762 3.148 1.00 90.31 341 LEU A O 1
ATOM 2509 N N . LEU A 1 342 ? -1.042 16.736 0.929 1.00 89.38 342 LEU A N 1
ATOM 2510 C CA . LEU A 1 342 ? 0.392 16.535 0.719 1.00 89.38 342 LEU A CA 1
ATOM 2511 C C . LEU A 1 342 ? 1.014 17.844 0.265 1.00 89.38 342 LEU A C 1
ATOM 2513 O O . LEU A 1 342 ? 0.543 18.471 -0.688 1.00 89.38 342 LEU A O 1
ATOM 2517 N N . HIS A 1 343 ? 2.098 18.230 0.924 1.00 88.19 343 HIS A N 1
ATOM 2518 C CA . HIS A 1 343 ? 2.854 19.408 0.548 1.00 88.19 343 HIS A CA 1
ATOM 2519 C C . HIS A 1 343 ? 3.380 19.269 -0.900 1.00 88.19 343 HIS A C 1
ATOM 2521 O O . HIS A 1 343 ? 3.926 18.229 -1.271 1.00 88.19 343 HIS A O 1
ATOM 2527 N N . PRO A 1 344 ? 3.218 20.282 -1.768 1.00 84.19 344 PRO A N 1
ATOM 2528 C CA . PRO A 1 344 ? 3.431 20.126 -3.209 1.00 84.19 344 PRO A CA 1
ATOM 2529 C C . PRO A 1 344 ? 4.897 19.933 -3.625 1.00 84.19 344 PRO A C 1
ATOM 2531 O O . PRO A 1 344 ? 5.140 19.532 -4.762 1.00 84.19 344 PRO A O 1
ATOM 2534 N N . ALA A 1 345 ? 5.868 20.248 -2.759 1.00 83.00 345 ALA A N 1
ATOM 2535 C CA . ALA A 1 345 ? 7.290 20.151 -3.100 1.00 83.00 345 ALA A CA 1
ATOM 2536 C C . ALA A 1 345 ? 7.929 18.806 -2.718 1.00 83.00 345 ALA A C 1
ATOM 2538 O O . ALA A 1 345 ? 8.802 18.325 -3.431 1.00 83.00 345 ALA A O 1
ATOM 2539 N N . ASP A 1 346 ? 7.518 18.222 -1.595 1.00 84.44 346 ASP A N 1
ATOM 2540 C CA . ASP A 1 346 ? 8.157 17.049 -0.977 1.00 84.44 346 ASP A CA 1
ATOM 2541 C C . ASP A 1 346 ? 7.148 15.959 -0.575 1.00 84.44 346 ASP A C 1
ATOM 2543 O O . ASP A 1 346 ? 7.537 14.903 -0.081 1.00 84.44 346 ASP A O 1
ATOM 2547 N N . LEU A 1 347 ? 5.852 16.202 -0.807 1.00 86.94 347 LEU A N 1
ATOM 2548 C CA . LEU A 1 347 ? 4.740 15.305 -0.501 1.00 86.94 347 LEU A CA 1
ATOM 2549 C C . LEU A 1 347 ? 4.632 14.929 0.980 1.00 86.94 347 LEU A C 1
ATOM 2551 O O . LEU A 1 347 ? 3.999 13.924 1.317 1.00 86.94 347 LEU A O 1
ATOM 2555 N N . THR A 1 348 ? 5.198 15.749 1.869 1.00 87.00 348 THR A N 1
ATOM 2556 C CA . THR A 1 348 ? 5.024 15.592 3.311 1.00 87.00 348 THR A CA 1
ATOM 2557 C C . THR A 1 348 ? 3.533 15.737 3.659 1.00 87.00 348 THR A C 1
ATOM 2559 O O . THR A 1 348 ? 2.921 16.735 3.266 1.00 87.00 348 THR A O 1
ATOM 2562 N N . PRO A 1 349 ? 2.914 14.766 4.359 1.00 87.88 349 PRO A N 1
ATOM 2563 C CA . PRO A 1 349 ? 1.511 14.868 4.750 1.00 87.88 349 PRO A CA 1
ATOM 2564 C C . PRO A 1 349 ? 1.257 15.981 5.773 1.00 87.88 349 PRO A C 1
ATOM 2566 O O . PRO A 1 349 ? 2.043 16.209 6.684 1.00 87.88 349 PRO A O 1
ATOM 2569 N N . ILE A 1 350 ? 0.113 16.639 5.665 1.00 88.38 350 ILE A N 1
ATOM 2570 C CA . ILE A 1 350 ? -0.357 17.695 6.557 1.00 88.38 350 ILE A CA 1
ATOM 2571 C C . ILE A 1 350 ? -1.784 17.334 6.945 1.00 88.38 350 ILE A C 1
ATOM 2573 O O . ILE A 1 350 ? -2.641 17.152 6.080 1.00 88.38 350 ILE A O 1
ATOM 2577 N N . ALA A 1 351 ? -2.023 17.191 8.245 1.00 89.00 351 ALA A N 1
ATOM 2578 C CA . ALA A 1 351 ? -3.346 16.919 8.782 1.00 89.00 351 ALA A CA 1
ATOM 2579 C C . ALA A 1 351 ? -4.126 18.227 8.937 1.00 89.00 351 ALA A C 1
ATOM 2581 O O . ALA A 1 351 ? -3.636 19.176 9.547 1.00 89.00 351 ALA A O 1
ATOM 2582 N N . LEU A 1 352 ? -5.346 18.244 8.416 1.00 90.12 352 LEU A N 1
ATOM 2583 C CA . LEU A 1 352 ? -6.335 19.286 8.642 1.00 90.12 352 LEU A CA 1
ATOM 2584 C C . LEU A 1 352 ? -7.453 18.689 9.492 1.00 90.12 352 LEU A C 1
ATOM 2586 O O . LEU A 1 352 ? -7.937 17.595 9.198 1.00 90.12 352 LEU A O 1
ATOM 2590 N N . ASP A 1 353 ? -7.874 19.396 10.536 1.00 90.50 353 ASP A N 1
ATOM 2591 C CA . ASP A 1 353 ? -9.110 19.040 11.229 1.00 90.50 353 ASP A CA 1
ATOM 2592 C C . ASP A 1 353 ? -10.337 19.329 10.342 1.00 90.50 353 ASP A C 1
ATOM 2594 O O . ASP A 1 353 ? -10.220 19.830 9.221 1.00 90.50 353 ASP A O 1
ATOM 2598 N N . ALA A 1 354 ? -11.537 19.001 10.827 1.00 90.44 354 ALA A N 1
ATOM 2599 C CA . ALA A 1 354 ? -12.753 19.166 10.034 1.00 90.44 354 ALA A CA 1
ATOM 2600 C C . ALA A 1 354 ? -13.052 20.626 9.649 1.00 90.44 354 ALA A C 1
ATOM 2602 O O . ALA A 1 354 ? -13.640 20.879 8.597 1.00 90.44 354 ALA A O 1
ATOM 2603 N N . GLN A 1 355 ? -12.645 21.596 10.475 1.00 90.25 355 GLN A N 1
ATOM 2604 C CA . GLN A 1 355 ? -12.836 23.012 10.165 1.00 90.25 355 GLN A CA 1
ATOM 2605 C C . GLN A 1 355 ? -11.832 23.468 9.104 1.00 90.25 355 GLN A C 1
ATOM 2607 O O . GLN A 1 355 ? -12.238 24.037 8.093 1.00 90.25 355 GLN A O 1
ATOM 2612 N N . GLY A 1 356 ? -10.547 23.155 9.282 1.00 91.50 356 GLY A N 1
ATOM 2613 C CA . GLY A 1 356 ? -9.493 23.461 8.317 1.00 91.50 356 GLY A CA 1
ATOM 2614 C C . GLY A 1 356 ? -9.727 22.799 6.959 1.00 91.50 356 GLY A C 1
ATOM 2615 O O . GLY A 1 356 ? -9.562 23.443 5.926 1.00 91.50 356 GLY A O 1
ATOM 2616 N N . ALA A 1 357 ? -10.194 21.548 6.937 1.00 91.75 357 ALA A N 1
ATOM 2617 C CA . ALA A 1 357 ? -10.556 20.845 5.705 1.00 91.75 357 ALA A CA 1
ATOM 2618 C C . ALA A 1 357 ? -11.710 21.544 4.968 1.00 91.75 357 ALA A C 1
ATOM 2620 O O . ALA A 1 357 ? -11.643 21.755 3.756 1.00 91.75 357 ALA A O 1
ATOM 2621 N N . ARG A 1 358 ? -12.743 21.985 5.699 1.00 92.31 358 ARG A N 1
ATOM 2622 C CA . ARG A 1 358 ? -13.869 22.720 5.111 1.00 92.31 358 ARG A CA 1
ATOM 2623 C C . ARG A 1 358 ? -13.437 24.070 4.534 1.00 92.31 358 ARG A C 1
ATOM 2625 O O . ARG A 1 358 ? -13.921 24.435 3.459 1.00 92.31 358 ARG A O 1
ATOM 2632 N N . VAL A 1 359 ? -12.544 24.794 5.218 1.00 92.69 359 VAL A N 1
ATOM 2633 C CA . VAL A 1 359 ? -11.960 26.051 4.717 1.00 92.69 359 VAL A CA 1
ATOM 2634 C C . VAL A 1 359 ? -11.130 25.792 3.459 1.00 92.69 359 VAL A C 1
ATOM 2636 O O . VAL A 1 359 ? -11.330 26.474 2.457 1.00 92.69 359 VAL A O 1
ATOM 2639 N N . TRP A 1 360 ? -10.269 24.770 3.473 1.00 92.31 360 TRP A N 1
ATOM 2640 C CA . TRP A 1 360 ? -9.483 24.343 2.312 1.00 92.31 360 TRP A CA 1
ATOM 2641 C C . TRP A 1 360 ? -10.355 24.076 1.078 1.00 92.31 360 TRP A C 1
ATOM 2643 O O . TRP A 1 360 ? -10.071 24.587 -0.002 1.00 92.31 360 TRP A O 1
ATOM 2653 N N . GLU A 1 361 ? -11.450 23.330 1.235 1.00 90.56 361 GLU A N 1
ATOM 2654 C CA . GLU A 1 361 ? -12.377 23.046 0.134 1.00 90.56 361 GLU A CA 1
ATOM 2655 C C . GLU A 1 361 ? -13.062 24.312 -0.398 1.00 90.56 361 GLU A C 1
ATOM 2657 O O . GLU A 1 361 ? -13.235 24.461 -1.606 1.00 90.56 361 GLU A O 1
ATOM 2662 N N . ALA A 1 362 ? -13.432 25.245 0.485 1.00 91.25 362 ALA A N 1
ATOM 2663 C CA . ALA A 1 362 ? -14.066 26.502 0.092 1.00 91.25 362 ALA A CA 1
ATOM 2664 C C . ALA A 1 362 ? -13.111 27.438 -0.673 1.00 91.25 362 ALA A C 1
ATOM 2666 O O . ALA A 1 362 ? -13.556 28.199 -1.531 1.00 91.25 362 ALA A O 1
ATOM 2667 N N . LEU A 1 363 ? -11.804 27.362 -0.399 1.00 90.50 363 LEU A N 1
ATOM 2668 C CA . LEU A 1 363 ? -10.777 28.167 -1.069 1.00 90.50 363 LEU A CA 1
ATOM 2669 C C . LEU A 1 363 ? -10.579 27.812 -2.549 1.00 90.50 363 LEU A C 1
ATOM 2671 O O . LEU A 1 363 ? -9.943 28.587 -3.264 1.00 90.50 363 LEU A O 1
ATOM 2675 N N . ALA A 1 364 ? -11.133 26.693 -3.031 1.00 85.44 364 ALA A N 1
ATOM 2676 C CA . ALA A 1 364 ? -11.039 26.293 -4.435 1.00 85.44 364 ALA A CA 1
ATOM 2677 C C . ALA A 1 364 ? -11.560 27.374 -5.406 1.00 85.44 364 ALA A C 1
ATOM 2679 O O . ALA A 1 364 ? -11.018 27.522 -6.502 1.00 85.44 364 ALA A O 1
ATOM 2680 N N . ASP A 1 365 ? -12.554 28.157 -4.975 1.00 85.25 365 ASP A N 1
ATOM 2681 C CA . ASP A 1 365 ? -13.167 29.241 -5.753 1.00 85.25 365 ASP A CA 1
ATOM 2682 C C . ASP A 1 365 ? -12.631 30.643 -5.376 1.00 85.25 365 ASP A C 1
ATOM 2684 O O . ASP A 1 365 ? -13.120 31.660 -5.875 1.00 85.25 365 ASP A O 1
ATOM 2688 N N . GLY A 1 366 ? -11.606 30.713 -4.518 1.00 88.69 366 GLY A N 1
ATOM 2689 C CA . GLY A 1 366 ? -10.982 31.947 -4.030 1.00 88.69 366 GLY A CA 1
ATOM 2690 C C . GLY A 1 366 ? -11.491 32.420 -2.662 1.00 88.69 366 GLY A C 1
ATOM 2691 O O . GLY A 1 366 ? -12.539 31.995 -2.177 1.00 88.69 366 GLY A O 1
ATOM 2692 N N . VAL A 1 367 ? -10.735 33.328 -2.031 1.00 90.50 367 VAL A N 1
ATOM 2693 C CA . VAL A 1 367 ? -10.978 33.792 -0.649 1.00 90.50 367 VAL A CA 1
ATOM 2694 C C . VAL A 1 367 ? -12.368 34.406 -0.472 1.00 90.50 367 VAL A C 1
ATOM 2696 O O . VAL A 1 367 ? -13.083 34.030 0.453 1.00 90.50 367 VAL A O 1
ATOM 2699 N N . ASP A 1 368 ? -12.792 35.306 -1.361 1.00 91.69 368 ASP A N 1
ATOM 2700 C CA . ASP A 1 368 ? -14.086 35.990 -1.215 1.00 91.69 368 ASP A CA 1
ATOM 2701 C C . ASP A 1 368 ? -15.273 35.013 -1.310 1.00 91.69 368 ASP A C 1
ATOM 2703 O O . ASP A 1 368 ? -16.207 35.085 -0.508 1.00 91.69 368 ASP A O 1
ATOM 2707 N N . ALA A 1 369 ? -15.208 34.051 -2.239 1.00 92.44 369 ALA A N 1
ATOM 2708 C CA . ALA A 1 369 ? -16.220 33.005 -2.391 1.00 92.44 369 ALA A CA 1
ATOM 2709 C C . ALA A 1 369 ? -16.246 32.056 -1.181 1.00 92.44 369 ALA A C 1
ATOM 2711 O O . ALA A 1 369 ? -17.323 31.649 -0.727 1.00 92.44 369 ALA A O 1
ATOM 2712 N N . ALA A 1 370 ? -15.072 31.747 -0.622 1.00 93.25 370 ALA A N 1
ATOM 2713 C CA . ALA A 1 370 ? -14.956 30.962 0.597 1.00 93.25 370 ALA A CA 1
ATOM 2714 C C . ALA A 1 370 ? -15.619 31.674 1.785 1.00 93.25 370 ALA A C 1
ATOM 2716 O O . ALA A 1 370 ? -16.428 31.068 2.487 1.00 93.25 370 ALA A O 1
ATOM 2717 N N . VAL A 1 371 ? -15.346 32.971 1.975 1.00 95.06 371 VAL A N 1
ATOM 2718 C CA . VAL A 1 371 ? -15.951 33.782 3.045 1.00 95.06 371 VAL A CA 1
ATOM 2719 C C . VAL A 1 371 ? -17.470 33.833 2.908 1.00 95.06 371 VAL A C 1
ATOM 2721 O O . VAL A 1 371 ? -18.171 33.630 3.900 1.00 95.06 371 VAL A O 1
ATOM 2724 N N . ASP 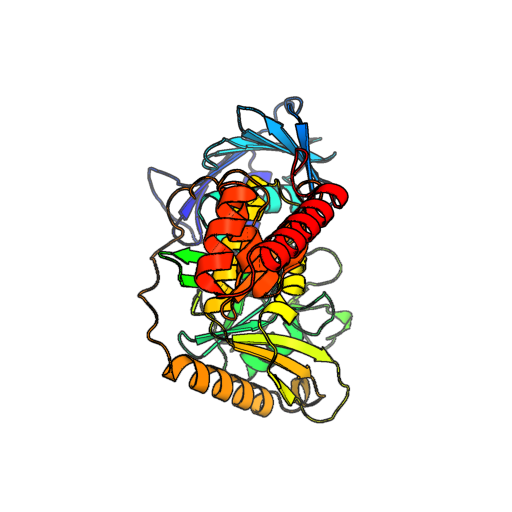A 1 372 ? -17.994 34.068 1.703 1.00 93.56 372 ASP A N 1
ATOM 2725 C CA . ASP A 1 372 ? -19.439 34.074 1.438 1.00 93.56 372 ASP A CA 1
ATOM 2726 C C . ASP A 1 372 ? -20.086 32.737 1.827 1.00 93.56 372 ASP A C 1
ATOM 2728 O O . ASP A 1 372 ? -21.071 32.708 2.573 1.00 93.56 372 ASP A O 1
ATOM 2732 N N . THR A 1 373 ? -19.494 31.633 1.368 1.00 94.56 373 THR A N 1
ATOM 2733 C CA . THR A 1 373 ? -19.985 30.270 1.610 1.00 94.56 373 THR A CA 1
ATOM 2734 C C . THR A 1 373 ? -19.965 29.925 3.098 1.00 94.56 373 THR A C 1
ATOM 2736 O O . THR A 1 373 ? -20.982 29.529 3.666 1.00 94.56 373 THR A O 1
ATOM 2739 N N . LEU A 1 374 ? -18.832 30.137 3.767 1.00 94.12 374 LEU A N 1
ATOM 2740 C CA . LEU A 1 374 ? -18.640 29.767 5.170 1.00 94.12 374 LEU A CA 1
ATOM 2741 C C . LEU A 1 374 ? -19.430 30.668 6.131 1.00 94.12 374 LEU A C 1
ATOM 2743 O O . LEU A 1 374 ? -19.892 30.202 7.175 1.00 94.12 374 LEU A O 1
ATOM 2747 N N . THR A 1 375 ? -19.648 31.939 5.777 1.00 95.25 375 THR A N 1
ATOM 2748 C CA . THR A 1 375 ? -20.539 32.840 6.531 1.00 95.25 375 THR A CA 1
ATOM 2749 C C . THR A 1 375 ? -21.977 32.325 6.486 1.00 95.25 375 THR A C 1
ATOM 2751 O O . THR A 1 375 ? -22.652 32.282 7.516 1.00 95.25 375 THR A O 1
ATOM 2754 N N . ALA A 1 376 ? -22.443 31.895 5.308 1.00 92.75 376 ALA A N 1
ATOM 2755 C CA . ALA A 1 376 ? -23.785 31.346 5.144 1.00 92.75 376 ALA A CA 1
ATOM 2756 C C . ALA A 1 376 ? -23.975 30.015 5.896 1.00 92.75 376 ALA A C 1
ATOM 2758 O O . ALA A 1 376 ? -25.051 29.779 6.444 1.00 92.75 376 ALA A O 1
ATOM 2759 N N . GLU A 1 377 ? -22.945 29.166 5.948 1.00 92.88 377 GLU A N 1
ATOM 2760 C CA . GLU A 1 377 ? -22.987 27.865 6.632 1.00 92.88 377 GLU A CA 1
ATOM 2761 C C . GLU A 1 377 ? -22.911 27.970 8.159 1.00 92.88 377 GLU A C 1
ATOM 2763 O O . GLU A 1 377 ? -23.643 27.277 8.865 1.00 92.88 377 GLU A O 1
ATOM 2768 N N . SER A 1 378 ? -22.026 28.824 8.679 1.00 90.81 378 SER A N 1
ATOM 2769 C CA . SER A 1 378 ? -21.767 28.930 10.122 1.00 90.81 378 SER A CA 1
ATOM 2770 C C . SER A 1 378 ? -22.739 29.856 10.855 1.00 90.81 378 SER A C 1
ATOM 2772 O O . SER A 1 378 ? -22.948 29.699 12.059 1.00 90.81 378 SER A O 1
ATOM 2774 N N . GLY A 1 379 ? -23.307 30.848 10.158 1.00 88.19 379 GLY A N 1
ATOM 2775 C CA . GLY A 1 379 ? -24.071 31.933 10.778 1.00 88.19 379 GLY A CA 1
ATOM 2776 C C . GLY A 1 379 ? -23.224 32.894 11.625 1.00 88.19 379 GLY A C 1
ATOM 2777 O O . GLY A 1 379 ? -23.790 33.741 12.321 1.00 88.19 379 GLY A O 1
ATOM 2778 N N . ALA A 1 380 ? -21.893 32.771 11.589 1.00 91.38 380 ALA A N 1
ATOM 2779 C CA . ALA A 1 380 ? -20.971 33.660 12.285 1.00 91.38 380 ALA A CA 1
ATOM 2780 C C . ALA A 1 380 ? -20.897 35.043 11.604 1.00 91.38 380 ALA A C 1
ATOM 2782 O O . ALA A 1 380 ? -21.225 35.178 10.419 1.00 91.38 380 ALA A O 1
ATOM 2783 N N . PRO A 1 381 ? -20.467 36.101 12.318 1.00 95.88 381 PRO A N 1
ATOM 2784 C CA . PRO A 1 381 ? -20.231 37.403 11.709 1.00 95.88 381 PRO A CA 1
ATOM 2785 C C . PRO A 1 381 ? -19.220 37.297 10.564 1.00 95.88 381 PRO A C 1
ATOM 2787 O O . PRO A 1 381 ? -18.124 36.773 10.748 1.00 95.88 381 PRO A O 1
ATOM 2790 N N . ARG A 1 382 ? -19.555 37.861 9.395 1.00 94.62 382 ARG A N 1
ATOM 2791 C CA . ARG A 1 382 ? -18.690 37.829 8.200 1.00 94.62 382 ARG A CA 1
ATOM 2792 C C . ARG A 1 382 ? -17.242 38.228 8.499 1.00 94.62 382 ARG A C 1
ATOM 2794 O O . ARG A 1 382 ? -16.333 37.611 7.969 1.00 94.62 382 ARG A O 1
ATOM 2801 N N . ALA A 1 383 ? -17.037 39.247 9.335 1.00 94.38 383 ALA A N 1
ATOM 2802 C CA . ALA A 1 383 ? -15.703 39.733 9.681 1.00 94.38 383 ALA A CA 1
ATOM 2803 C C . ALA A 1 383 ? -14.845 38.669 10.393 1.00 94.38 383 ALA A C 1
ATOM 2805 O O . ALA A 1 383 ? -13.660 38.569 10.103 1.00 94.38 383 ALA A O 1
ATOM 2806 N N . GLU A 1 384 ? -15.443 37.855 11.269 1.00 93.69 384 GLU A N 1
ATOM 2807 C CA . GLU A 1 384 ? -14.743 36.765 11.967 1.00 93.69 384 GLU A CA 1
ATOM 2808 C C . GLU A 1 384 ? -14.398 35.626 10.998 1.00 93.69 384 GLU A C 1
ATOM 2810 O O . GLU A 1 384 ? -13.292 35.090 11.029 1.00 93.69 384 GLU A O 1
ATOM 2815 N N . VAL A 1 385 ? -15.324 35.288 10.091 1.00 93.81 385 VAL A N 1
ATOM 2816 C CA . VAL A 1 385 ? -15.084 34.290 9.035 1.00 93.81 385 VAL A CA 1
ATOM 2817 C C . VAL A 1 385 ? -13.987 34.763 8.085 1.00 93.81 385 VAL A C 1
ATOM 2819 O O . VAL A 1 385 ? -13.108 33.988 7.729 1.00 93.81 385 VAL A O 1
ATOM 2822 N N . GLU A 1 386 ? -14.014 36.034 7.689 1.00 95.38 386 GLU A N 1
ATOM 2823 C CA . GLU A 1 386 ? -13.002 36.625 6.817 1.00 95.38 386 GLU A CA 1
ATOM 2824 C C . GLU A 1 386 ? -11.611 36.606 7.454 1.00 95.38 386 GLU A C 1
ATOM 2826 O O . GLU A 1 386 ? -10.656 36.206 6.793 1.00 95.38 386 GLU A O 1
ATOM 2831 N N . GLU A 1 387 ? -11.496 36.976 8.731 1.00 94.44 387 GLU A N 1
ATOM 2832 C CA . GLU A 1 387 ? -10.232 36.905 9.468 1.00 94.44 387 GLU A CA 1
ATOM 2833 C C . GLU A 1 387 ? -9.689 35.470 9.509 1.00 94.44 387 GLU A C 1
ATOM 2835 O O . GLU A 1 387 ? -8.530 35.246 9.161 1.00 94.44 387 GLU A O 1
ATOM 2840 N N . ALA A 1 388 ? -10.532 34.489 9.847 1.00 92.38 388 ALA A N 1
ATOM 2841 C CA . ALA A 1 388 ? -10.130 33.086 9.923 1.00 92.38 388 ALA A CA 1
ATOM 2842 C C . ALA A 1 388 ? -9.720 32.502 8.558 1.00 92.38 388 ALA A C 1
ATOM 2844 O O . ALA A 1 388 ? -8.696 31.829 8.458 1.00 92.38 388 ALA A O 1
ATOM 2845 N N . VAL A 1 389 ? -10.492 32.771 7.497 1.00 93.81 389 VAL A N 1
ATOM 2846 C CA . VAL A 1 389 ? -10.188 32.288 6.138 1.00 93.81 389 VAL A CA 1
ATOM 2847 C C . VAL A 1 389 ? -8.888 32.901 5.621 1.00 93.81 389 VAL A C 1
ATOM 2849 O O . VAL A 1 389 ? -8.075 32.187 5.037 1.00 93.81 389 VAL A O 1
ATOM 2852 N N . ARG A 1 390 ? -8.670 34.205 5.845 1.00 94.00 390 ARG A N 1
ATOM 2853 C CA . ARG A 1 390 ? -7.430 34.880 5.436 1.00 94.00 390 ARG A CA 1
ATOM 2854 C C . ARG A 1 390 ? -6.226 34.361 6.213 1.00 94.00 390 ARG A C 1
ATOM 2856 O O . ARG A 1 390 ? -5.243 34.011 5.578 1.00 94.00 390 ARG A O 1
ATOM 2863 N N . ALA A 1 391 ? -6.333 34.220 7.536 1.00 93.00 391 ALA A N 1
ATOM 2864 C CA . ALA A 1 391 ? -5.262 33.657 8.357 1.00 93.00 391 ALA A CA 1
ATOM 2865 C C . ALA A 1 391 ? -4.875 32.242 7.897 1.00 93.00 391 ALA A C 1
ATOM 2867 O O . ALA A 1 391 ? -3.697 31.945 7.730 1.00 93.00 391 ALA A O 1
ATOM 2868 N N . PHE A 1 392 ? -5.862 31.391 7.604 1.00 92.94 392 PHE A N 1
ATOM 2869 C CA . PHE A 1 392 ? -5.610 30.051 7.077 1.00 92.94 392 PHE A CA 1
ATOM 2870 C C . PHE A 1 392 ? -4.947 30.085 5.689 1.00 92.94 392 PHE A C 1
ATOM 2872 O O . PHE A 1 392 ? -3.991 29.356 5.439 1.00 92.94 392 PHE A O 1
ATOM 2879 N N . ALA A 1 393 ? -5.414 30.945 4.777 1.00 90.69 393 ALA A N 1
ATOM 2880 C CA . ALA A 1 393 ? -4.797 31.106 3.460 1.00 90.69 393 ALA A CA 1
ATOM 2881 C C . ALA A 1 393 ? -3.349 31.628 3.550 1.00 90.69 393 ALA A C 1
ATOM 2883 O O . ALA A 1 393 ? -2.484 31.145 2.814 1.00 90.69 393 ALA A O 1
ATOM 2884 N N . ASP A 1 394 ? -3.081 32.560 4.468 1.00 90.75 394 ASP A N 1
ATOM 2885 C CA . ASP A 1 394 ? -1.743 33.079 4.764 1.00 90.75 394 ASP A CA 1
ATOM 2886 C C . ASP A 1 394 ? -0.820 31.965 5.275 1.00 90.75 394 ASP A C 1
ATOM 2888 O O . ASP A 1 394 ? 0.272 31.791 4.738 1.00 90.75 394 ASP A O 1
ATOM 2892 N N . GLU A 1 395 ? -1.271 31.144 6.230 1.00 90.81 395 GLU A N 1
ATOM 2893 C CA . GLU A 1 395 ? -0.505 29.994 6.734 1.00 90.81 395 GLU A CA 1
ATOM 2894 C C . GLU A 1 395 ? -0.146 29.008 5.613 1.00 90.81 395 GLU A C 1
ATOM 2896 O O . GLU A 1 395 ? 0.996 28.553 5.511 1.00 90.81 395 GLU A O 1
ATOM 2901 N N . LEU A 1 396 ? -1.097 28.704 4.723 1.00 88.94 396 LEU A N 1
ATOM 2902 C CA . LEU A 1 396 ? -0.842 27.833 3.575 1.00 88.94 396 LEU A CA 1
ATOM 2903 C C . LEU A 1 396 ? 0.147 28.455 2.578 1.00 88.94 396 LEU A C 1
ATOM 2905 O O . LEU A 1 396 ? 0.938 27.734 1.959 1.00 88.94 396 LEU A O 1
ATOM 2909 N N . HIS A 1 397 ? 0.108 29.776 2.401 1.00 87.56 397 HIS A N 1
ATOM 2910 C CA . HIS A 1 397 ? 1.046 30.497 1.547 1.00 87.56 397 HIS A CA 1
ATOM 2911 C C . HIS A 1 397 ? 2.459 30.508 2.143 1.00 87.56 397 HIS A C 1
ATOM 2913 O O . HIS A 1 397 ? 3.420 30.182 1.444 1.00 87.56 397 HIS A O 1
ATOM 2919 N N . GLU A 1 398 ? 2.591 30.823 3.433 1.00 88.06 398 GLU A N 1
ATOM 2920 C CA . GLU A 1 398 ? 3.863 30.802 4.166 1.00 88.06 398 GLU A CA 1
ATOM 2921 C C . GLU A 1 398 ? 4.484 29.401 4.183 1.00 88.06 398 GLU A C 1
ATOM 2923 O O . GLU A 1 398 ? 5.699 29.254 4.027 1.00 88.06 398 GLU A O 1
ATOM 2928 N N . ALA A 1 399 ? 3.647 28.367 4.287 1.00 85.25 399 ALA A N 1
ATOM 2929 C CA . ALA A 1 399 ? 4.057 26.974 4.182 1.00 85.25 399 ALA A CA 1
ATOM 2930 C C . ALA A 1 399 ? 4.377 26.529 2.742 1.00 85.25 399 ALA A C 1
ATOM 2932 O O . ALA A 1 399 ? 4.813 25.401 2.553 1.00 85.25 399 ALA A O 1
ATOM 2933 N N . GLY A 1 400 ? 4.173 27.372 1.720 1.00 85.50 400 GLY A N 1
ATOM 2934 C CA . GLY A 1 400 ? 4.479 27.055 0.320 1.00 85.50 400 GLY A CA 1
ATOM 2935 C C . GLY A 1 400 ? 3.507 26.076 -0.352 1.00 85.50 400 GLY A C 1
ATOM 2936 O O . GLY A 1 400 ? 3.815 25.524 -1.412 1.00 85.50 400 GLY A O 1
ATOM 2937 N N . ILE A 1 401 ? 2.330 25.863 0.239 1.00 85.56 401 ILE A N 1
ATOM 2938 C CA . ILE A 1 401 ? 1.327 24.890 -0.212 1.00 85.56 401 ILE A CA 1
ATOM 2939 C C . ILE A 1 401 ? 0.535 25.417 -1.414 1.00 85.56 401 ILE A C 1
ATOM 2941 O O . ILE A 1 401 ? 0.244 24.670 -2.350 1.00 85.56 401 ILE A O 1
ATOM 2945 N N . VAL A 1 402 ? 0.210 26.710 -1.417 1.00 81.44 402 VAL A N 1
ATOM 2946 C CA . VAL A 1 402 ? -0.500 27.392 -2.510 1.00 81.44 402 VAL A CA 1
ATOM 2947 C C . VAL A 1 402 ? 0.386 28.476 -3.116 1.00 81.44 402 VAL A C 1
ATOM 2949 O O . VAL A 1 402 ? 1.094 29.193 -2.415 1.00 81.44 402 VAL A O 1
ATOM 2952 N N . ARG A 1 403 ? 0.368 28.596 -4.451 1.00 64.06 403 ARG A N 1
ATOM 2953 C CA . ARG A 1 403 ? 1.140 29.616 -5.179 1.00 64.06 403 ARG A CA 1
ATOM 2954 C C . ARG A 1 403 ? 0.265 30.843 -5.457 1.00 64.06 403 ARG A C 1
ATOM 2956 O O . ARG A 1 403 ? -0.723 30.719 -6.171 1.00 64.06 403 ARG A O 1
ATOM 2963 N N . GLY A 1 404 ? 0.694 32.014 -4.978 1.00 58.03 404 GLY A N 1
ATOM 2964 C CA . GLY A 1 404 ? 0.021 33.314 -5.161 1.00 58.03 404 GLY A CA 1
ATOM 2965 C C . GLY A 1 404 ? -0.370 33.958 -3.827 1.00 58.03 404 GLY A C 1
ATOM 2966 O O . GLY A 1 404 ? -0.627 33.227 -2.878 1.00 58.03 404 GLY A O 1
ATOM 2967 N N . SER A 1 405 ? -0.351 35.296 -3.732 1.00 39.53 405 SER A N 1
ATOM 2968 C CA . SER A 1 405 ? -0.851 36.009 -2.539 1.00 39.53 405 SER A CA 1
ATOM 2969 C C . SER A 1 405 ? -2.363 35.780 -2.353 1.00 39.53 405 SER A C 1
ATOM 2971 O O . SER A 1 405 ? -3.030 35.577 -3.373 1.00 39.53 405 SER A O 1
ATOM 2973 N N . PRO A 1 406 ? -2.872 35.814 -1.104 1.00 45.69 406 PRO A N 1
ATOM 2974 C CA . PRO A 1 406 ? -4.280 35.559 -0.781 1.00 45.69 406 PRO A CA 1
ATOM 2975 C C . PRO A 1 406 ? -5.275 36.437 -1.542 1.00 45.69 406 PRO A C 1
ATOM 2977 O O . PRO A 1 406 ? -4.951 37.624 -1.800 1.00 45.69 406 PRO A O 1
#

Radius of gyration: 22.61 Å; chains: 1; bounding box: 51×65×57 Å

pLDDT: mean 89.89, std 8.29, range [39.53, 98.31]